Protein 2CK0 (pdb70)

Structure (mmCIF, N/CA/C/O backbone):
data_2CK0
#
_entry.id   2CK0
#
_cell.length_a   84.220
_cell.length_b   84.220
_cell.length_c   142.310
_cell.angle_alpha   90.00
_cell.angle_beta   90.00
_cell.angle_gamma   90.00
#
_symmetry.space_group_name_H-M   'P 43 21 2'
#
loop_
_entity.id
_entity.type
_entity.pdbx_description
1 polymer 'PROTEIN (IMMUNOGLOBULIN; LIGHT CHAIN)'
2 polymer 'PROTEIN (IMMUNOGLOBULIN; HEAVY CHAIN)'
3 polymer 'PROTEIN (11-MER; CYCLIC PEPTIDE)'
4 water water
#
loop_
_atom_site.group_PDB
_atom_site.id
_atom_site.type_symbol
_atom_site.label_atom_id
_atom_site.label_alt_id
_atom_site.label_comp_id
_atom_site.label_asym_id
_atom_site.label_entity_id
_atom_site.label_seq_id
_atom_site.pdbx_PDB_ins_code
_atom_site.Cartn_x
_atom_site.Cartn_y
_atom_site.Cartn_z
_atom_site.occupancy
_atom_site.B_iso_or_equiv
_atom_site.auth_seq_id
_atom_site.auth_comp_id
_atom_site.auth_asym_id
_atom_site.auth_atom_id
_atom_site.pdbx_PDB_model_num
ATOM 1 N N . ASP A 1 1 ? 54.462 -1.094 20.156 1.00 71.56 1 ASP L N 1
ATOM 2 C CA . ASP A 1 1 ? 55.275 0.024 19.692 1.00 67.22 1 ASP L CA 1
ATOM 3 C C . ASP A 1 1 ? 54.572 1.297 20.141 1.00 61.77 1 ASP L C 1
ATOM 4 O O . ASP A 1 1 ? 53.398 1.500 19.837 1.00 60.29 1 ASP L O 1
ATOM 9 N N . ILE A 1 2 ? 55.273 2.111 20.922 1.00 56.52 2 ILE L N 1
ATOM 10 C CA . ILE A 1 2 ? 54.724 3.370 21.421 1.00 48.95 2 ILE L CA 1
ATOM 11 C C . ILE A 1 2 ? 54.801 4.411 20.312 1.00 49.87 2 ILE L C 1
ATOM 12 O O . ILE A 1 2 ? 55.865 4.610 19.726 1.00 50.98 2 ILE L O 1
ATOM 17 N N . GLN A 1 3 ? 53.686 5.065 20.010 1.00 45.57 3 GLN L N 1
ATOM 18 C CA . GLN A 1 3 ? 53.695 6.079 18.973 1.00 42.73 3 GLN L CA 1
ATOM 19 C C . GLN A 1 3 ? 53.603 7.487 19.546 1.00 36.58 3 GLN L C 1
ATOM 20 O O . GLN A 1 3 ? 52.670 7.813 20.275 1.00 38.46 3 GLN L O 1
ATOM 26 N N . LEU A 1 4 ? 54.596 8.309 19.234 1.00 31.22 4 LEU L N 1
ATOM 27 C CA . LEU A 1 4 ? 54.628 9.688 19.699 1.00 30.65 4 LEU L CA 1
ATOM 28 C C . LEU A 1 4 ? 54.068 10.558 18.586 1.00 29.65 4 LEU L C 1
ATOM 29 O O . LEU A 1 4 ? 54.382 10.337 17.421 1.00 35.48 4 LEU L O 1
ATOM 34 N N . THR A 1 5 ? 53.244 11.539 18.929 1.00 29.88 5 THR L N 1
ATOM 35 C CA . THR A 1 5 ? 52.677 12.430 17.924 1.00 32.78 5 THR L CA 1
ATOM 36 C C . THR A 1 5 ? 53.026 13.858 18.330 1.00 33.43 5 THR L C 1
ATOM 37 O O . THR A 1 5 ? 52.868 14.226 19.492 1.00 29.90 5 THR L O 1
ATOM 41 N N . GLN A 1 6 ? 53.522 14.656 17.388 1.00 33.07 6 GLN L N 1
ATOM 42 C CA . GLN A 1 6 ? 53.890 16.040 17.686 1.00 29.31 6 GLN L CA 1
ATOM 43 C C . GLN A 1 6 ? 52.983 17.059 16.994 1.00 32.53 6 GLN L C 1
ATOM 44 O O . GLN A 1 6 ? 52.378 16.771 15.962 1.00 36.72 6 GLN L O 1
ATOM 50 N N . SER A 1 7 ? 52.912 18.255 17.563 1.00 35.96 7 SER L N 1
ATOM 51 C CA . SER A 1 7 ? 52.081 19.325 17.040 1.00 34.54 7 SER L CA 1
ATOM 52 C C . SER A 1 7 ? 52.579 20.661 17.582 1.00 36.78 7 SER L C 1
ATOM 53 O O . SER A 1 7 ? 52.991 20.760 18.744 1.00 32.54 7 SER L O 1
ATOM 56 N N . PRO A 1 8 ? 52.586 21.704 16.738 1.00 39.94 8 PRO L N 1
ATOM 57 C CA . PRO A 1 8 ? 52.167 21.707 15.333 1.00 37.21 8 PRO L CA 1
ATOM 58 C C . PRO A 1 8 ? 53.209 20.982 14.498 1.00 37.06 8 PRO L C 1
ATOM 59 O O . PRO A 1 8 ? 54.236 20.556 15.019 1.00 36.34 8 PRO L O 1
ATOM 63 N N . SER A 1 9 ? 52.945 20.832 13.208 1.00 39.57 9 SER L N 1
ATOM 64 C CA . SER A 1 9 ? 53.901 20.180 12.323 1.00 42.08 9 SER L CA 1
ATOM 65 C C . SER A 1 9 ? 54.929 21.231 11.905 1.00 40.50 9 SER L C 1
ATOM 66 O O . SER A 1 9 ? 56.078 20.919 11.572 1.00 41.61 9 SER L O 1
ATOM 69 N N . SER A 1 10 ? 54.518 22.489 11.982 1.00 38.32 10 SER L N 1
ATOM 70 C CA . SER A 1 10 ? 55.386 23.597 11.636 1.00 37.60 10 SER L CA 1
ATOM 71 C C . SER A 1 10 ? 54.973 24.765 12.523 1.00 32.34 10 SER L C 1
ATOM 72 O O . SER A 1 10 ? 53.830 24.842 12.967 1.00 30.83 10 SER L O 1
ATOM 75 N N . LEU A 1 11 ? 55.918 25.653 12.791 1.00 26.93 11 LEU L N 1
ATOM 76 C CA . LEU A 1 11 ? 55.685 26.817 13.617 1.00 29.47 11 LEU L CA 1
ATOM 77 C C . LEU A 1 11 ? 56.486 27.950 13.034 1.00 27.25 11 LEU L C 1
ATOM 78 O O . LEU A 1 11 ? 57.527 27.729 12.425 1.00 27.57 11 LEU L O 1
ATOM 83 N N . ALA A 1 12 ? 56.009 29.166 13.227 1.00 28.56 12 ALA L N 1
ATOM 84 C CA . ALA A 1 12 ? 56.713 30.331 12.725 1.00 36.13 12 ALA L CA 1
ATOM 85 C C . ALA A 1 12 ? 56.561 31.415 13.772 1.00 37.17 12 ALA L C 1
ATOM 86 O O . ALA A 1 12 ? 55.445 31.835 14.083 1.00 42.30 12 ALA L O 1
ATOM 88 N N . VAL A 1 13 ? 57.673 31.810 14.371 1.00 34.14 13 VAL L N 1
ATOM 89 C CA . VAL A 1 13 ? 57.629 32.837 15.390 1.00 35.34 13 VAL L CA 1
ATOM 90 C C . VAL A 1 13 ? 58.718 33.830 15.068 1.00 34.11 13 VAL L C 1
ATOM 91 O O . VAL A 1 13 ? 59.613 33.537 14.288 1.00 34.51 13 VAL L O 1
ATOM 95 N N . SER A 1 14 ? 58.621 35.016 15.646 1.00 35.41 14 SER L N 1
ATOM 96 C CA . SER A 1 14 ? 59.594 36.059 15.417 1.00 33.63 14 SER L CA 1
ATOM 97 C C . SER A 1 14 ? 60.745 35.953 16.404 1.00 32.98 14 SER L C 1
ATOM 98 O O . SER A 1 14 ? 60.607 35.358 17.468 1.00 35.47 14 SER L O 1
ATOM 101 N N . ALA A 1 15 ? 61.891 36.503 16.030 1.00 35.27 15 ALA L N 1
ATOM 102 C CA . ALA A 1 15 ? 63.057 36.481 16.896 1.00 39.49 15 ALA L CA 1
ATOM 103 C C . ALA A 1 15 ? 62.756 37.263 18.181 1.00 42.56 15 ALA L C 1
ATOM 104 O O . ALA A 1 15 ? 62.197 38.361 18.133 1.00 44.12 15 ALA L O 1
ATOM 106 N N . GLY A 1 16 ? 63.119 36.687 19.323 1.00 44.25 16 GLY L N 1
ATOM 107 C CA . GLY A 1 16 ? 62.872 37.338 20.595 1.00 42.14 16 GLY L CA 1
ATOM 108 C C . GLY A 1 16 ? 61.651 36.762 21.283 1.00 41.57 16 GLY L C 1
ATOM 109 O O . GLY A 1 16 ? 61.539 36.827 22.508 1.00 46.27 16 GLY L O 1
ATOM 110 N N . GLU A 1 17 ? 60.736 36.193 20.503 1.00 39.00 17 GLU L N 1
ATOM 111 C CA . GLU A 1 17 ? 59.525 35.600 21.054 1.00 40.38 17 GLU L CA 1
ATOM 112 C C . GLU A 1 17 ? 59.805 34.252 21.703 1.00 38.68 17 GLU L C 1
ATOM 113 O O . GLU A 1 17 ? 60.925 33.738 21.652 1.00 34.74 17 GLU L O 1
ATOM 119 N N . LYS A 1 18 ? 58.776 33.695 22.329 1.00 40.90 18 LYS L N 1
ATOM 120 C CA . LYS A 1 18 ? 58.870 32.406 22.996 1.00 44.84 18 LYS L CA 1
ATOM 121 C C . LYS A 1 18 ? 57.926 31.485 22.236 1.00 45.37 18 LYS L C 1
ATOM 122 O O . LYS A 1 18 ? 56.871 31.924 21.773 1.00 49.99 18 LYS L O 1
ATOM 128 N N . VAL A 1 19 ? 58.305 30.220 22.099 1.00 45.45 19 VAL L N 1
ATOM 129 C CA . VAL A 1 19 ? 57.499 29.250 21.371 1.00 40.92 19 VAL L CA 1
ATOM 130 C C . VAL A 1 19 ? 57.289 27.977 22.182 1.00 39.05 19 VAL L C 1
ATOM 131 O O . VAL A 1 19 ? 58.152 27.570 22.962 1.00 44.10 19 VAL L O 1
ATOM 135 N N . THR A 1 20 ? 56.148 27.339 21.971 1.00 34.45 20 THR L N 1
ATOM 136 C CA . THR A 1 20 ? 55.812 26.122 22.677 1.00 30.70 20 THR L CA 1
ATOM 137 C C . THR A 1 20 ? 55.287 25.058 21.716 1.00 31.57 20 THR L C 1
ATOM 138 O O . THR A 1 20 ? 54.340 25.302 20.971 1.00 38.35 20 THR L O 1
ATOM 142 N N . MET A 1 21 ? 55.902 23.883 21.729 1.00 31.09 21 MET L N 1
ATOM 143 C CA . MET A 1 21 ? 55.473 22.790 20.863 1.00 33.15 21 MET L CA 1
ATOM 144 C C . MET A 1 21 ? 55.147 21.582 21.733 1.00 33.86 21 MET L C 1
ATOM 145 O O . MET A 1 21 ? 55.679 21.452 22.836 1.00 36.94 21 MET L O 1
ATOM 150 N N . ASN A 1 22 ? 54.286 20.699 21.242 1.00 33.52 22 ASN L N 1
ATOM 151 C CA . ASN A 1 22 ? 53.866 19.543 22.017 1.00 31.73 22 ASN L CA 1
ATOM 152 C C . ASN A 1 22 ? 54.216 18.190 21.431 1.00 32.32 22 ASN L C 1
ATOM 153 O O . ASN A 1 22 ? 54.332 18.030 20.224 1.00 34.41 22 ASN L O 1
ATOM 158 N N . CYS A 1 23 ? 54.276 17.197 22.310 1.00 30.67 23 CYS L N 1
ATOM 159 C CA . CYS A 1 23 ? 54.568 15.820 21.953 1.00 24.40 23 CYS L CA 1
ATOM 160 C C . CYS A 1 23 ? 53.655 14.973 22.836 1.00 29.30 23 CYS L C 1
ATOM 161 O O . CYS A 1 23 ? 53.582 15.200 24.043 1.00 36.67 23 CYS L O 1
ATOM 164 N N . LYS A 1 24 ? 52.914 14.047 22.246 1.00 28.04 24 LYS L N 1
ATOM 165 C CA . LYS A 1 24 ? 52.015 13.203 23.019 1.00 35.90 24 LYS L CA 1
ATOM 166 C C . LYS A 1 24 ? 52.312 11.724 22.797 1.00 35.17 24 LYS L C 1
ATOM 167 O O . LYS A 1 24 ? 52.373 11.257 21.664 1.00 38.49 24 LYS L O 1
ATOM 173 N N . SER A 1 25 ? 52.504 10.999 23.889 1.00 33.09 25 SER L N 1
ATOM 174 C CA . SER A 1 25 ? 52.818 9.585 23.834 1.00 32.41 25 SER L CA 1
ATOM 175 C C . SER A 1 25 ? 51.545 8.755 23.766 1.00 36.90 25 SER L C 1
ATOM 176 O O . SER A 1 25 ? 50.502 9.161 24.286 1.00 40.39 25 SER L O 1
ATOM 179 N N . SER A 1 26 ? 51.627 7.612 23.088 1.00 39.19 26 SER L N 1
ATOM 180 C CA . SER A 1 26 ? 50.496 6.704 22.940 1.00 35.18 26 SER L CA 1
ATOM 181 C C . SER A 1 26 ? 50.403 5.858 24.192 1.00 36.49 26 SER L C 1
ATOM 182 O O . SER A 1 26 ? 49.378 5.240 24.461 1.00 35.51 26 SER L O 1
ATOM 185 N N . GLN A 1 27 ? 51.531 5.730 24.880 1.00 35.57 27 GLN L N 1
ATOM 186 C CA . GLN A 1 27 ? 51.587 4.981 26.121 1.00 38.45 27 GLN L CA 1
ATOM 187 C C . GLN A 1 27 ? 52.205 5.882 27.177 1.00 37.39 27 GLN L C 1
ATOM 188 O O . GLN A 1 27 ? 52.900 6.840 26.850 1.00 34.72 27 GLN L O 1
ATOM 194 N N . ASN A 1 28 ? 51.895 5.610 28.438 1.00 37.33 28 ASN L N 1
ATOM 195 C CA . ASN A 1 28 ? 52.420 6.401 29.541 1.00 31.56 28 ASN L CA 1
ATOM 196 C C . ASN A 1 28 ? 53.911 6.139 29.722 1.00 29.14 28 ASN L C 1
ATOM 197 O O . ASN A 1 28 ? 54.340 4.993 29.853 1.00 32.32 28 ASN L O 1
ATOM 202 N N . LEU A 1 29 ? 54.697 7.207 29.732 1.00 26.71 29 LEU L N 1
ATOM 203 C CA . LEU A 1 29 ? 56.142 7.099 29.867 1.00 25.94 29 LEU L CA 1
ATOM 204 C C . LEU A 1 29 ? 56.688 7.283 31.286 1.00 28.43 29 LEU L C 1
ATOM 205 O O . LEU A 1 29 ? 57.908 7.259 31.485 1.00 34.19 29 LEU L O 1
ATOM 210 N N . LEU A 1 30 ? 55.805 7.496 32.256 1.00 28.84 30 LEU L N 1
ATOM 211 C CA . LEU A 1 30 ? 56.224 7.685 33.639 1.00 28.27 30 LEU L CA 1
ATOM 212 C C . LEU A 1 30 ? 56.501 6.342 34.308 1.00 27.95 30 LEU L C 1
ATOM 213 O O . LEU A 1 30 ? 55.625 5.482 34.392 1.00 26.01 30 LEU L O 1
ATOM 218 N N . HIS A 1 31 ? 57.747 6.146 34.725 1.00 32.38 31 HIS L N 1
ATOM 219 C CA . HIS A 1 31 ? 58.149 4.923 35.408 1.00 39.76 31 HIS L CA 1
ATOM 220 C C . HIS A 1 31 ? 57.709 4.976 36.877 1.00 44.44 31 HIS L C 1
ATOM 221 O O . HIS A 1 31 ? 58.133 5.853 37.639 1.00 44.33 31 HIS L O 1
ATOM 228 N N . SER A 1 32 A 56.895 4.004 37.271 1.00 49.10 31 SER L N 1
ATOM 229 C CA . SER A 1 32 A 56.368 3.908 38.629 1.00 49.22 31 SER L CA 1
ATOM 230 C C . SER A 1 32 A 57.403 3.991 39.748 1.00 46.83 31 SER L C 1
ATOM 231 O O . SER A 1 32 A 57.201 4.711 40.720 1.00 44.86 31 SER L O 1
ATOM 234 N N . ILE A 1 33 B 58.515 3.277 39.590 1.00 46.52 31 ILE L N 1
ATOM 235 C CA . ILE A 1 33 B 59.575 3.248 40.597 1.00 50.18 31 ILE L CA 1
ATOM 236 C C . ILE A 1 33 B 60.404 4.530 40.732 1.00 51.21 31 ILE L C 1
ATOM 237 O O . ILE A 1 33 B 60.394 5.169 41.785 1.00 55.87 31 ILE L O 1
ATOM 242 N N . THR A 1 34 C 61.129 4.900 39.682 1.00 48.48 31 THR L N 1
ATOM 243 C CA . THR A 1 34 C 61.963 6.098 39.727 1.00 41.85 31 THR L CA 1
ATOM 244 C C . THR A 1 34 C 61.166 7.392 39.607 1.00 37.94 31 THR L C 1
ATOM 245 O O . THR A 1 34 C 61.675 8.470 39.905 1.00 30.68 31 THR L O 1
ATOM 249 N N . ARG A 1 35 D 59.914 7.280 39.171 1.00 38.37 31 ARG L N 1
ATOM 250 C CA . ARG A 1 35 D 59.050 8.443 38.998 1.00 39.31 31 ARG L CA 1
ATOM 251 C C . ARG A 1 35 D 59.573 9.341 37.879 1.00 36.71 31 ARG L C 1
ATOM 252 O O . ARG A 1 35 D 59.173 10.499 37.772 1.00 39.41 31 ARG L O 1
ATOM 260 N N . LYS A 1 36 E 60.478 8.802 37.060 1.00 36.06 31 LYS L N 1
ATOM 261 C CA . LYS A 1 36 E 61.055 9.523 35.925 1.00 31.71 31 LYS L CA 1
ATOM 262 C C . LYS A 1 36 E 60.228 9.304 34.669 1.00 28.57 31 LYS L C 1
ATOM 263 O O . LYS A 1 36 E 59.699 8.212 34.451 1.00 24.82 31 LYS L O 1
ATOM 269 N N . ASN A 1 37 F 60.126 10.348 33.853 1.00 28.05 31 ASN L N 1
ATOM 270 C CA . ASN A 1 37 F 59.416 10.287 32.581 1.00 27.73 31 ASN L CA 1
ATOM 271 C C . ASN A 1 37 F 60.474 10.099 31.496 1.00 28.93 31 ASN L C 1
ATOM 272 O O . ASN A 1 37 F 61.302 10.998 31.260 1.00 27.39 31 ASN L O 1
ATOM 277 N N . TYR A 1 38 ? 60.454 8.939 30.844 1.00 21.99 32 TYR L N 1
ATOM 278 C CA . TYR A 1 38 ? 61.433 8.648 29.811 1.00 25.93 32 TYR L CA 1
ATOM 279 C C . TYR A 1 38 ? 61.121 9.278 28.469 1.00 26.57 32 TYR L C 1
ATOM 280 O O . TYR A 1 38 ? 60.709 8.601 27.533 1.00 24.60 32 TYR L O 1
ATOM 289 N N . LEU A 1 39 ? 61.317 10.586 28.395 1.00 28.00 33 LEU L N 1
ATOM 290 C CA . LEU A 1 39 ? 61.088 11.331 27.174 1.00 27.53 33 LEU L CA 1
ATOM 291 C C . LEU A 1 39 ? 62.206 12.350 26.999 1.00 28.42 33 LEU L C 1
ATOM 292 O O . LEU A 1 39 ? 62.543 13.086 27.934 1.00 28.09 33 LEU L O 1
ATOM 297 N N . ALA A 1 40 ? 62.787 12.378 25.803 1.00 26.36 34 ALA L N 1
ATOM 298 C CA . ALA A 1 40 ? 63.874 13.290 25.501 1.00 19.46 34 ALA L CA 1
ATOM 299 C C . ALA A 1 40 ? 63.521 14.171 24.311 1.00 23.05 34 ALA L C 1
ATOM 300 O O . ALA A 1 40 ? 62.603 13.863 23.548 1.00 22.60 34 ALA L O 1
ATOM 302 N N . TRP A 1 41 ? 64.241 15.278 24.169 1.00 19.28 35 TRP L N 1
ATOM 303 C CA . TRP A 1 41 ? 64.017 16.215 23.080 1.00 19.11 35 TRP L CA 1
ATOM 304 C C . TRP A 1 41 ? 65.307 16.433 22.320 1.00 19.26 35 TRP L C 1
ATOM 305 O O . TRP A 1 41 ? 66.375 16.618 22.914 1.00 20.46 35 TRP L O 1
ATOM 316 N N . TYR A 1 42 ? 65.203 16.436 21.000 1.00 19.37 36 TYR L N 1
ATOM 317 C CA . TYR A 1 42 ? 66.359 16.645 20.140 1.00 18.94 36 TYR L CA 1
ATOM 318 C C . TYR A 1 42 ? 65.981 17.640 19.065 1.00 17.94 36 TYR L C 1
ATOM 319 O O . TYR A 1 42 ? 64.804 17.944 18.861 1.00 21.60 36 TYR L O 1
ATOM 328 N N . ARG A 1 43 ? 66.982 18.179 18.400 1.00 16.18 37 ARG L N 1
ATOM 329 C CA . ARG A 1 43 ? 66.718 19.087 17.308 1.00 23.08 37 ARG L CA 1
ATOM 330 C C . ARG A 1 43 ? 67.775 18.835 16.261 1.00 23.97 37 ARG L C 1
ATOM 331 O O . ARG A 1 43 ? 68.878 18.384 16.579 1.00 26.21 37 ARG L O 1
ATOM 339 N N . GLN A 1 44 ? 67.406 19.037 15.004 1.00 27.93 38 GLN L N 1
ATOM 340 C CA . GLN A 1 44 ? 68.333 18.832 13.906 1.00 24.15 38 GLN L CA 1
ATOM 341 C C . GLN A 1 44 ? 68.338 20.066 13.029 1.00 23.47 38 GLN L C 1
ATOM 342 O O . GLN A 1 44 ? 67.306 20.449 12.481 1.00 20.73 38 GLN L O 1
ATOM 348 N N . LYS A 1 45 ? 69.477 20.745 12.989 1.00 29.52 39 LYS L N 1
ATOM 349 C CA . LYS A 1 45 ? 69.624 21.932 12.158 1.00 38.35 39 LYS L CA 1
ATOM 350 C C . LYS A 1 45 ? 69.844 21.498 10.704 1.00 43.06 39 LYS L C 1
ATOM 351 O O . LYS A 1 45 ? 70.336 20.393 10.450 1.00 42.31 39 LYS L O 1
ATOM 357 N N . PRO A 1 46 ? 69.481 22.359 9.731 1.00 46.80 40 PRO L N 1
ATOM 358 C CA . PRO A 1 46 ? 69.655 22.017 8.316 1.00 44.27 40 PRO L CA 1
ATOM 359 C C . PRO A 1 46 ? 71.044 21.477 7.996 1.00 42.07 40 PRO L C 1
ATOM 360 O O . PRO A 1 46 ? 72.062 22.146 8.214 1.00 40.09 40 PRO L O 1
ATOM 364 N N . GLY A 1 47 ? 71.064 20.222 7.561 1.00 38.33 41 GLY L N 1
ATOM 365 C CA . GLY A 1 47 ? 72.307 19.572 7.201 1.00 43.42 41 GLY L CA 1
ATOM 366 C C . GLY A 1 47 ? 73.278 19.263 8.325 1.00 46.38 41 GLY L C 1
ATOM 367 O O . GLY A 1 47 ? 74.491 19.311 8.108 1.00 49.57 41 GLY L O 1
ATOM 368 N N . GLN A 1 48 ? 72.762 18.935 9.510 1.00 44.48 42 GLN L N 1
ATOM 369 C CA . GLN A 1 48 ? 73.599 18.592 10.658 1.00 39.31 42 GLN L CA 1
ATOM 370 C C . GLN A 1 48 ? 73.009 17.380 11.371 1.00 38.52 42 GLN L C 1
ATOM 371 O O . GLN A 1 48 ? 71.853 17.022 11.133 1.00 38.19 42 GLN L O 1
ATOM 377 N N . SER A 1 49 ? 73.805 16.729 12.218 1.00 34.62 43 SER L N 1
ATOM 378 C CA . SER A 1 49 ? 73.332 15.573 12.983 1.00 28.21 43 SER L CA 1
ATOM 379 C C . SER A 1 49 ? 72.398 16.078 14.086 1.00 23.59 43 SER L C 1
ATOM 380 O O . SER A 1 49 ? 72.418 17.264 14.434 1.00 21.73 43 SER L O 1
ATOM 383 N N . PRO A 1 50 ? 71.526 15.207 14.606 1.00 19.58 44 PRO L N 1
ATOM 384 C CA . PRO A 1 50 ? 70.611 15.634 15.672 1.00 19.98 44 PRO L CA 1
ATOM 385 C C . PRO A 1 50 ? 71.414 15.932 16.941 1.00 23.21 44 PRO L C 1
ATOM 386 O O . PRO A 1 50 ? 72.512 15.391 17.132 1.00 23.43 44 PRO L O 1
ATOM 390 N N . LYS A 1 51 ? 70.898 16.822 17.782 1.00 27.46 45 LYS L N 1
ATOM 391 C CA . LYS A 1 51 ? 71.580 17.153 19.029 1.00 30.36 45 LYS L CA 1
ATOM 392 C C . LYS A 1 51 ? 70.605 16.983 20.184 1.00 28.36 45 LYS L C 1
ATOM 393 O O . LYS A 1 51 ? 69.416 17.290 20.049 1.00 26.61 45 LYS L O 1
ATOM 399 N N . LEU A 1 52 ? 71.095 16.435 21.293 1.00 26.47 46 LEU L N 1
ATOM 400 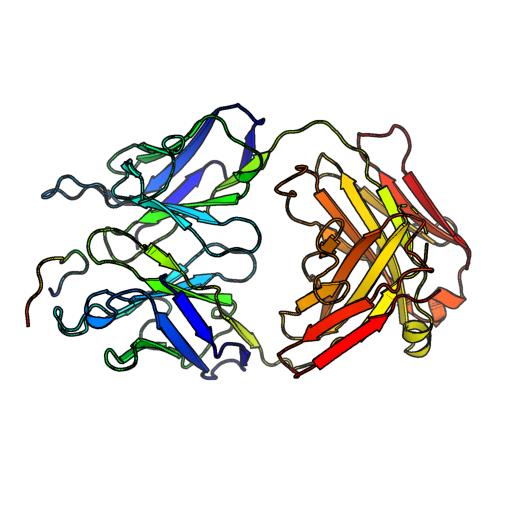C CA . LEU A 1 52 ? 70.256 16.225 22.468 1.00 24.94 46 LEU L CA 1
ATOM 401 C C . LEU A 1 52 ? 70.042 17.553 23.165 1.00 22.81 46 LEU L C 1
ATOM 402 O O . LEU A 1 52 ? 70.983 18.322 23.355 1.00 21.34 46 LEU L O 1
ATOM 407 N N . LEU A 1 53 ? 68.787 17.856 23.464 1.00 22.40 47 LEU L N 1
ATOM 408 C CA . LEU A 1 53 ? 68.459 19.088 24.163 1.00 24.02 47 LEU L CA 1
ATOM 409 C C . LEU A 1 53 ? 68.007 18.824 25.604 1.00 25.27 47 LEU L C 1
ATOM 410 O O . LEU A 1 53 ? 68.460 19.493 26.529 1.00 24.71 47 LEU L O 1
ATOM 415 N N . ILE A 1 54 ? 67.183 17.795 25.793 1.00 25.43 48 ILE L N 1
ATOM 416 C CA . ILE A 1 54 ? 66.600 17.475 27.095 1.00 23.54 48 ILE L CA 1
ATOM 417 C C . ILE A 1 54 ? 66.307 15.991 27.256 1.00 25.78 48 ILE L C 1
ATOM 418 O O . ILE A 1 54 ? 65.969 15.329 26.284 1.00 28.13 48 ILE L O 1
ATOM 423 N N . TYR A 1 55 ? 66.451 15.474 28.479 1.00 31.75 49 TYR L N 1
ATOM 424 C CA . TYR A 1 55 ? 66.124 14.076 28.792 1.00 28.77 49 TYR L CA 1
ATOM 425 C C . TYR A 1 55 ? 65.377 13.995 30.140 1.00 30.49 49 TYR L C 1
ATOM 426 O O . TYR A 1 55 ? 65.370 14.964 30.917 1.00 34.44 49 TYR L O 1
ATOM 435 N N . TRP A 1 56 ? 64.718 12.867 30.395 1.00 25.68 50 TRP L N 1
ATOM 436 C CA . TRP A 1 56 ? 63.917 12.682 31.604 1.00 24.19 50 TRP L CA 1
ATOM 437 C C . TRP A 1 56 ? 62.866 13.786 31.635 1.00 25.19 50 TRP L C 1
ATOM 438 O O . TRP A 1 56 ? 62.486 14.275 32.694 1.00 31.39 50 TRP L O 1
ATOM 449 N N . ALA A 1 57 ? 62.467 14.236 30.453 1.00 22.73 51 ALA L N 1
ATOM 450 C CA . ALA A 1 57 ? 61.446 15.262 30.296 1.00 17.64 51 ALA L CA 1
ATOM 451 C C . ALA A 1 57 ? 61.750 16.684 30.740 1.00 16.89 51 ALA L C 1
ATOM 452 O O . ALA A 1 57 ? 61.062 17.600 30.303 1.00 22.02 51 ALA L O 1
ATOM 454 N N . SER A 1 58 ? 62.767 16.895 31.573 1.00 21.02 52 SER L N 1
ATOM 455 C CA . SER A 1 58 ? 63.071 18.251 32.047 1.00 17.81 52 SER L CA 1
ATOM 456 C C . SER A 1 58 ? 64.552 18.587 32.209 1.00 19.35 52 SER L C 1
ATOM 457 O O . SER A 1 58 ? 64.935 19.762 32.148 1.00 25.53 52 SER L O 1
ATOM 460 N N . THR A 1 59 ? 65.386 17.582 32.452 1.00 15.03 53 THR L N 1
ATOM 461 C CA . THR A 1 59 ? 66.808 17.837 32.649 1.00 13.48 53 THR L CA 1
ATOM 462 C C . THR A 1 59 ? 67.460 18.275 31.344 1.00 16.36 53 THR L C 1
ATOM 463 O O . THR A 1 59 ? 67.438 17.525 30.362 1.00 18.15 53 THR L O 1
ATOM 467 N N . ARG A 1 60 ? 68.005 19.488 31.318 1.00 14.52 54 ARG L N 1
ATOM 468 C CA . ARG A 1 60 ? 68.691 19.971 30.126 1.00 19.38 54 ARG L CA 1
ATOM 469 C C . ARG A 1 60 ? 69.961 19.135 29.990 1.00 19.31 54 ARG L C 1
ATOM 470 O O . ARG A 1 60 ? 70.500 18.651 30.976 1.00 18.39 54 ARG L O 1
ATOM 478 N N . GLY A 1 61 ? 70.388 18.890 28.762 1.00 21.97 55 GLY L N 1
ATOM 479 C CA . GLY A 1 61 ? 71.600 18.130 28.563 1.00 14.74 55 GLY L CA 1
ATOM 480 C C . GLY A 1 61 ? 72.771 19.044 28.846 1.00 16.58 55 GLY L C 1
ATOM 481 O O . GLY A 1 61 ? 72.610 20.257 28.957 1.00 21.26 55 GLY L O 1
ATOM 482 N N . SER A 1 62 ? 73.962 18.471 28.917 1.00 19.72 56 SER L N 1
ATOM 483 C CA . SER A 1 62 ? 75.160 19.233 29.204 1.00 23.26 56 SER L CA 1
ATOM 484 C C . SER A 1 62 ? 75.416 20.323 28.159 1.00 28.84 56 SER L C 1
ATOM 485 O O . SER A 1 62 ? 75.361 20.070 26.954 1.00 35.58 56 SER L O 1
ATOM 488 N N . GLY A 1 63 ? 75.652 21.543 28.625 1.00 32.46 57 GLY L N 1
ATOM 489 C CA . GLY A 1 63 ? 75.933 22.650 27.728 1.00 29.34 57 GLY L CA 1
ATOM 490 C C . GLY A 1 63 ? 74.714 23.324 27.124 1.00 31.19 57 GLY L C 1
ATOM 491 O O . GLY A 1 63 ? 74.823 24.431 26.599 1.00 36.18 57 GLY L O 1
ATOM 492 N N . VAL A 1 64 ? 73.559 22.671 27.179 1.00 27.58 58 VAL L N 1
ATOM 493 C CA . VAL A 1 64 ? 72.337 23.239 26.623 1.00 26.27 58 VAL L CA 1
ATOM 494 C C . VAL A 1 64 ? 71.876 24.416 27.497 1.00 33.51 58 VAL L C 1
ATOM 495 O O . VAL A 1 64 ? 71.622 24.249 28.692 1.00 37.05 58 VAL L O 1
ATOM 499 N N . PRO A 1 65 ? 71.767 25.622 26.912 1.00 37.01 59 PRO L N 1
ATOM 500 C CA . PRO A 1 65 ? 71.344 26.838 27.622 1.00 39.33 59 PRO L CA 1
ATOM 501 C C . PRO A 1 65 ? 69.965 26.743 28.259 1.00 40.63 59 PRO L C 1
ATOM 502 O O . PRO A 1 65 ? 69.109 25.981 27.807 1.00 46.49 59 PRO L O 1
ATOM 506 N N . ASP A 1 66 ? 69.730 27.591 29.255 1.00 41.38 60 ASP L N 1
ATOM 507 C CA . ASP A 1 66 ? 68.470 27.595 29.997 1.00 41.62 60 ASP L CA 1
ATOM 508 C C . ASP A 1 66 ? 67.237 28.057 29.236 1.00 38.63 60 ASP L C 1
ATOM 509 O O . ASP A 1 66 ? 66.138 28.105 29.795 1.00 38.75 60 ASP L O 1
ATOM 514 N N . ARG A 1 67 ? 67.411 28.400 27.966 1.00 33.93 61 ARG L N 1
ATOM 515 C CA . ARG A 1 67 ? 66.286 28.849 27.162 1.00 31.25 61 ARG L CA 1
ATOM 516 C C . ARG A 1 67 ? 65.360 27.665 26.897 1.00 30.04 61 ARG L C 1
ATOM 517 O O . ARG A 1 67 ? 64.139 27.825 26.767 1.00 28.45 61 ARG L O 1
ATOM 525 N N . PHE A 1 68 ? 65.947 26.472 26.863 1.00 22.05 62 PHE L N 1
ATOM 526 C CA . PHE A 1 68 ? 65.194 25.255 26.606 1.00 27.32 62 PHE L CA 1
ATOM 527 C C . PHE A 1 68 ? 64.611 24.660 27.891 1.00 26.59 62 PHE L C 1
ATOM 528 O O . PHE A 1 68 ? 65.341 24.234 28.782 1.00 25.98 62 PHE L O 1
ATOM 536 N N . THR A 1 69 ? 63.289 24.645 27.978 1.00 23.41 63 THR L N 1
ATOM 537 C CA . THR A 1 69 ? 62.594 24.111 29.137 1.00 26.53 63 THR L CA 1
ATOM 538 C C . THR A 1 69 ? 61.673 22.970 28.716 1.00 26.18 63 THR L C 1
ATOM 539 O O . THR A 1 69 ? 60.785 23.154 27.880 1.00 32.08 63 THR L O 1
ATOM 543 N N . GLY A 1 70 ? 61.885 21.791 29.283 1.00 23.67 64 GLY L N 1
ATOM 544 C CA . GLY A 1 70 ? 61.040 20.660 28.955 1.00 24.12 64 GLY L CA 1
ATOM 545 C C . GLY A 1 70 ? 60.101 20.395 30.112 1.00 27.34 64 GLY L C 1
ATOM 546 O O . GLY A 1 70 ? 60.505 20.493 31.276 1.00 28.85 64 GLY L O 1
ATOM 547 N N . SER A 1 71 ? 58.862 20.034 29.815 1.00 26.47 65 SER L N 1
ATOM 548 C CA . SER A 1 71 ? 57.901 19.777 30.870 1.00 26.23 65 SER L CA 1
ATOM 549 C C . SER A 1 71 ? 56.897 18.724 30.501 1.00 26.57 65 SER L C 1
ATOM 550 O O . SER A 1 71 ? 56.995 18.108 29.439 1.00 36.52 65 SER L O 1
ATOM 553 N N . GLY A 1 72 ? 55.949 18.501 31.404 1.00 27.23 66 GLY L N 1
ATOM 554 C CA . GLY A 1 72 ? 54.906 17.515 31.188 1.00 24.45 66 GLY L CA 1
ATOM 555 C C . GLY A 1 72 ? 55.210 16.208 31.896 1.00 20.37 66 GLY L C 1
ATOM 556 O O . GLY A 1 72 ? 56.323 15.998 32.376 1.00 20.95 66 GLY L O 1
ATOM 557 N N . SER A 1 73 ? 54.240 15.308 31.915 1.00 20.34 67 SER L N 1
ATOM 558 C CA . SER A 1 73 ? 54.418 14.030 32.566 1.00 26.40 67 SER L CA 1
ATOM 559 C C . SER A 1 73 ? 53.342 13.081 32.070 1.00 28.66 67 SER L C 1
ATOM 560 O O . SER A 1 73 ? 52.280 13.518 31.621 1.00 28.77 67 SER L O 1
ATOM 563 N N . GLY A 1 74 ? 53.626 11.787 32.130 1.00 26.18 68 GLY L N 1
ATOM 564 C CA . GLY A 1 74 ? 52.652 10.800 31.709 1.00 31.34 68 GLY L CA 1
ATOM 565 C C . GLY A 1 74 ? 52.597 10.489 30.225 1.00 38.06 68 GLY L C 1
ATOM 566 O O . GLY A 1 74 ? 53.231 9.535 29.761 1.00 36.44 68 GLY L O 1
ATOM 567 N N . THR A 1 75 ? 51.779 11.243 29.497 1.00 39.67 69 THR L N 1
ATOM 568 C CA . THR A 1 75 ? 51.615 11.056 28.056 1.00 38.70 69 THR L CA 1
ATOM 569 C C . THR A 1 75 ? 51.684 12.388 27.325 1.00 38.36 69 THR L C 1
ATOM 570 O O . THR A 1 75 ? 51.694 12.430 26.094 1.00 43.67 69 THR L O 1
ATOM 574 N N . ASP A 1 76 ? 51.718 13.477 28.079 1.00 33.30 70 ASP L N 1
ATOM 575 C CA . ASP A 1 76 ? 51.760 14.795 27.479 1.00 32.27 70 ASP L CA 1
ATOM 576 C C . ASP A 1 76 ? 52.993 15.549 27.922 1.00 29.68 70 ASP L C 1
ATOM 577 O O . ASP A 1 76 ? 53.257 15.668 29.126 1.00 33.45 70 ASP L O 1
ATOM 582 N N . PHE A 1 77 ? 53.779 16.004 26.948 1.00 23.18 71 PHE L N 1
ATOM 583 C CA . PHE A 1 77 ? 54.999 16.760 27.220 1.00 20.92 71 PHE L CA 1
ATOM 584 C C . PHE A 1 77 ? 55.097 17.993 26.333 1.00 22.70 71 PHE L C 1
ATOM 585 O O . PHE A 1 77 ? 54.425 18.097 25.301 1.00 23.23 71 PHE L O 1
ATOM 593 N N . THR A 1 78 ? 55.978 18.905 26.713 1.00 24.32 72 THR L N 1
ATOM 594 C CA . THR A 1 78 ? 56.124 20.144 25.988 1.00 23.75 72 THR L CA 1
ATOM 595 C C . THR A 1 78 ? 57.564 20.653 26.024 1.00 26.89 72 THR L C 1
ATOM 596 O O . THR A 1 78 ? 58.337 20.308 26.923 1.00 28.73 72 THR L O 1
ATOM 600 N N . LEU A 1 79 ? 57.948 21.372 24.974 1.00 23.96 73 LEU L N 1
ATOM 601 C CA . LEU A 1 79 ? 59.261 21.982 24.903 1.00 24.06 73 LEU L CA 1
ATOM 602 C C . LEU A 1 79 ? 58.926 23.436 24.676 1.00 26.11 73 LEU L C 1
ATOM 603 O O . LEU A 1 79 ? 58.072 23.758 23.847 1.00 26.23 73 LEU L O 1
ATOM 608 N N . THR A 1 80 ? 59.541 24.296 25.479 1.00 30.48 74 THR L N 1
ATOM 609 C CA . THR A 1 80 ? 59.332 25.731 25.410 1.00 25.64 74 THR L CA 1
ATOM 610 C C . THR A 1 80 ? 60.672 26.390 25.139 1.00 25.16 74 THR L C 1
ATOM 611 O O . THR A 1 80 ? 61.666 26.063 25.788 1.00 28.41 74 THR L O 1
ATOM 615 N N . ILE A 1 81 ? 60.716 27.270 24.144 1.00 24.58 75 ILE L N 1
ATOM 616 C CA . ILE A 1 81 ? 61.944 27.981 23.838 1.00 24.67 75 ILE L CA 1
ATOM 617 C C . ILE A 1 81 ? 61.648 29.456 24.027 1.00 28.02 75 ILE L C 1
ATOM 618 O O . ILE A 1 81 ? 60.615 29.950 23.576 1.00 23.98 75 ILE L O 1
ATOM 623 N N . SER A 1 82 ? 62.516 30.131 24.771 1.00 30.52 76 SER L N 1
ATOM 624 C CA . SER A 1 82 ? 62.361 31.548 25.055 1.00 34.78 76 SER L CA 1
ATOM 625 C C . SER A 1 82 ? 63.504 32.273 24.379 1.00 34.18 76 SER L C 1
ATOM 626 O O . SER A 1 82 ? 64.613 31.741 24.297 1.00 29.99 76 SER L O 1
ATOM 629 N N . SER A 1 83 ? 63.235 33.484 23.901 1.00 33.74 77 SER L N 1
ATOM 630 C CA . SER A 1 83 ? 64.248 34.257 23.202 1.00 37.49 77 SER L CA 1
ATOM 631 C C . SER A 1 83 ? 64.656 33.477 21.935 1.00 37.96 77 SER L C 1
ATOM 632 O O . SER A 1 83 ? 65.854 33.266 21.677 1.00 38.67 77 SER L O 1
ATOM 635 N N . VAL A 1 84 ? 63.656 33.025 21.174 1.00 32.71 78 VAL L N 1
ATOM 636 C CA . VAL A 1 84 ? 63.897 32.271 19.943 1.00 31.87 78 VAL L CA 1
ATOM 637 C C . VAL A 1 84 ? 64.739 33.113 18.992 1.00 34.56 78 VAL L C 1
ATOM 638 O O . VAL A 1 84 ? 64.335 34.204 18.591 1.00 34.83 78 VAL L O 1
ATOM 642 N N . GLN A 1 85 ? 65.920 32.620 18.654 1.00 33.19 79 GLN L N 1
ATOM 643 C CA . GLN A 1 85 ? 66.798 33.348 17.758 1.00 37.67 79 GLN L CA 1
ATOM 644 C C . GLN A 1 85 ? 66.975 32.647 16.413 1.00 36.24 79 GLN L C 1
ATOM 645 O O . GLN A 1 85 ? 66.604 31.487 16.247 1.00 32.17 79 GLN L O 1
ATOM 651 N N . ALA A 1 86 ? 67.554 33.368 15.462 1.00 38.96 80 ALA L N 1
ATOM 652 C CA . ALA A 1 86 ? 67.790 32.873 14.112 1.00 38.06 80 ALA L CA 1
ATOM 653 C C . ALA A 1 86 ? 68.440 31.500 14.100 1.00 39.23 80 ALA L C 1
ATOM 654 O O . ALA A 1 86 ? 68.091 30.638 13.297 1.00 39.65 80 ALA L O 1
ATOM 656 N N . GLU A 1 87 ? 69.334 31.279 15.051 1.00 39.40 81 GLU L N 1
ATOM 657 C CA . GLU A 1 87 ? 70.062 30.026 15.145 1.00 35.94 81 GLU L CA 1
ATOM 658 C C . GLU A 1 87 ? 69.222 28.844 15.608 1.00 32.13 81 GLU L C 1
ATOM 659 O O . GLU A 1 87 ? 69.718 27.729 15.642 1.00 30.28 81 GLU L O 1
ATOM 665 N N . ASP A 1 88 ? 67.960 29.068 15.957 1.00 27.33 82 ASP L N 1
ATOM 666 C CA . ASP A 1 88 ? 67.123 27.974 16.438 1.00 28.98 82 ASP L CA 1
ATOM 667 C C . ASP A 1 88 ? 66.284 27.259 15.400 1.00 32.93 82 ASP L C 1
ATOM 668 O O . ASP A 1 88 ? 65.621 26.270 15.722 1.00 32.09 82 ASP L O 1
ATOM 673 N N . LEU A 1 89 ? 66.277 27.758 14.168 1.00 35.37 83 LEU L N 1
ATOM 674 C CA . LEU A 1 89 ? 65.483 27.109 13.133 1.00 31.87 83 LEU L CA 1
ATOM 675 C C . LEU A 1 89 ? 66.028 25.712 12.882 1.00 28.22 83 LEU L C 1
ATOM 676 O O . LEU A 1 89 ? 67.231 25.517 12.650 1.00 21.47 83 LEU L O 1
ATOM 681 N N . ALA A 1 90 ? 65.136 24.740 13.021 1.00 24.09 84 ALA L N 1
ATOM 682 C CA . ALA A 1 90 ? 65.475 23.341 12.854 1.00 23.04 84 ALA L CA 1
ATOM 683 C C . ALA A 1 90 ? 64.209 22.534 13.066 1.00 21.03 84 ALA L C 1
ATOM 684 O O . ALA A 1 90 ? 63.106 23.074 13.090 1.00 23.13 84 ALA L O 1
ATOM 686 N N . VAL A 1 91 ? 64.366 21.227 13.150 1.00 24.61 85 VAL L N 1
ATOM 687 C CA . VAL A 1 91 ? 63.242 20.340 13.389 1.00 22.27 85 VAL L CA 1
ATOM 688 C C . VAL A 1 91 ? 63.469 19.774 14.800 1.00 24.23 85 VAL L C 1
ATOM 689 O O . VAL A 1 91 ? 64.597 19.395 15.166 1.00 15.44 85 VAL L O 1
ATOM 693 N N . TYR A 1 92 ? 62.417 19.785 15.608 1.00 21.94 86 TYR L N 1
ATOM 694 C CA . TYR A 1 92 ? 62.501 19.296 16.978 1.00 20.86 86 TYR L CA 1
ATOM 695 C C . TYR A 1 92 ? 61.791 17.964 17.130 1.00 18.11 86 TYR L C 1
ATOM 696 O O . TYR A 1 92 ? 60.612 17.853 16.808 1.00 18.90 86 TYR L O 1
ATOM 705 N N . TYR A 1 93 ? 62.513 16.944 17.578 1.00 16.90 87 TYR L N 1
ATOM 706 C CA . TYR A 1 93 ? 61.916 15.624 17.752 1.00 23.88 87 TYR L CA 1
ATOM 707 C C . TYR A 1 93 ? 61.895 15.232 19.217 1.00 29.06 87 TYR L C 1
ATOM 708 O O . TYR A 1 93 ? 62.825 15.543 19.960 1.00 32.84 87 TYR L O 1
ATOM 717 N N . CYS A 1 94 ? 60.814 14.601 19.647 1.00 25.82 88 CYS L N 1
ATOM 718 C CA . CYS A 1 94 ? 60.748 14.105 21.004 1.00 26.05 88 CYS L CA 1
ATOM 719 C C . CYS A 1 94 ? 60.955 12.617 20.780 1.00 26.89 88 CYS L C 1
ATOM 720 O O . CYS A 1 94 ? 60.570 12.085 19.734 1.00 29.65 88 CYS L O 1
ATOM 723 N N . LYS A 1 95 ? 61.641 11.966 21.705 1.00 24.57 89 LYS L N 1
ATOM 724 C CA . LYS A 1 95 ? 61.914 10.547 21.588 1.00 24.77 89 LYS L CA 1
ATOM 725 C C . LYS A 1 95 ? 61.552 9.898 22.912 1.00 27.58 89 LYS L C 1
ATOM 726 O O . LYS A 1 95 ? 61.623 10.551 23.950 1.00 34.25 89 LYS L O 1
ATOM 732 N N . GLN A 1 96 ? 61.163 8.628 22.882 1.00 27.48 90 GLN L N 1
ATOM 733 C CA . GLN A 1 96 ? 60.825 7.914 24.103 1.00 26.57 90 GLN L CA 1
ATOM 734 C C . GLN A 1 96 ? 61.833 6.792 24.341 1.00 28.57 90 GLN L C 1
ATOM 735 O O . GLN A 1 96 ? 62.344 6.196 23.389 1.00 27.68 90 GLN L O 1
ATOM 741 N N . SER A 1 97 ? 62.143 6.531 25.607 1.00 26.79 91 SER L N 1
ATOM 742 C CA . SER A 1 97 ? 63.096 5.481 25.952 1.00 26.04 91 SER L CA 1
ATOM 743 C C . SER A 1 97 ? 62.480 4.444 26.896 1.00 29.99 91 SER L C 1
ATOM 744 O O . SER A 1 97 ? 63.184 3.557 27.393 1.00 32.33 91 SER L O 1
ATOM 747 N N . TYR A 1 98 ? 61.173 4.541 27.134 1.00 30.78 92 TYR L N 1
ATOM 748 C CA . TYR A 1 98 ? 60.509 3.617 28.039 1.00 31.74 92 TYR L CA 1
ATOM 749 C C . TYR A 1 98 ? 60.655 2.160 27.624 1.00 33.68 92 TYR L C 1
ATOM 750 O O . TYR A 1 98 ? 60.779 1.278 28.472 1.00 36.26 92 TYR L O 1
ATOM 759 N N . ASN A 1 99 ? 60.558 1.899 26.328 1.00 31.80 93 ASN L N 1
ATOM 760 C CA . ASN A 1 99 ? 60.721 0.548 25.803 1.00 32.29 93 ASN L CA 1
ATOM 761 C C . ASN A 1 99 ? 61.263 0.717 24.400 1.00 29.02 93 ASN L C 1
ATOM 762 O O . ASN A 1 99 ? 60.576 1.249 23.535 1.00 26.92 93 ASN L O 1
ATOM 767 N N . LEU A 1 100 ? 62.507 0.300 24.191 1.00 29.04 94 LEU L N 1
ATOM 768 C CA . LEU A 1 100 ? 63.170 0.467 22.899 1.00 32.44 94 LEU L CA 1
ATOM 769 C C . LEU A 1 100 ? 63.159 1.981 22.662 1.00 31.97 94 LEU L C 1
ATOM 770 O O . LEU A 1 100 ? 63.073 2.742 23.631 1.00 30.29 94 LEU L O 1
ATOM 775 N N . TYR A 1 101 ? 63.305 2.432 21.421 1.00 23.19 95 TYR L N 1
ATOM 776 C CA . TYR A 1 101 ? 63.260 3.867 21.159 1.00 25.21 95 TYR L CA 1
ATOM 777 C C . TYR A 1 101 ? 62.196 4.184 20.118 1.00 26.36 95 TYR L C 1
ATOM 778 O O . TYR A 1 101 ? 61.837 3.336 19.303 1.00 31.82 95 TYR L O 1
ATOM 787 N N . THR A 1 102 ? 61.700 5.410 20.143 1.00 24.22 96 THR L N 1
ATOM 788 C CA . THR A 1 102 ? 60.687 5.845 19.200 1.00 22.04 96 THR L CA 1
ATOM 789 C C . THR A 1 102 ? 60.674 7.371 19.152 1.00 24.16 96 THR L C 1
ATOM 790 O O . THR A 1 102 ? 60.594 8.023 20.193 1.00 21.14 96 THR L O 1
ATOM 794 N N . PHE A 1 103 ? 60.877 7.932 17.958 1.00 22.32 97 PHE L N 1
ATOM 795 C CA . PHE A 1 103 ? 60.874 9.381 17.788 1.00 17.80 97 PHE L CA 1
ATOM 796 C C . PHE A 1 103 ? 59.509 9.840 17.273 1.00 21.61 97 PHE L C 1
ATOM 797 O O . PHE A 1 103 ? 58.681 9.029 16.844 1.00 22.46 97 PHE L O 1
ATOM 805 N N . GLY A 1 104 ? 59.269 11.142 17.330 1.00 22.37 98 GLY L N 1
ATOM 806 C CA . GLY A 1 104 ? 58.016 11.670 16.828 1.00 27.99 98 GLY L CA 1
ATOM 807 C C . GLY A 1 104 ? 58.238 12.204 15.424 1.00 32.44 98 GLY L C 1
ATOM 808 O O . GLY A 1 104 ? 59.384 12.279 14.963 1.00 36.34 98 GLY L O 1
ATOM 809 N N . GLY A 1 105 ? 57.159 12.606 14.756 1.00 32.01 99 GLY L N 1
ATOM 810 C CA . GLY A 1 105 ? 57.271 13.137 13.407 1.00 34.17 99 GLY L CA 1
ATOM 811 C C . GLY A 1 105 ? 58.115 14.399 13.291 1.00 37.06 99 GLY L C 1
ATOM 812 O O . GLY A 1 105 ? 58.587 14.749 12.210 1.00 42.91 99 GLY L O 1
ATOM 813 N N . GLY A 1 106 ? 58.325 15.075 14.411 1.00 35.04 100 GLY L N 1
ATOM 814 C CA . GLY A 1 106 ? 59.109 16.288 14.387 1.00 28.94 100 GLY L CA 1
ATOM 815 C C . GLY A 1 106 ? 58.218 17.489 14.181 1.00 26.73 100 GLY L C 1
ATOM 816 O O . GLY A 1 106 ? 57.097 17.364 13.689 1.00 30.43 100 GLY L O 1
ATOM 817 N N . THR A 1 107 ? 58.704 18.644 14.620 1.00 24.84 101 THR L N 1
ATOM 818 C CA . THR A 1 107 ? 58.003 19.911 14.486 1.00 21.48 101 THR L CA 1
ATOM 819 C C . THR A 1 107 ? 59.048 20.857 13.909 1.00 24.99 101 THR L C 1
ATOM 820 O O . THR A 1 107 ? 60.174 20.913 14.407 1.00 28.11 101 THR L O 1
ATOM 824 N N . LYS A 1 108 ? 58.711 21.531 12.814 1.00 28.74 102 LYS L N 1
ATOM 825 C CA . LYS A 1 108 ? 59.647 22.452 12.181 1.00 32.13 102 LYS L CA 1
ATOM 826 C C . LYS A 1 108 ? 59.414 23.871 12.670 1.00 28.58 102 LYS L C 1
ATOM 827 O O . LYS A 1 108 ? 58.273 24.311 12.766 1.00 31.05 102 LYS L O 1
ATOM 833 N N . LEU A 1 109 ? 60.495 24.580 12.977 1.00 25.60 103 LEU L N 1
ATOM 834 C CA . LEU A 1 109 ? 60.413 25.960 13.444 1.00 27.93 103 LEU L CA 1
ATOM 835 C C . LEU A 1 109 ? 60.962 26.874 12.366 1.00 28.88 103 LEU L C 1
ATOM 836 O O . LEU A 1 109 ? 62.063 26.659 11.864 1.00 27.09 103 LEU L O 1
ATOM 841 N N . GLU A 1 110 ? 60.209 27.920 12.056 1.00 33.24 104 GLU L N 1
ATOM 842 C CA . GLU A 1 110 ? 60.599 28.890 11.045 1.00 38.96 104 GLU L CA 1
ATOM 843 C C . GLU A 1 110 ? 60.620 30.267 11.692 1.00 36.45 104 GLU L C 1
ATOM 844 O O . GLU A 1 110 ? 59.832 30.552 12.600 1.00 33.03 104 GLU L O 1
ATOM 850 N N . ILE A 1 111 ? 61.516 31.123 11.220 1.00 36.98 105 ILE L N 1
ATOM 851 C CA . ILE A 1 111 ? 61.639 32.466 11.762 1.00 41.36 105 ILE L CA 1
ATOM 852 C C . ILE A 1 111 ? 60.894 33.491 10.913 1.00 39.03 105 ILE L C 1
ATOM 853 O O . ILE A 1 111 ? 61.190 33.674 9.735 1.00 45.58 105 ILE L O 1
ATOM 858 N N . LYS A 1 112 ? 59.904 34.130 11.523 1.00 37.53 106 LYS L N 1
ATOM 859 C CA . LYS A 1 112 ? 59.093 35.151 10.883 1.00 35.36 106 LYS L CA 1
ATOM 860 C C . LYS A 1 112 ? 59.930 36.412 10.815 1.00 34.22 106 LYS L C 1
ATOM 861 O O . LYS A 1 112 ? 60.300 36.952 11.854 1.00 37.57 106 LYS L O 1
ATOM 867 N N . ARG A 1 113 ? 60.253 36.866 9.605 1.00 33.34 107 ARG L N 1
ATOM 868 C CA . ARG A 1 113 ? 61.050 38.080 9.428 1.00 31.18 107 ARG L CA 1
ATOM 869 C C . ARG A 1 113 ? 60.400 39.058 8.466 1.00 28.61 107 ARG L C 1
ATOM 870 O O . ARG A 1 113 ? 59.270 38.849 8.025 1.00 31.34 107 ARG L O 1
ATOM 878 N N . ALA A 1 114 ? 61.119 40.134 8.169 1.00 25.75 108 ALA L N 1
ATOM 879 C CA . ALA A 1 114 ? 60.650 41.172 7.260 1.00 30.90 108 ALA L CA 1
ATOM 880 C C . ALA A 1 114 ? 60.651 40.677 5.816 1.00 34.09 108 ALA L C 1
ATOM 881 O O . ALA A 1 114 ? 61.541 39.923 5.411 1.00 34.87 108 ALA L O 1
ATOM 883 N N . ASP A 1 115 ? 59.676 41.132 5.034 1.00 34.76 109 ASP L N 1
ATOM 884 C CA . ASP A 1 115 ? 59.584 40.733 3.636 1.00 33.48 109 ASP L CA 1
ATOM 885 C C . ASP A 1 115 ? 60.857 41.127 2.906 1.00 33.43 109 ASP L C 1
ATOM 886 O O . ASP A 1 115 ? 61.486 42.129 3.248 1.00 37.78 109 ASP L O 1
ATOM 891 N N . ALA A 1 116 ? 61.236 40.335 1.911 1.00 32.37 110 ALA L N 1
ATOM 892 C CA . ALA A 1 116 ? 62.445 40.593 1.137 1.00 32.43 110 ALA L CA 1
ATOM 893 C C . ALA A 1 116 ? 62.228 40.094 -0.279 1.00 31.26 110 ALA L C 1
ATOM 894 O O . ALA A 1 116 ? 61.820 38.950 -0.484 1.00 31.94 110 ALA L O 1
ATOM 896 N N . ALA A 1 117 ? 62.456 40.963 -1.256 1.00 32.58 111 ALA L N 1
ATOM 897 C CA . ALA A 1 117 ? 62.270 40.588 -2.654 1.00 29.24 111 ALA L CA 1
ATOM 898 C C . ALA A 1 117 ? 63.430 39.724 -3.114 1.00 30.67 111 ALA L C 1
ATOM 899 O O . ALA A 1 117 ? 64.544 39.858 -2.615 1.00 32.65 111 ALA L O 1
ATOM 901 N N . PRO A 1 118 ? 63.185 38.814 -4.065 1.00 32.13 112 PRO L N 1
ATOM 902 C CA . PRO A 1 118 ? 64.286 37.965 -4.531 1.00 33.36 112 PRO L CA 1
ATOM 903 C C . PRO A 1 118 ? 65.226 38.684 -5.493 1.00 36.64 112 PRO L C 1
ATOM 904 O O . PRO A 1 118 ? 64.879 39.722 -6.057 1.00 39.88 112 PRO L O 1
ATOM 908 N N . THR A 1 119 ? 66.434 38.156 -5.635 1.00 36.99 113 THR L N 1
ATOM 909 C CA . THR A 1 119 ? 67.405 38.712 -6.567 1.00 40.41 113 THR L CA 1
ATOM 910 C C . THR A 1 119 ? 67.489 37.704 -7.711 1.00 38.04 113 THR L C 1
ATOM 911 O O . THR A 1 119 ? 68.167 36.684 -7.599 1.00 39.31 113 THR L O 1
ATOM 915 N N . VAL A 1 120 ? 66.750 37.963 -8.786 1.00 37.47 114 VAL L N 1
ATOM 916 C CA . VAL A 1 120 ? 66.717 37.037 -9.916 1.00 40.12 114 VAL L CA 1
ATOM 917 C C . VAL A 1 120 ? 67.968 37.081 -10.800 1.00 40.68 114 VAL L C 1
ATOM 918 O O . VAL A 1 120 ? 68.628 38.119 -10.922 1.00 43.08 114 VAL L O 1
ATOM 922 N N . SER A 1 121 ? 68.315 35.932 -11.368 1.00 36.65 115 SER L N 1
ATOM 923 C CA .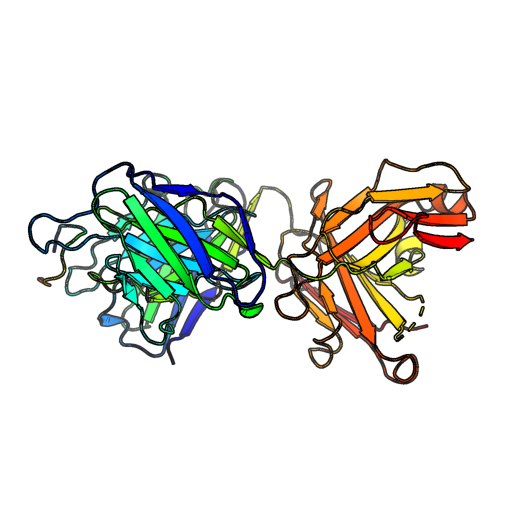 SER A 1 121 ? 69.474 35.812 -12.236 1.00 38.46 115 SER L CA 1
ATOM 924 C C . SER A 1 121 ? 69.238 34.657 -13.206 1.00 40.18 115 SER L C 1
ATOM 925 O O . SER A 1 121 ? 68.992 33.519 -12.786 1.00 36.36 115 SER L O 1
ATOM 928 N N . ILE A 1 122 ? 69.268 34.959 -14.501 1.00 41.31 116 ILE L N 1
ATOM 929 C CA . ILE A 1 122 ? 69.049 33.938 -15.523 1.00 38.90 116 ILE L CA 1
ATOM 930 C C . ILE A 1 122 ? 70.369 33.614 -16.206 1.00 38.41 116 ILE L C 1
ATOM 931 O O . ILE A 1 122 ? 71.164 34.504 -16.479 1.00 45.20 116 ILE L O 1
ATOM 936 N N . PHE A 1 123 ? 70.619 32.331 -16.433 1.00 41.37 117 PHE L N 1
ATOM 937 C CA . PHE A 1 123 ? 71.857 31.879 -17.050 1.00 37.65 117 PHE L CA 1
ATOM 938 C C . PHE A 1 123 ? 71.603 31.089 -18.318 1.00 39.11 117 PHE L C 1
ATOM 939 O O . PHE A 1 123 ? 70.830 30.127 -18.316 1.00 39.42 117 PHE L O 1
ATOM 947 N N . PRO A 1 124 ? 72.237 31.497 -19.426 1.00 38.65 118 PRO L N 1
ATOM 948 C CA . PRO A 1 124 ? 72.093 30.823 -20.716 1.00 37.20 118 PRO L CA 1
ATOM 949 C C . PRO A 1 124 ? 72.841 29.498 -20.608 1.00 39.82 118 PRO L C 1
ATOM 950 O O . PRO A 1 124 ? 73.727 29.351 -19.756 1.00 42.80 118 PRO L O 1
ATOM 954 N N . PRO A 1 125 ? 72.494 28.513 -21.453 1.00 37.99 119 PRO L N 1
ATOM 955 C CA . PRO A 1 125 ? 73.141 27.194 -21.447 1.00 39.04 119 PRO L CA 1
ATOM 956 C C . PRO A 1 125 ? 74.633 27.312 -21.719 1.00 44.44 119 PRO L C 1
ATOM 957 O O . PRO A 1 125 ? 75.050 28.144 -22.520 1.00 51.31 119 PRO L O 1
ATOM 961 N N . SER A 1 126 ? 75.444 26.497 -21.056 1.00 50.09 120 SER L N 1
ATOM 962 C CA . SER A 1 126 ? 76.884 26.558 -21.287 1.00 53.19 120 SER L CA 1
ATOM 963 C C . SER A 1 126 ? 77.221 25.937 -22.640 1.00 53.71 120 SER L C 1
ATOM 964 O O . SER A 1 126 ? 76.518 25.040 -23.127 1.00 51.78 120 SER L O 1
ATOM 967 N N . SER A 1 127 ? 78.302 26.415 -23.242 1.00 54.91 121 SER L N 1
ATOM 968 C CA . SER A 1 127 ? 78.742 25.910 -24.529 1.00 57.11 121 SER L CA 1
ATOM 969 C C . SER A 1 127 ? 79.059 24.424 -24.433 1.00 57.46 121 SER L C 1
ATOM 970 O O . SER A 1 127 ? 78.827 23.674 -25.381 1.00 61.46 121 SER L O 1
ATOM 973 N N . GLU A 1 128 ? 79.551 24.000 -23.271 1.00 57.27 122 GLU L N 1
ATOM 974 C CA . GLU A 1 128 ? 79.887 22.598 -23.034 1.00 52.57 122 GLU L CA 1
ATOM 975 C C . GLU A 1 128 ? 78.642 21.722 -23.030 1.00 48.46 122 GLU L C 1
ATOM 976 O O . GLU A 1 128 ? 78.672 20.584 -23.497 1.00 47.80 122 GLU L O 1
ATOM 982 N N . GLN A 1 129 ? 77.549 22.245 -22.484 1.00 48.05 123 GLN L N 1
ATOM 983 C CA . GLN A 1 129 ? 76.311 21.481 -22.437 1.00 47.80 123 GLN L CA 1
ATOM 984 C C . GLN A 1 129 ? 75.710 21.407 -23.830 1.00 46.48 123 GLN L C 1
ATOM 985 O O . GLN A 1 129 ? 75.212 20.358 -24.243 1.00 47.01 123 GLN L O 1
ATOM 991 N N . LEU A 1 130 ? 75.752 22.522 -24.549 1.00 43.80 124 LEU L N 1
ATOM 992 C CA . LEU A 1 130 ? 75.231 22.556 -25.911 1.00 50.08 124 LEU L CA 1
ATOM 993 C C . LEU A 1 130 ? 75.873 21.426 -26.727 1.00 51.55 124 LEU L C 1
ATOM 994 O O . LEU A 1 130 ? 75.173 20.627 -27.356 1.00 49.40 124 LEU L O 1
ATOM 999 N N . THR A 1 131 ? 77.196 21.310 -26.622 1.00 52.40 125 THR L N 1
ATOM 1000 C CA . THR A 1 131 ? 77.960 20.283 -27.323 1.00 54.50 125 THR L CA 1
ATOM 1001 C C . THR A 1 131 ? 77.527 18.870 -26.921 1.00 54.55 125 THR L C 1
ATOM 1002 O O . THR A 1 131 ? 77.918 17.890 -27.548 1.00 57.33 125 THR L O 1
ATOM 1006 N N . SER A 1 132 ? 76.711 18.768 -25.881 1.00 58.29 126 SER L N 1
ATOM 1007 C CA . SER A 1 132 ? 76.228 17.475 -25.407 1.00 63.44 126 SER L CA 1
ATOM 1008 C C . SER A 1 132 ? 74.858 17.132 -26.000 1.00 60.94 126 SER L C 1
ATOM 1009 O O . SER A 1 132 ? 74.355 16.016 -25.839 1.00 56.66 126 SER L O 1
ATOM 1012 N N . GLY A 1 133 ? 74.264 18.100 -26.689 1.00 60.51 127 GLY L N 1
ATOM 1013 C CA . GLY A 1 133 ? 72.966 17.888 -27.302 1.00 63.49 127 GLY L CA 1
ATOM 1014 C C . GLY A 1 133 ? 71.811 18.422 -26.479 1.00 63.67 127 GLY L C 1
ATOM 1015 O O . GLY A 1 133 ? 70.652 18.380 -26.918 1.00 65.85 127 GLY L O 1
ATOM 1016 N N . GLY A 1 134 ? 72.126 18.962 -25.305 1.00 61.13 128 GLY L N 1
ATOM 1017 C CA . GLY A 1 134 ? 71.097 19.498 -24.436 1.00 51.64 128 GLY L CA 1
ATOM 1018 C C . GLY A 1 134 ? 71.315 20.961 -24.123 1.00 44.81 128 GLY L C 1
ATOM 1019 O O . GLY A 1 134 ? 72.393 21.506 -24.381 1.00 41.50 128 GLY L O 1
ATOM 1020 N N . ALA A 1 135 ? 70.282 21.593 -23.575 1.00 41.99 129 ALA L N 1
ATOM 1021 C CA . ALA A 1 135 ? 70.330 23.000 -23.201 1.00 41.76 129 ALA L CA 1
ATOM 1022 C C . ALA A 1 135 ? 69.484 23.209 -21.947 1.00 39.07 129 ALA L C 1
ATOM 1023 O O . ALA A 1 135 ? 68.304 22.858 -21.933 1.00 38.11 129 ALA L O 1
ATOM 1025 N N . SER A 1 136 ? 70.102 23.730 -20.885 1.00 36.84 130 SER L N 1
ATOM 1026 C CA . SER A 1 136 ? 69.405 23.994 -19.627 1.00 28.97 130 SER L CA 1
ATOM 1027 C C . SER A 1 136 ? 69.534 25.460 -19.247 1.00 28.66 130 SER L C 1
ATOM 1028 O O . SER A 1 136 ? 70.645 25.975 -19.069 1.00 27.30 130 SER L O 1
ATOM 1031 N N . VAL A 1 137 ? 68.406 26.157 -19.205 1.00 27.90 131 VAL L N 1
ATOM 1032 C CA . VAL A 1 137 ? 68.414 27.563 -18.823 1.00 29.28 131 VAL L CA 1
ATOM 1033 C C . VAL A 1 137 ? 68.140 27.533 -17.322 1.00 28.45 131 VAL L C 1
ATOM 1034 O O . VAL A 1 137 ? 67.202 26.863 -16.869 1.00 22.26 131 VAL L O 1
ATOM 1038 N N . VAL A 1 138 ? 68.998 28.190 -16.553 1.00 27.70 132 VAL L N 1
ATOM 1039 C CA . VAL A 1 138 ? 68.861 28.194 -15.102 1.00 34.10 132 VAL L CA 1
ATOM 1040 C C . VAL A 1 138 ? 68.546 29.579 -14.562 1.00 36.31 132 VAL L C 1
ATOM 1041 O O . VAL A 1 138 ? 69.130 30.576 -14.986 1.00 39.04 132 VAL L O 1
ATOM 1045 N N . CYS A 1 139 ? 67.616 29.635 -13.622 1.00 33.64 133 CYS L N 1
ATOM 1046 C CA . CYS A 1 139 ? 67.257 30.892 -13.017 1.00 33.92 133 CYS L CA 1
ATOM 1047 C C . CYS A 1 139 ? 67.423 30.726 -11.504 1.00 35.28 133 CYS L C 1
ATOM 1048 O O . CYS A 1 139 ? 66.956 29.731 -10.941 1.00 38.33 133 CYS L O 1
ATOM 1051 N N . PHE A 1 140 ? 68.161 31.643 -10.873 1.00 30.07 134 PHE L N 1
ATOM 1052 C CA . PHE A 1 140 ? 68.381 31.620 -9.430 1.00 25.99 134 PHE L CA 1
ATOM 1053 C C . PHE A 1 140 ? 67.624 32.790 -8.828 1.00 30.39 134 PHE L C 1
ATOM 1054 O O . PHE A 1 140 ? 67.845 33.935 -9.222 1.00 33.48 134 PHE L O 1
ATOM 1062 N N . LEU A 1 141 ? 66.708 32.505 -7.910 1.00 30.83 135 LEU L N 1
ATOM 1063 C CA . LEU A 1 141 ? 65.948 33.548 -7.217 1.00 32.28 135 LEU L CA 1
ATOM 1064 C C . LEU A 1 141 ? 66.386 33.402 -5.763 1.00 31.71 135 LEU L C 1
ATOM 1065 O O . LEU A 1 141 ? 65.952 32.491 -5.058 1.00 36.10 135 LEU L O 1
ATOM 1070 N N . ASN A 1 142 ? 67.272 34.283 -5.322 1.00 34.93 136 ASN L N 1
ATOM 1071 C CA . ASN A 1 142 ? 67.823 34.198 -3.976 1.00 34.08 136 ASN L CA 1
ATOM 1072 C C . ASN A 1 142 ? 67.497 35.277 -2.961 1.00 30.64 136 ASN L C 1
ATOM 1073 O O . ASN A 1 142 ? 67.250 36.429 -3.304 1.00 33.03 136 ASN L O 1
ATOM 1078 N N . ASN A 1 143 ? 67.558 34.872 -1.697 1.00 29.80 137 ASN L N 1
ATOM 1079 C CA . ASN A 1 143 ? 67.361 35.739 -0.540 1.00 28.26 137 ASN L CA 1
ATOM 1080 C C . ASN A 1 143 ? 66.009 36.420 -0.360 1.00 28.21 137 ASN L C 1
ATOM 1081 O O . ASN A 1 143 ? 65.949 37.598 -0.029 1.00 35.04 137 ASN L O 1
ATOM 1086 N N . PHE A 1 144 ? 64.923 35.668 -0.460 1.00 23.52 138 PHE L N 1
ATOM 1087 C CA . PHE A 1 144 ? 63.612 36.274 -0.306 1.00 22.70 138 PHE L CA 1
ATOM 1088 C C . PHE A 1 144 ? 62.798 35.710 0.868 1.00 24.53 138 PHE L C 1
ATOM 1089 O O . PHE A 1 144 ? 63.106 34.649 1.416 1.00 21.62 138 PHE L O 1
ATOM 1097 N N . TYR A 1 145 ? 61.759 36.446 1.246 1.00 26.31 139 TYR L N 1
ATOM 1098 C CA . TYR A 1 145 ? 60.844 36.071 2.323 1.00 24.14 139 TYR L CA 1
ATOM 1099 C C . TYR A 1 145 ? 59.544 36.846 2.064 1.00 20.46 139 TYR L C 1
ATOM 1100 O O . TYR A 1 145 ? 59.582 38.04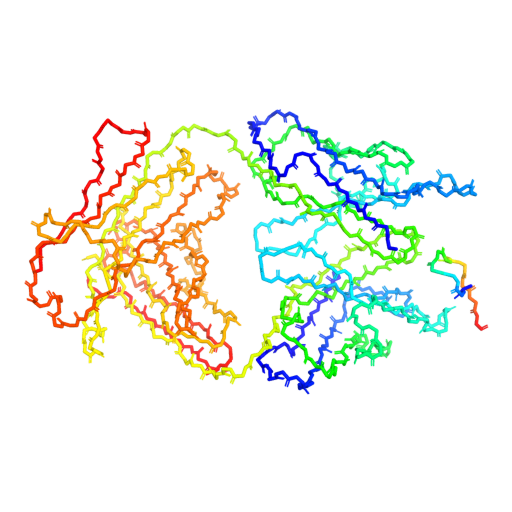1 1.752 1.00 18.47 139 TYR L O 1
ATOM 1109 N N . PRO A 1 146 ? 58.380 36.184 2.168 1.00 17.14 140 PRO L N 1
ATOM 1110 C CA . PRO A 1 146 ? 58.130 34.779 2.502 1.00 15.82 140 PRO L CA 1
ATOM 1111 C C . PRO A 1 146 ? 58.599 33.743 1.486 1.00 22.67 140 PRO L C 1
ATOM 1112 O O . PRO A 1 146 ? 59.112 34.079 0.422 1.00 28.43 140 PRO L O 1
ATOM 1116 N N . LYS A 1 147 ? 58.421 32.481 1.846 1.00 24.38 141 LYS L N 1
ATOM 1117 C CA . LYS A 1 147 ? 58.839 31.351 1.032 1.00 31.14 141 LYS L CA 1
ATOM 1118 C C . LYS A 1 147 ? 58.094 31.232 -0.295 1.00 34.20 141 LYS L C 1
ATOM 1119 O O . LYS A 1 147 ? 58.677 30.822 -1.302 1.00 38.17 141 LYS L O 1
ATOM 1125 N N . ASP A 1 148 ? 56.809 31.573 -0.287 1.00 35.91 142 ASP L N 1
ATOM 1126 C CA . ASP A 1 148 ? 55.973 31.469 -1.478 1.00 33.87 142 ASP L CA 1
ATOM 1127 C C . ASP A 1 148 ? 56.371 32.426 -2.574 1.00 35.11 142 ASP L C 1
ATOM 1128 O O . ASP A 1 148 ? 56.501 33.627 -2.354 1.00 35.25 142 ASP L O 1
ATOM 1133 N N . ILE A 1 149 ? 56.638 31.858 -3.743 1.00 34.59 143 ILE L N 1
ATOM 1134 C CA . ILE A 1 149 ? 57.010 32.619 -4.922 1.00 27.44 143 ILE L CA 1
ATOM 1135 C C . ILE A 1 149 ? 56.600 31.777 -6.115 1.00 27.46 143 ILE L C 1
ATOM 1136 O O . ILE A 1 149 ? 56.613 30.550 -6.045 1.00 30.39 143 ILE L O 1
ATOM 1141 N N . ASN A 1 150 ? 56.150 32.435 -7.174 1.00 29.25 144 ASN L N 1
ATOM 1142 C CA . ASN A 1 150 ? 55.734 31.743 -8.386 1.00 29.88 144 ASN L CA 1
ATOM 1143 C C . ASN A 1 150 ? 56.772 32.057 -9.450 1.00 28.55 144 ASN L C 1
ATOM 1144 O O . ASN A 1 150 ? 57.215 33.201 -9.552 1.00 29.15 144 ASN L O 1
ATOM 1149 N N . VAL A 1 151 ? 57.214 31.047 -10.190 1.00 28.43 145 VAL L N 1
ATOM 1150 C CA . VAL A 1 151 ? 58.189 31.271 -11.257 1.00 27.34 145 VAL L CA 1
ATOM 1151 C C . VAL A 1 151 ? 57.680 30.737 -12.600 1.00 30.08 145 VAL L C 1
ATOM 1152 O O . VAL A 1 151 ? 57.297 29.563 -12.721 1.00 24.40 145 VAL L O 1
ATOM 1156 N N . LYS A 1 152 ? 57.589 31.628 -13.584 1.00 30.78 146 LYS L N 1
ATOM 1157 C CA . LYS A 1 152 ? 57.141 31.253 -14.922 1.00 34.29 146 LYS L CA 1
ATOM 1158 C C . LYS A 1 152 ? 58.303 31.353 -15.893 1.00 32.90 146 LYS L C 1
ATOM 1159 O O . LYS A 1 152 ? 59.151 32.239 -15.767 1.00 30.18 146 LYS L O 1
ATOM 1165 N N . TRP A 1 153 ? 58.365 30.395 -16.812 1.00 37.17 147 TRP L N 1
ATOM 1166 C CA . TRP A 1 153 ? 59.380 30.359 -17.860 1.00 33.89 147 TRP L CA 1
ATOM 1167 C C . TRP A 1 153 ? 58.637 30.733 -19.129 1.00 35.40 147 TRP L C 1
ATOM 1168 O O . TRP A 1 153 ? 57.627 30.105 -19.453 1.00 32.46 147 TRP L O 1
ATOM 1179 N N . LYS A 1 154 ? 59.088 31.785 -19.808 1.00 40.00 148 LYS L N 1
ATOM 1180 C CA . LYS A 1 154 ? 58.455 32.229 -21.056 1.00 43.40 148 LYS L CA 1
ATOM 1181 C C . LYS A 1 154 ? 59.445 32.222 -22.206 1.00 44.54 148 LYS L C 1
ATOM 1182 O O . LYS A 1 154 ? 60.481 32.889 -22.143 1.00 41.48 148 LYS L O 1
ATOM 1188 N N . ILE A 1 155 ? 59.135 31.446 -23.239 1.00 46.29 149 ILE L N 1
ATOM 1189 C CA . ILE A 1 155 ? 59.984 31.362 -24.421 1.00 53.15 149 ILE L CA 1
ATOM 1190 C C . ILE A 1 155 ? 59.341 32.165 -25.557 1.00 53.80 149 ILE L C 1
ATOM 1191 O O . ILE A 1 155 ? 58.319 31.756 -26.116 1.00 50.51 149 ILE L O 1
ATOM 1196 N N . ASP A 1 156 ? 59.925 33.323 -25.865 1.00 56.14 150 ASP L N 1
ATOM 1197 C CA . ASP A 1 156 ? 59.424 34.220 -26.917 1.00 59.01 150 ASP L CA 1
ATOM 1198 C C . ASP A 1 156 ? 58.117 34.921 -26.523 1.00 59.27 150 ASP L C 1
ATOM 1199 O O . ASP A 1 156 ? 57.616 35.778 -27.259 1.00 60.34 150 ASP L O 1
ATOM 1204 N N . GLY A 1 157 ? 57.602 34.596 -25.339 1.00 57.16 151 GLY L N 1
ATOM 1205 C CA . GLY A 1 157 ? 56.359 35.187 -24.871 1.00 51.17 151 GLY L CA 1
ATOM 1206 C C . GLY A 1 157 ? 55.304 34.129 -24.599 1.00 49.41 151 GLY L C 1
ATOM 1207 O O . GLY A 1 157 ? 54.160 34.447 -24.279 1.00 51.76 151 GLY L O 1
ATOM 1208 N N . SER A 1 158 ? 55.675 32.869 -24.785 1.00 46.86 152 SER L N 1
ATOM 1209 C CA . SER A 1 158 ? 54.782 31.747 -24.541 1.00 49.45 152 SER L CA 1
ATOM 1210 C C . SER A 1 158 ? 55.274 31.088 -23.239 1.00 51.97 152 SER L C 1
ATOM 1211 O O . SER A 1 158 ? 56.484 31.028 -22.979 1.00 53.52 152 SER L O 1
ATOM 1214 N N . GLU A 1 159 ? 54.343 30.627 -22.409 1.00 50.09 153 GLU L N 1
ATOM 1215 C CA . GLU A 1 159 ? 54.698 30.009 -21.139 1.00 42.91 153 GLU L CA 1
ATO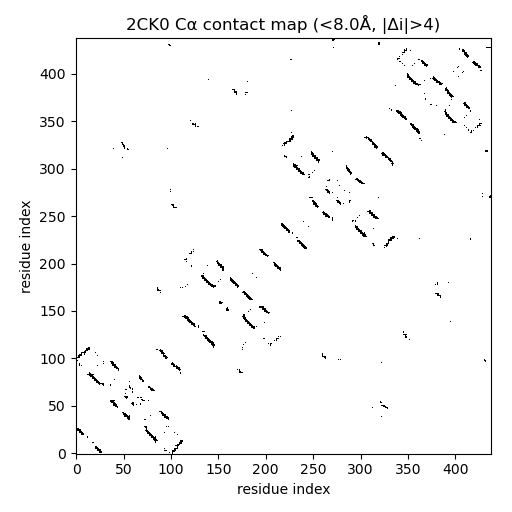M 1216 C C . GLU A 1 159 ? 55.057 28.545 -21.277 1.00 37.64 153 GLU L C 1
ATOM 1217 O O . GLU A 1 159 ? 54.223 27.727 -21.657 1.00 39.50 153 GLU L O 1
ATOM 1223 N N . ARG A 1 160 ? 56.291 28.221 -20.917 1.00 35.10 154 ARG L N 1
ATOM 1224 C CA . ARG A 1 160 ? 56.789 26.856 -20.966 1.00 37.79 154 ARG L CA 1
ATOM 1225 C C . ARG A 1 160 ? 56.723 26.240 -19.571 1.00 37.00 154 ARG L C 1
ATOM 1226 O O . ARG A 1 160 ? 57.469 26.641 -18.686 1.00 43.08 154 ARG L O 1
ATOM 1234 N N . GLN A 1 161 ? 55.815 25.289 -19.368 1.00 38.53 155 GLN L N 1
ATOM 1235 C CA . GLN A 1 161 ? 55.661 24.635 -18.067 1.00 37.06 155 GLN L CA 1
ATOM 1236 C C . GLN A 1 161 ? 56.270 23.247 -17.947 1.00 42.28 155 GLN L C 1
ATOM 1237 O O . GLN A 1 161 ? 56.535 22.792 -16.832 1.00 47.65 155 GLN L O 1
ATOM 1243 N N . ASN A 1 162 ? 56.479 22.565 -19.070 1.00 44.83 156 ASN L N 1
ATOM 1244 C CA . ASN A 1 162 ? 57.068 21.223 -19.040 1.00 48.19 156 ASN L CA 1
ATOM 1245 C C . ASN A 1 162 ? 58.590 21.295 -19.108 1.00 48.37 156 ASN L C 1
ATOM 1246 O O . ASN A 1 162 ? 59.146 22.093 -19.864 1.00 46.24 156 ASN L O 1
ATOM 1251 N N . GLY A 1 163 ? 59.253 20.474 -18.295 1.00 49.71 157 GLY L N 1
ATOM 1252 C CA . GLY A 1 163 ? 60.708 20.451 -18.270 1.00 47.45 157 GLY L CA 1
ATOM 1253 C C . GLY A 1 163 ? 61.327 21.420 -17.277 1.00 46.09 157 GLY L C 1
ATOM 1254 O O . GLY A 1 163 ? 62.472 21.855 -17.443 1.00 43.54 157 GLY L O 1
ATOM 1255 N N . VAL A 1 164 ? 60.566 21.761 -16.243 1.00 48.04 158 VAL L N 1
ATOM 1256 C CA . VAL A 1 164 ? 61.034 22.679 -15.213 1.00 46.52 158 VAL L CA 1
ATOM 1257 C C . VAL A 1 164 ? 61.319 21.924 -13.922 1.00 45.03 158 VAL L C 1
ATOM 1258 O O . VAL A 1 164 ? 60.500 21.131 -13.464 1.00 44.92 158 VAL L O 1
ATOM 1262 N N . LEU A 1 165 ? 62.502 22.155 -13.364 1.00 44.99 159 LEU L N 1
ATOM 1263 C CA . LEU A 1 165 ? 62.923 21.523 -12.121 1.00 41.31 159 LEU L CA 1
ATOM 1264 C C . LEU A 1 165 ? 63.173 22.616 -11.079 1.00 36.36 159 LEU L C 1
ATOM 1265 O O . LEU A 1 165 ? 64.143 23.373 -11.169 1.00 29.52 159 LEU L O 1
ATOM 1270 N N . ASN A 1 166 ? 62.252 22.731 -10.127 1.00 35.90 160 ASN L N 1
ATOM 1271 C CA . ASN A 1 166 ? 62.352 23.733 -9.065 1.00 34.80 160 ASN L CA 1
ATOM 1272 C C . ASN A 1 166 ? 62.925 23.120 -7.785 1.00 34.07 160 ASN L C 1
ATOM 1273 O O . ASN A 1 166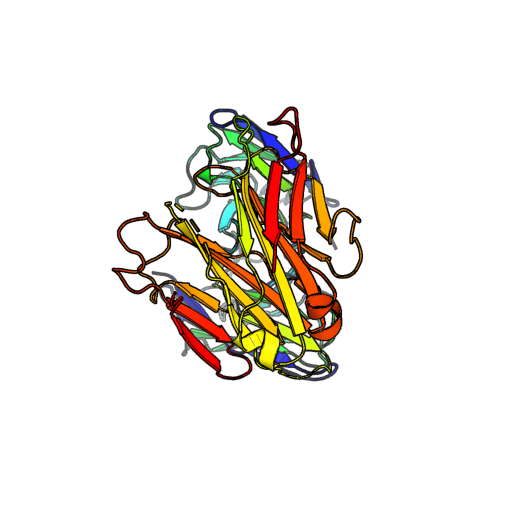 ? 62.703 21.938 -7.505 1.00 33.34 160 ASN L O 1
ATOM 1278 N N . SER A 1 167 ? 63.661 23.912 -7.014 1.00 31.96 161 SER L N 1
ATOM 1279 C CA . SER A 1 167 ? 64.252 23.408 -5.782 1.00 34.63 161 SER L CA 1
ATOM 1280 C C . SER A 1 167 ? 64.576 24.517 -4.790 1.00 34.01 161 SER L C 1
ATOM 1281 O O . SER A 1 167 ? 65.503 25.295 -5.018 1.00 39.74 161 SER L O 1
ATOM 1284 N N . TRP A 1 168 ? 63.810 24.603 -3.701 1.00 34.20 162 TRP L N 1
ATOM 1285 C CA . TRP A 1 168 ? 64.052 25.628 -2.681 1.00 33.84 162 TRP L CA 1
ATOM 1286 C C . TRP A 1 168 ? 65.130 25.208 -1.713 1.00 29.84 162 TRP L C 1
ATOM 1287 O O . TRP A 1 168 ? 65.488 24.044 -1.618 1.00 30.60 162 TRP L O 1
ATOM 1298 N N . THR A 1 169 ? 65.600 26.162 -0.938 1.00 26.41 163 THR L N 1
ATOM 1299 C CA . THR A 1 169 ? 66.576 25.853 0.073 1.00 31.60 163 THR L CA 1
ATOM 1300 C C . THR A 1 169 ? 65.862 25.979 1.425 1.00 34.43 163 THR L C 1
ATOM 1301 O O . THR A 1 169 ? 64.702 26.408 1.495 1.00 32.56 163 THR L O 1
ATOM 1305 N N . ASP A 1 170 ? 66.530 25.548 2.490 1.00 40.67 164 ASP L N 1
ATOM 1306 C CA . ASP A 1 170 ? 65.967 25.683 3.832 1.00 41.95 164 ASP L CA 1
ATOM 1307 C C . ASP A 1 170 ? 66.171 27.147 4.204 1.00 36.87 164 ASP L C 1
ATOM 1308 O O . ASP A 1 170 ? 66.954 27.852 3.547 1.00 35.38 164 ASP L O 1
ATOM 1313 N N . GLN A 1 171 ? 65.458 27.619 5.219 1.00 29.92 165 GLN L N 1
ATOM 1314 C CA . GLN A 1 171 ? 65.615 29.007 5.626 1.00 30.55 165 GLN L CA 1
ATOM 1315 C C . GLN A 1 171 ? 67.046 29.164 6.106 1.00 29.66 165 GLN L C 1
ATOM 1316 O O . GLN A 1 171 ? 67.596 28.266 6.738 1.00 31.13 165 GLN L O 1
ATOM 1322 N N . ASP A 1 172 ? 67.676 30.262 5.729 1.00 32.12 166 ASP L N 1
ATOM 1323 C CA . ASP A 1 172 ? 69.053 30.511 6.117 1.00 41.78 166 ASP L CA 1
ATOM 1324 C C . ASP A 1 172 ? 69.133 30.858 7.596 1.00 46.57 166 ASP L C 1
ATOM 1325 O O . ASP A 1 172 ? 68.481 31.794 8.054 1.00 47.32 166 ASP L O 1
ATOM 1330 N N . SER A 1 173 ? 69.968 30.130 8.327 1.00 52.41 167 SER L N 1
ATOM 1331 C CA . SER A 1 173 ? 70.136 30.346 9.761 1.00 57.95 167 SER L CA 1
ATOM 1332 C C . SER A 1 173 ? 70.606 31.746 10.135 1.00 55.86 167 SER L C 1
ATOM 1333 O O . SER A 1 173 ? 70.435 32.169 11.270 1.00 56.69 167 SER L O 1
ATOM 1336 N N . LYS A 1 174 ? 71.218 32.455 9.193 1.00 58.11 168 LYS L N 1
ATOM 1337 C CA . LYS A 1 174 ? 71.679 33.807 9.474 1.00 60.76 168 LYS L CA 1
ATOM 1338 C C . LYS A 1 174 ? 70.687 34.895 9.064 1.00 59.88 168 LYS L C 1
ATOM 1339 O O . LYS A 1 174 ? 70.140 35.582 9.935 1.00 64.37 168 LYS L O 1
ATOM 1345 N N . ASP A 1 175 ? 70.430 35.046 7.762 1.00 47.61 169 ASP L N 1
ATOM 1346 C CA . ASP A 1 175 ? 69.502 36.084 7.322 1.00 39.85 169 ASP L CA 1
ATOM 1347 C C . ASP A 1 175 ? 68.016 35.724 7.378 1.00 34.64 169 ASP L C 1
ATOM 1348 O O . ASP A 1 175 ? 67.160 36.603 7.324 1.00 23.03 169 ASP L O 1
ATOM 1353 N N . SER A 1 176 ? 67.714 34.437 7.498 1.00 35.43 170 SER L N 1
ATOM 1354 C CA . SER A 1 176 ? 66.328 33.967 7.577 1.00 41.72 170 SER L CA 1
ATOM 1355 C C . SER A 1 176 ? 65.530 34.070 6.268 1.00 40.81 170 SER L C 1
ATOM 1356 O O . SER A 1 176 ? 64.296 34.089 6.290 1.00 38.74 170 SER L O 1
ATOM 1359 N N . THR A 1 177 ? 66.229 34.094 5.135 1.00 41.31 171 THR L N 1
ATOM 1360 C CA . THR A 1 177 ? 65.581 34.193 3.829 1.00 37.09 171 THR L CA 1
ATOM 1361 C C . THR A 1 177 ? 65.739 32.894 3.056 1.00 36.37 171 THR L C 1
ATOM 1362 O O . THR A 1 177 ? 66.699 32.154 3.277 1.00 38.98 171 THR L O 1
ATOM 1366 N N . TYR A 1 178 ? 64.818 32.641 2.129 1.00 33.85 172 TYR L N 1
ATOM 1367 C CA . TYR A 1 178 ? 64.849 31.441 1.301 1.00 32.62 172 TYR L CA 1
ATOM 1368 C C . TYR A 1 178 ? 65.471 31.701 -0.077 1.00 34.47 172 TYR L C 1
ATOM 1369 O O . TYR A 1 178 ? 65.665 32.849 -0.479 1.00 36.27 172 TYR L O 1
ATOM 1378 N N . SER A 1 179 ? 65.816 30.629 -0.779 1.00 35.66 173 SER L N 1
ATOM 1379 C CA . SER A 1 179 ? 66.396 30.716 -2.114 1.00 33.60 173 SER L CA 1
ATOM 1380 C C . SER A 1 179 ? 65.793 29.615 -2.973 1.00 36.95 173 SER L C 1
ATOM 1381 O O . SER A 1 179 ? 65.327 28.587 -2.446 1.00 37.77 173 SER L O 1
ATOM 1384 N N . MET A 1 180 ? 65.790 29.837 -4.286 1.00 31.86 174 MET L N 1
ATOM 1385 C CA . MET A 1 180 ? 65.208 28.883 -5.217 1.00 28.36 174 MET L CA 1
ATOM 1386 C C . MET A 1 180 ? 65.909 28.866 -6.565 1.00 25.26 174 M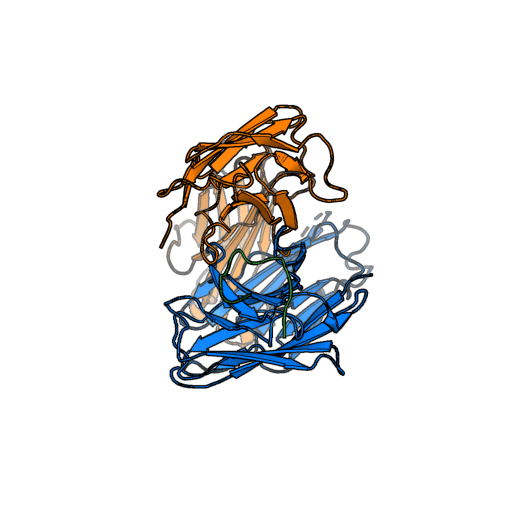ET L C 1
ATOM 1387 O O . MET A 1 180 ? 66.382 29.897 -7.030 1.00 24.17 174 MET L O 1
ATOM 1392 N N . SER A 1 181 ? 66.018 27.683 -7.162 1.00 24.15 175 SER L N 1
ATOM 1393 C CA . SER A 1 181 ? 66.614 27.554 -8.476 1.00 27.08 175 SER L CA 1
ATOM 1394 C C . SER A 1 181 ? 65.590 26.867 -9.366 1.00 29.20 175 SER L C 1
ATOM 1395 O O . SER A 1 181 ? 64.920 25.911 -8.939 1.00 26.13 175 SER L O 1
ATOM 1398 N N . SER A 1 182 ? 65.415 27.418 -10.566 1.00 30.57 176 SER L N 1
ATOM 1399 C CA . SER A 1 182 ? 64.479 26.890 -11.553 1.00 31.16 176 SER L CA 1
ATOM 1400 C C . SER A 1 182 ? 65.328 26.513 -12.757 1.00 33.37 176 SER L C 1
ATOM 1401 O O . SER A 1 182 ? 66.178 27.302 -13.207 1.00 28.75 176 SER L O 1
ATOM 1404 N N . THR A 1 183 ? 65.142 25.287 -13.228 1.00 31.89 177 THR L N 1
ATOM 1405 C CA . THR A 1 183 ? 65.903 24.785 -14.360 1.00 37.60 177 THR L CA 1
ATOM 1406 C C . THR A 1 183 ? 64.994 24.335 -15.488 1.00 35.21 177 THR L C 1
ATOM 1407 O O . THR A 1 183 ? 64.152 23.458 -15.303 1.00 32.43 177 THR L O 1
ATOM 1411 N N . LEU A 1 184 ? 65.132 24.994 -16.635 1.00 38.00 178 LEU L N 1
ATOM 1412 C CA . LEU A 1 184 ? 64.371 24.652 -17.828 1.00 35.50 178 LEU L CA 1
ATOM 1413 C C . LEU A 1 184 ? 65.330 23.880 -18.726 1.00 35.08 178 LEU L C 1
ATOM 1414 O O . LEU A 1 184 ? 66.420 24.364 -19.053 1.00 29.60 178 LEU L O 1
ATOM 1419 N N . THR A 1 185 ? 64.967 22.652 -19.059 1.00 35.80 179 THR L N 1
ATOM 1420 C CA . THR A 1 185 ? 65.815 21.850 -19.920 1.00 46.61 179 THR L CA 1
ATOM 1421 C C . THR A 1 185 ? 65.130 21.494 -21.231 1.00 49.89 179 THR L C 1
ATOM 1422 O O . THR A 1 185 ? 64.067 20.863 -21.246 1.00 54.88 179 THR L O 1
ATOM 1426 N N . LEU A 1 186 ? 65.726 21.961 -22.323 1.00 46.92 180 LEU L N 1
ATOM 1427 C CA . LEU A 1 186 ? 65.229 21.698 -23.661 1.00 45.54 180 LEU L CA 1
ATOM 1428 C C . LEU A 1 186 ? 66.379 21.005 -24.381 1.00 46.58 180 LEU L C 1
ATOM 1429 O O . LEU A 1 186 ? 67.394 20.660 -23.762 1.00 45.98 180 LEU L O 1
ATOM 1434 N N . THR A 1 187 ? 66.219 20.799 -25.684 1.00 48.21 181 THR L N 1
ATOM 1435 C CA . THR A 1 187 ? 67.248 20.160 -26.491 1.00 43.50 181 THR L CA 1
ATOM 1436 C C . THR A 1 187 ? 67.993 21.239 -27.239 1.00 44.36 181 THR L C 1
ATOM 1437 O O . THR A 1 187 ? 67.558 22.394 -27.270 1.00 40.15 181 THR L O 1
ATOM 1441 N N . LYS A 1 188 ? 69.114 20.863 -27.845 1.00 50.06 182 LYS L N 1
ATOM 1442 C CA . LYS A 1 188 ? 69.894 21.810 -28.631 1.00 55.85 182 LYS L CA 1
ATOM 1443 C C . LYS A 1 188 ? 68.945 22.346 -29.711 1.00 56.12 182 LYS L C 1
ATOM 1444 O O . LYS A 1 188 ? 68.876 23.546 -29.956 1.00 51.58 182 LYS L O 1
ATOM 1450 N N . ASP A 1 189 ? 68.154 21.434 -30.273 1.00 60.11 183 ASP L N 1
ATOM 1451 C CA . ASP A 1 189 ? 67.171 21.732 -31.313 1.00 62.70 183 ASP L CA 1
ATOM 1452 C C . ASP A 1 189 ? 66.241 22.860 -30.874 1.00 61.52 183 ASP L C 1
ATOM 1453 O O . ASP A 1 189 ? 66.315 23.978 -31.392 1.00 60.76 183 ASP L O 1
ATOM 1458 N N . GLU A 1 190 ? 65.377 22.559 -29.906 1.00 57.58 184 GLU L N 1
ATOM 1459 C CA . GLU A 1 190 ? 64.421 23.530 -29.390 1.00 55.37 184 GLU L CA 1
ATOM 1460 C C . GLU A 1 190 ? 65.071 24.853 -28.985 1.00 55.39 184 GLU L C 1
ATOM 1461 O O . GLU A 1 190 ? 64.486 25.920 -29.181 1.00 53.44 184 GLU L O 1
ATOM 1467 N N . TYR A 1 191 ? 66.276 24.787 -28.425 1.00 53.34 185 TYR L N 1
ATOM 1468 C CA . TYR A 1 191 ? 66.981 25.993 -28.011 1.00 53.10 185 TYR L CA 1
ATOM 1469 C C . TYR A 1 191 ? 67.310 26.820 -29.252 1.00 55.80 185 TYR L C 1
ATOM 1470 O O . TYR A 1 191 ? 67.115 28.039 -29.273 1.00 54.39 185 TYR L O 1
ATOM 1479 N N . GLU A 1 192 ? 67.764 26.127 -30.294 1.00 59.23 186 GLU L N 1
ATOM 1480 C CA . GLU A 1 192 ? 68.119 26.739 -31.569 1.00 62.46 186 GLU L CA 1
ATOM 1481 C C . GLU A 1 192 ? 66.902 27.404 -32.209 1.00 63.27 186 GLU L C 1
ATOM 1482 O O . GLU A 1 192 ? 67.029 28.399 -32.928 1.00 62.87 186 GLU L O 1
ATOM 1488 N N . ARG A 1 193 ? 65.727 26.832 -31.966 1.00 61.89 187 ARG L N 1
ATOM 1489 C CA . ARG A 1 193 ? 64.490 27.349 -32.536 1.00 60.22 187 ARG L CA 1
ATOM 1490 C C . ARG A 1 193 ? 63.925 28.617 -31.904 1.00 59.75 187 ARG L C 1
ATOM 1491 O O . ARG A 1 193 ? 62.958 29.178 -32.426 1.00 64.96 187 ARG L O 1
ATOM 1499 N N . HIS A 1 194 ? 64.499 29.091 -30.802 1.00 53.82 188 HIS L N 1
ATOM 1500 C CA . HIS A 1 194 ? 63.932 30.271 -30.158 1.00 50.10 188 HIS L CA 1
ATOM 1501 C C . HIS A 1 194 ? 64.920 31.373 -29.877 1.00 49.75 188 HIS L C 1
ATOM 1502 O O . HIS A 1 194 ? 66.121 31.157 -29.912 1.00 53.45 188 HIS L O 1
ATOM 1509 N N . ASN A 1 195 ? 64.404 32.562 -29.592 1.00 50.65 189 ASN L N 1
ATOM 1510 C CA . ASN A 1 195 ? 65.263 33.707 -29.323 1.00 55.94 189 ASN L CA 1
ATOM 1511 C C . ASN A 1 195 ? 65.334 34.154 -27.867 1.00 56.33 189 ASN L C 1
ATOM 1512 O O . ASN A 1 195 ? 66.302 33.856 -27.173 1.00 55.51 189 ASN L O 1
ATOM 1517 N N . SER A 1 196 ? 64.326 34.897 -27.416 1.00 57.35 190 SER L N 1
ATOM 1518 C CA . SER A 1 196 ? 64.308 35.407 -26.050 1.00 58.16 190 SER L CA 1
ATOM 1519 C C . SER A 1 196 ? 63.741 34.455 -25.010 1.00 54.88 190 SER L C 1
ATOM 1520 O O . SER A 1 196 ? 62.677 33.852 -25.203 1.00 53.35 190 SER L O 1
ATOM 1523 N N . TYR A 1 197 ? 64.481 34.329 -23.912 1.00 52.76 191 TYR L N 1
ATOM 1524 C CA . TYR A 1 197 ? 64.111 33.483 -22.787 1.00 47.43 191 TYR L CA 1
ATOM 1525 C C . TYR A 1 197 ? 63.940 34.378 -21.577 1.00 45.29 191 TYR L C 1
ATOM 1526 O O . TYR A 1 197 ? 64.706 35.328 -21.376 1.00 41.34 191 TYR L O 1
ATOM 1535 N N . THR A 1 198 ? 62.913 34.082 -20.791 1.00 46.32 192 THR L N 1
ATOM 1536 C CA . THR A 1 198 ? 62.602 34.876 -19.618 1.00 48.61 192 THR L CA 1
ATOM 1537 C C . THR A 1 198 ? 62.190 34.063 -18.389 1.00 46.63 192 THR L C 1
ATOM 1538 O O . THR A 1 198 ? 61.491 33.043 -18.481 1.00 43.09 192 THR L O 1
ATOM 1542 N N . CYS A 1 199 ? 62.667 34.531 -17.244 1.00 44.07 193 CYS L N 1
ATOM 1543 C CA . CYS A 1 199 ? 62.362 33.950 -15.951 1.00 40.22 193 CYS L CA 1
ATOM 1544 C C . CYS A 1 199 ? 61.488 35.016 -15.291 1.00 38.83 193 CYS L C 1
ATOM 1545 O O . CYS A 1 199 ? 61.952 36.141 -15.029 1.00 34.03 193 CYS L O 1
ATOM 1548 N N . GLU A 1 200 ? 60.212 34.695 -15.112 1.00 32.99 194 GLU L N 1
ATOM 1549 C CA . GLU A 1 200 ? 59.269 35.621 -14.507 1.00 34.86 194 GLU L CA 1
ATOM 1550 C C . GLU A 1 200 ? 58.920 35.169 -13.083 1.00 33.10 194 GLU L C 1
ATOM 1551 O O . GLU A 1 200 ? 58.439 34.052 -12.880 1.00 30.66 194 GLU L O 1
ATOM 1557 N N . ALA A 1 201 ? 59.117 36.056 -12.113 1.00 29.55 195 ALA L N 1
ATOM 1558 C CA . ALA A 1 201 ? 58.856 35.748 -10.711 1.00 28.25 195 ALA L CA 1
ATOM 1559 C C . ALA A 1 201 ? 57.775 36.621 -10.092 1.00 27.26 195 ALA L C 1
ATOM 1560 O O . ALA A 1 201 ? 57.862 37.837 -10.142 1.00 32.44 195 ALA L O 1
ATOM 1562 N N . THR A 1 202 ? 56.755 36.001 -9.513 1.00 27.94 196 THR L N 1
ATOM 1563 C CA . THR A 1 202 ? 55.681 36.743 -8.859 1.00 30.25 196 THR L CA 1
ATOM 1564 C C . THR A 1 202 ? 55.814 36.452 -7.360 1.00 29.97 196 THR L C 1
ATOM 1565 O O . THR A 1 202 ? 55.861 35.288 -6.954 1.00 26.11 196 THR L O 1
ATOM 1569 N N . HIS A 1 203 ? 55.880 37.515 -6.561 1.00 31.65 197 HIS L N 1
ATOM 1570 C CA . HIS A 1 203 ? 56.070 37.443 -5.109 1.00 34.01 197 HIS L CA 1
ATOM 1571 C C . HIS A 1 203 ? 55.407 38.696 -4.529 1.00 38.45 197 HIS L C 1
ATOM 1572 O O . HIS A 1 203 ? 55.464 39.767 -5.141 1.00 44.14 197 HIS L O 1
ATOM 1579 N N . LYS A 1 204 ? 54.858 38.587 -3.322 1.00 40.89 198 LYS L N 1
ATOM 1580 C CA . LYS A 1 204 ? 54.178 39.705 -2.658 1.00 40.47 198 LYS L CA 1
ATOM 1581 C C . LYS A 1 204 ? 55.010 40.962 -2.427 1.00 38.49 198 LYS L C 1
ATOM 1582 O O . LYS A 1 204 ? 54.468 42.012 -2.097 1.00 42.80 198 LYS L O 1
ATOM 1588 N N . THR A 1 205 ? 56.322 40.864 -2.574 1.00 39.02 199 THR L N 1
ATOM 1589 C CA . THR A 1 205 ? 57.175 42.021 -2.357 1.00 39.80 199 THR L CA 1
ATOM 1590 C C . THR A 1 205 ? 57.189 43.008 -3.523 1.00 43.83 199 THR L C 1
ATOM 1591 O O . THR A 1 205 ? 57.854 44.043 -3.461 1.00 45.34 199 THR L O 1
ATOM 1595 N N . SER A 1 206 ? 56.466 42.687 -4.589 1.00 46.99 200 SER L N 1
ATOM 1596 C CA . SER A 1 206 ? 56.400 43.577 -5.734 1.00 47.74 200 SER L CA 1
ATOM 1597 C C . SER A 1 206 ? 55.001 43.579 -6.319 1.00 46.89 200 SER L C 1
ATOM 1598 O O . SER A 1 206 ? 54.260 42.601 -6.191 1.00 42.69 200 SER L O 1
ATOM 1601 N N . THR A 1 207 ? 54.661 44.691 -6.962 1.00 46.17 201 THR L N 1
ATOM 1602 C CA . THR A 1 207 ? 53.361 44.887 -7.585 1.00 47.57 201 THR L CA 1
ATOM 1603 C C . THR A 1 207 ? 53.321 44.172 -8.932 1.00 45.45 201 THR L C 1
ATOM 1604 O O . THR A 1 207 ? 52.311 43.578 -9.313 1.00 46.71 201 THR L O 1
ATOM 1608 N N . SER A 1 208 ? 54.440 44.219 -9.636 1.00 43.80 202 SER L N 1
ATOM 1609 C CA . SER A 1 208 ? 54.547 43.602 -10.942 1.00 44.14 202 SER L CA 1
ATOM 1610 C C . SER A 1 208 ? 55.571 42.488 -10.852 1.00 43.98 202 SER L C 1
ATOM 1611 O O . SER A 1 208 ? 56.509 42.574 -10.064 1.00 47.99 202 SER L O 1
ATOM 1614 N N . PRO A 1 209 ? 55.406 41.422 -11.649 1.00 40.38 203 PRO L N 1
ATOM 1615 C CA . PRO A 1 209 ? 56.350 40.306 -11.629 1.00 39.09 203 PRO L CA 1
ATOM 1616 C C . PRO A 1 209 ? 57.756 40.793 -11.938 1.00 40.54 203 PRO L C 1
ATOM 1617 O O . PRO A 1 209 ? 57.935 41.894 -12.458 1.00 40.58 203 PRO L O 1
ATOM 1621 N N . ILE A 1 210 ? 58.750 39.989 -11.578 1.00 41.73 204 ILE L N 1
ATOM 1622 C CA . ILE A 1 210 ? 60.145 40.311 -11.842 1.00 41.96 204 ILE L CA 1
ATOM 1623 C C . ILE A 1 210 ? 60.470 39.488 -13.085 1.00 44.93 204 ILE L C 1
ATOM 1624 O O . ILE A 1 210 ? 60.190 38.289 -13.135 1.00 40.15 204 ILE L O 1
ATOM 1629 N N . VAL A 1 211 ? 60.996 40.141 -14.112 1.00 49.52 205 VAL L N 1
ATOM 1630 C CA . VAL A 1 211 ? 61.351 39.453 -15.352 1.00 48.63 205 VAL L CA 1
ATOM 1631 C C . VAL A 1 211 ? 62.840 39.592 -15.616 1.00 47.73 205 VAL L C 1
ATOM 1632 O O . VAL A 1 211 ? 63.399 40.688 -15.521 1.00 48.33 205 VAL L O 1
ATOM 1636 N N . LYS A 1 212 ? 63.496 38.469 -15.861 1.00 46.57 206 LYS L N 1
ATOM 1637 C CA . LYS A 1 212 ? 64.918 38.482 -16.155 1.00 50.70 206 LYS L CA 1
ATOM 1638 C C . LYS A 1 212 ? 65.006 37.757 -17.482 1.00 52.79 206 LYS L C 1
ATOM 1639 O O . LYS A 1 212 ? 64.666 36.576 -17.570 1.00 54.58 206 LYS L O 1
ATOM 1645 N N . SER A 1 213 ? 65.430 38.465 -18.521 1.00 56.01 207 SER L N 1
ATOM 1646 C CA . SER A 1 213 ? 65.482 37.865 -19.844 1.00 59.93 207 SER L CA 1
ATOM 1647 C C . SER A 1 213 ? 66.822 37.970 -20.543 1.00 60.58 207 SER L C 1
ATOM 1648 O O . SER A 1 213 ? 67.708 38.715 -20.118 1.00 62.60 207 SER L O 1
ATOM 1651 N N . PHE A 1 214 ? 66.957 37.199 -21.615 1.00 60.34 208 PHE L N 1
ATOM 1652 C CA . PHE A 1 214 ? 68.153 37.201 -22.442 1.00 62.40 208 PHE L CA 1
ATOM 1653 C C . PHE A 1 214 ? 67.718 36.620 -23.778 1.00 65.13 208 PHE L C 1
ATOM 1654 O O . PHE A 1 214 ? 66.974 35.639 -23.812 1.00 64.72 208 PHE L O 1
ATOM 1662 N N . ASN A 1 215 ? 68.079 37.286 -24.870 1.00 69.76 209 ASN L N 1
ATOM 1663 C CA . ASN A 1 215 ? 67.735 36.785 -26.195 1.00 70.67 209 ASN L CA 1
ATOM 1664 C C . ASN A 1 215 ? 68.984 36.055 -26.635 1.00 68.28 209 ASN L C 1
ATOM 1665 O O . ASN A 1 215 ? 70.091 36.538 -26.401 1.00 69.64 209 ASN L O 1
ATOM 1670 N N . ARG A 1 216 ? 68.803 34.883 -27.226 1.00 65.62 210 ARG L N 1
ATOM 1671 C CA . ARG A 1 216 ? 69.908 34.053 -27.678 1.00 69.37 210 ARG L CA 1
ATOM 1672 C C . ARG A 1 216 ? 70.819 34.761 -28.695 1.00 75.49 210 ARG L C 1
ATOM 1673 O O . ARG A 1 216 ? 71.890 35.260 -28.280 1.00 74.89 210 ARG L O 1
ATOM 1682 N N . GLN B 2 1 ? 88.206 15.234 22.343 1.00 64.86 1 GLN H N 1
ATOM 1683 C CA . GLN B 2 1 ? 86.777 15.403 22.100 1.00 62.78 1 GLN H CA 1
ATOM 1684 C C . GLN B 2 1 ? 86.171 14.127 21.524 1.00 61.38 1 GLN H C 1
ATOM 1685 O O . GLN B 2 1 ? 86.845 13.369 20.817 1.00 58.85 1 GLN H O 1
ATOM 1691 N N . VAL B 2 2 ? 84.901 13.893 21.833 1.00 59.74 2 VAL H N 1
ATOM 1692 C CA . VAL B 2 2 ? 84.206 12.712 21.342 1.00 57.63 2 VAL H CA 1
ATOM 1693 C C . VAL B 2 2 ? 84.139 12.829 19.832 1.00 52.70 2 VAL H C 1
ATOM 1694 O O . VAL B 2 2 ? 83.793 13.888 19.303 1.00 51.86 2 VAL H O 1
ATOM 1698 N N . GLN B 2 3 ? 84.480 11.748 19.143 1.00 45.53 3 GLN H N 1
ATOM 1699 C CA . GLN B 2 3 ? 84.481 11.740 17.689 1.00 43.46 3 GLN H CA 1
ATOM 1700 C C . GLN B 2 3 ? 83.972 10.391 17.196 1.00 41.48 3 GLN H C 1
ATOM 1701 O O . GLN B 2 3 ? 84.559 9.349 17.496 1.00 43.80 3 GLN H O 1
ATOM 1707 N N . LEU B 2 4 ? 82.835 10.408 16.513 1.00 37.46 4 LEU H N 1
ATOM 1708 C CA . LEU B 2 4 ? 82.250 9.192 15.961 1.00 34.36 4 LEU H CA 1
ATOM 1709 C C . LEU B 2 4 ? 82.280 9.349 14.437 1.00 34.93 4 LEU H C 1
ATOM 1710 O O . LEU B 2 4 ? 81.581 10.200 13.881 1.00 37.14 4 LEU H O 1
ATOM 1715 N N . GLN B 2 5 ? 83.100 8.554 13.765 1.00 30.13 5 GLN H N 1
ATOM 1716 C CA . GLN B 2 5 ? 83.217 8.647 12.314 1.00 35.18 5 GLN H CA 1
ATOM 1717 C C . GLN B 2 5 ? 82.771 7.372 11.602 1.00 33.36 5 GLN H C 1
ATOM 1718 O O . GLN B 2 5 ? 83.444 6.341 11.670 1.00 33.57 5 GLN H O 1
ATOM 1724 N N . GLU B 2 6 ? 81.630 7.444 10.925 1.00 31.61 6 GLU H N 1
ATOM 1725 C CA . GLU B 2 6 ? 81.098 6.290 10.205 1.00 32.78 6 GLU H CA 1
ATOM 1726 C C . GLU B 2 6 ? 81.544 6.271 8.741 1.00 32.73 6 GLU H C 1
ATOM 1727 O O . GLU B 2 6 ? 81.783 7.319 8.132 1.00 28.41 6 GLU H O 1
ATOM 1733 N N . SER B 2 7 ? 81.713 5.077 8.194 1.00 26.93 7 SER H N 1
ATOM 1734 C CA . SER B 2 7 ? 82.133 4.946 6.812 1.00 29.74 7 SER H CA 1
ATOM 1735 C C . SER B 2 7 ? 81.536 3.664 6.246 1.00 33.81 7 SER H C 1
ATOM 1736 O O . SER B 2 7 ? 81.013 2.840 7.000 1.00 38.04 7 SER H O 1
ATOM 1739 N N . GLY B 2 8 ? 81.524 3.537 4.923 1.00 31.10 8 GLY H N 1
ATOM 1740 C CA . GLY B 2 8 ? 81.012 2.319 4.323 1.00 25.72 8 GLY H CA 1
ATOM 1741 C C . GLY B 2 8 ? 79.662 2.377 3.652 1.00 24.43 8 GLY H C 1
ATOM 1742 O O . GLY B 2 8 ? 79.190 1.357 3.141 1.00 26.26 8 GLY H O 1
ATOM 1743 N N . GLY B 2 9 ? 79.010 3.532 3.683 1.00 18.21 9 GLY H N 1
ATOM 1744 C CA . GLY B 2 9 ? 77.720 3.624 3.027 1.00 24.43 9 GLY H CA 1
ATOM 1745 C C . GLY B 2 9 ? 77.911 3.592 1.521 1.00 28.29 9 GLY H C 1
ATOM 1746 O O . GLY B 2 9 ? 79.045 3.622 1.038 1.00 31.09 9 GLY H O 1
ATOM 1747 N N . GLY B 2 10 ? 76.824 3.544 0.766 1.00 30.37 10 GLY H N 1
ATOM 1748 C CA . GLY B 2 10 ? 76.968 3.515 -0.675 1.00 33.96 10 GLY H CA 1
ATOM 1749 C C . GLY B 2 10 ? 75.786 2.929 -1.412 1.00 37.67 10 GLY H C 1
ATOM 1750 O O . GLY B 2 10 ? 74.721 2.706 -0.830 1.00 40.69 10 GLY H O 1
ATOM 1751 N N . LEU B 2 11 ? 75.970 2.705 -2.709 1.00 36.30 11 LEU H N 1
ATOM 1752 C CA . LEU B 2 11 ? 74.928 2.145 -3.557 1.00 30.71 11 LEU H CA 1
ATOM 1753 C C . LEU B 2 11 ? 74.983 0.627 -3.489 1.00 26.62 11 LEU H C 1
ATOM 1754 O O . LEU B 2 11 ? 76.053 0.027 -3.611 1.00 23.88 11 LEU H O 1
ATOM 1759 N N . VAL B 2 12 ? 73.839 0.012 -3.226 1.00 25.32 12 VAL H N 1
ATOM 1760 C CA . VAL B 2 12 ? 73.758 -1.439 -3.139 1.00 27.35 12 VAL H CA 1
ATOM 1761 C C . VAL B 2 12 ? 72.438 -1.859 -3.768 1.00 30.90 12 VAL H C 1
ATOM 1762 O O . VAL B 2 12 ? 71.451 -1.112 -3.715 1.00 28.27 12 VAL H O 1
ATOM 1766 N N . GLN B 2 13 ? 72.431 -3.032 -4.398 1.00 33.07 13 GLN H N 1
ATOM 1767 C CA . GLN B 2 13 ? 71.223 -3.527 -5.038 1.00 35.24 13 GLN H CA 1
ATOM 1768 C C . GLN B 2 13 ? 70.344 -4.264 -4.042 1.00 31.64 13 GLN H C 1
ATOM 1769 O O . GLN B 2 13 ? 70.833 -4.820 -3.053 1.00 30.72 13 GLN H O 1
ATOM 1775 N N . PRO B 2 14 ? 69.024 -4.215 -4.256 1.00 29.51 14 PRO H N 1
ATOM 1776 C CA . PRO B 2 14 ? 68.037 -4.863 -3.399 1.00 30.50 14 PRO H CA 1
ATOM 1777 C C . PRO B 2 14 ? 68.464 -6.281 -3.111 1.00 33.96 14 PRO H C 1
ATOM 1778 O O . PRO B 2 14 ? 69.088 -6.921 -3.951 1.00 36.05 14 PRO H O 1
ATOM 1782 N N . ARG B 2 15 ? 68.145 -6.755 -1.913 1.00 34.28 15 ARG H N 1
ATOM 1783 C CA . ARG B 2 15 ? 68.508 -8.098 -1.480 1.00 32.42 15 ARG H CA 1
ATOM 1784 C C . ARG B 2 15 ? 70.019 -8.259 -1.333 1.00 28.37 15 ARG H C 1
ATOM 1785 O O . ARG B 2 15 ? 70.512 -9.365 -1.120 1.00 28.89 15 ARG H O 1
ATOM 1793 N N . GLY B 2 16 ? 70.749 -7.153 -1.439 1.00 27.76 16 GLY H N 1
ATOM 1794 C CA . GLY B 2 16 ? 72.196 -7.199 -1.275 1.00 30.95 16 GLY H CA 1
ATOM 1795 C C . GLY B 2 16 ? 72.584 -7.002 0.188 1.00 33.33 16 GLY H C 1
ATOM 1796 O O . GLY B 2 16 ? 71.713 -6.967 1.070 1.00 31.27 16 GLY H O 1
ATOM 1797 N N . SER B 2 17 ? 73.876 -6.826 0.453 1.00 29.70 17 SER H N 1
ATOM 1798 C CA . SER B 2 17 ? 74.337 -6.641 1.816 1.00 27.55 17 SER H CA 1
ATOM 1799 C C . SER B 2 17 ? 75.430 -5.594 1.909 1.00 29.90 17 SER H C 1
ATOM 1800 O O . SER B 2 17 ? 76.281 -5.496 1.029 1.00 35.14 17 SER H O 1
ATOM 1803 N N . LEU B 2 18 ? 75.466 -4.887 3.032 1.00 29.06 18 LEU H N 1
ATOM 1804 C CA . LEU B 2 18 ? 76.462 -3.853 3.253 1.00 24.95 18 LEU H CA 1
ATOM 1805 C C . LEU B 2 18 ? 76.868 -3.828 4.735 1.00 27.34 18 LEU H C 1
ATOM 1806 O O . LEU B 2 18 ? 76.071 -4.169 5.601 1.00 31.79 18 LEU H O 1
ATOM 1811 N N . LYS B 2 19 ? 78.110 -3.455 5.023 1.00 26.84 19 LYS H N 1
ATOM 1812 C CA . LYS B 2 19 ? 78.579 -3.379 6.402 1.00 24.23 19 LYS H CA 1
ATOM 1813 C C . LYS B 2 19 ? 79.088 -1.984 6.722 1.00 19.29 19 LYS H C 1
ATOM 1814 O O . LYS B 2 19 ? 80.031 -1.509 6.104 1.00 26.51 19 LYS H O 1
ATOM 1820 N N . LEU B 2 20 ? 78.451 -1.323 7.678 1.00 23.57 20 LEU H N 1
ATOM 1821 C CA . LEU B 2 20 ? 78.858 0.016 8.097 1.00 22.55 20 LEU H CA 1
ATOM 1822 C C . LEU B 2 20 ? 79.864 -0.096 9.251 1.00 22.45 20 LEU H C 1
ATOM 1823 O O . LEU B 2 20 ? 79.969 -1.139 9.894 1.00 26.67 20 LEU H O 1
ATOM 1828 N N . SER B 2 21 ? 80.621 0.963 9.494 1.00 20.66 21 SER H N 1
ATOM 1829 C CA . SER B 2 21 ? 81.601 0.969 10.564 1.00 22.86 21 SER H CA 1
ATOM 1830 C C . SER B 2 21 ? 81.623 2.318 11.235 1.00 25.90 21 SER H C 1
ATOM 1831 O O . SER B 2 21 ? 81.346 3.340 10.600 1.00 25.62 21 SER H O 1
ATOM 1834 N N . CYS B 2 22 ? 81.989 2.316 12.513 1.00 27.67 22 CYS H N 1
ATOM 1835 C CA . CYS B 2 22 ? 82.058 3.537 13.297 1.00 24.03 22 CYS H CA 1
ATOM 1836 C C . CYS B 2 22 ? 83.304 3.538 14.157 1.00 27.41 22 CYS H C 1
ATOM 1837 O O . CYS B 2 22 ? 83.559 2.593 14.901 1.00 32.58 22 CYS H O 1
ATOM 1840 N N . ALA B 2 23 ? 84.118 4.568 14.001 1.00 26.07 23 ALA H N 1
ATOM 1841 C CA . ALA B 2 23 ? 85.322 4.688 14.788 1.00 27.61 23 ALA H CA 1
ATOM 1842 C C . ALA B 2 23 ? 84.996 5.692 15.880 1.00 30.21 23 ALA H C 1
ATOM 1843 O O . ALA B 2 23 ? 84.609 6.827 15.588 1.00 27.65 23 ALA H O 1
ATOM 1845 N N . ALA B 2 24 ? 85.090 5.255 17.131 1.00 35.20 24 ALA H N 1
ATOM 1846 C CA . ALA B 2 24 ? 84.801 6.121 18.272 1.00 38.73 24 ALA H CA 1
ATOM 1847 C C . ALA B 2 24 ? 86.086 6.695 18.862 1.00 40.56 24 ALA H C 1
ATOM 1848 O O . ALA B 2 24 ? 87.125 6.029 18.864 1.00 41.20 24 ALA H O 1
ATOM 1850 N N . SER B 2 25 ? 86.010 7.936 19.339 1.00 43.07 25 SER H N 1
ATOM 1851 C CA . SER B 2 25 ? 87.153 8.626 19.938 1.00 44.43 25 SER H CA 1
ATOM 1852 C C . SER B 2 25 ? 86.709 9.637 20.985 1.00 43.45 25 SER H C 1
ATOM 1853 O O . SER B 2 25 ? 85.567 10.098 20.969 1.00 42.88 25 SER H O 1
ATOM 1856 N N . GLY B 2 26 ? 87.611 9.939 21.916 1.00 46.65 26 GLY H N 1
ATOM 1857 C CA . GLY B 2 26 ? 87.336 10.914 22.961 1.00 45.78 26 GLY H CA 1
ATOM 1858 C C . GLY B 2 26 ? 86.623 10.474 24.226 1.00 42.21 26 GLY H C 1
ATOM 1859 O O . GLY B 2 26 ? 86.402 11.301 25.104 1.00 45.76 26 GLY H O 1
ATOM 1860 N N . PHE B 2 27 ? 86.257 9.199 24.329 1.00 46.04 27 PHE H N 1
ATOM 1861 C CA . PHE B 2 27 ? 85.563 8.681 25.512 1.00 46.17 27 PHE H CA 1
ATOM 1862 C C . PHE B 2 27 ? 85.845 7.194 25.679 1.00 48.58 27 PHE H C 1
ATOM 1863 O O . PHE B 2 27 ? 86.328 6.535 24.744 1.00 51.55 27 PHE H O 1
ATOM 1871 N N . THR B 2 28 ? 85.539 6.666 26.860 1.00 46.74 28 THR H N 1
ATOM 1872 C CA . THR B 2 28 ? 85.752 5.250 27.135 1.00 46.09 28 THR H CA 1
ATOM 1873 C C . THR B 2 28 ? 84.676 4.391 26.469 1.00 46.35 28 THR H C 1
ATOM 1874 O O . THR B 2 28 ? 83.586 4.170 27.011 1.00 45.23 28 THR H O 1
ATOM 1878 N N . PHE B 2 29 ? 84.996 3.941 25.262 1.00 43.12 29 PHE H N 1
ATOM 1879 C CA . PHE B 2 29 ? 84.107 3.117 24.459 1.00 40.18 29 PHE H CA 1
ATOM 1880 C C . PHE B 2 29 ? 83.678 1.861 25.209 1.00 38.57 29 PHE H C 1
ATOM 1881 O O . PHE B 2 29 ? 82.522 1.462 25.148 1.00 42.18 29 PHE H O 1
ATOM 1889 N N . ASN B 2 30 ? 84.610 1.269 25.948 1.00 39.03 30 ASN H N 1
ATOM 1890 C CA . ASN B 2 30 ? 84.357 0.038 26.698 1.00 40.14 30 ASN H CA 1
ATOM 1891 C C . ASN B 2 30 ? 83.214 0.140 27.709 1.00 34.01 30 ASN H C 1
ATOM 1892 O O . ASN B 2 30 ? 82.671 -0.875 28.151 1.00 35.00 30 ASN H O 1
ATOM 1897 N N . THR B 2 31 ? 82.834 1.352 28.068 1.00 22.32 31 THR H N 1
ATOM 1898 C CA . THR B 2 31 ? 81.782 1.505 29.041 1.00 23.68 31 THR H CA 1
ATOM 1899 C C . THR B 2 31 ? 80.420 1.909 28.524 1.00 26.41 31 THR H C 1
ATOM 1900 O O . THR B 2 31 ? 79.414 1.630 29.169 1.00 28.98 31 THR H O 1
ATOM 1904 N N . ASP B 2 32 ? 80.359 2.522 27.349 1.00 27.42 32 ASP H N 1
ATOM 1905 C CA . ASP B 2 32 ? 79.069 2.962 26.841 1.00 26.16 32 ASP H CA 1
ATOM 1906 C C . ASP B 2 32 ? 78.330 2.012 25.899 1.00 25.96 32 ASP H C 1
ATOM 1907 O O . ASP B 2 32 ? 78.933 1.159 25.248 1.00 24.57 32 ASP H O 1
ATOM 1912 N N . ALA B 2 33 ? 77.007 2.152 25.885 1.00 22.71 33 ALA H N 1
ATOM 1913 C CA . ALA B 2 33 ? 76.138 1.388 25.008 1.00 25.65 33 ALA H CA 1
ATOM 1914 C C . ALA B 2 33 ? 76.154 2.204 23.718 1.00 26.94 33 ALA H C 1
ATOM 1915 O O . ALA B 2 33 ? 76.149 3.441 23.766 1.00 26.14 33 ALA H O 1
ATOM 1917 N N . MET B 2 34 ? 76.166 1.524 22.575 1.00 28.06 34 MET H N 1
ATOM 1918 C CA . MET B 2 34 ? 76.202 2.195 21.273 1.00 22.40 34 MET H CA 1
ATOM 1919 C C . MET B 2 34 ? 74.967 1.902 20.431 1.00 20.29 34 MET H C 1
ATOM 1920 O O . MET B 2 34 ? 74.427 0.795 20.470 1.00 24.31 34 MET H O 1
ATOM 1925 N N . ASN B 2 35 ? 74.538 2.885 19.650 1.00 16.63 35 ASN H N 1
ATOM 1926 C CA . ASN B 2 35 ? 73.357 2.720 18.805 1.00 19.78 35 ASN H CA 1
ATOM 1927 C C . ASN B 2 35 ? 73.546 3.152 17.354 1.00 20.86 35 ASN H C 1
ATOM 1928 O O . ASN B 2 35 ? 74.484 3.867 17.005 1.00 19.88 35 ASN H O 1
ATOM 1933 N N . TRP B 2 36 ? 72.613 2.719 16.522 1.00 18.78 36 TRP H N 1
ATOM 1934 C CA . TRP B 2 36 ? 72.592 3.090 15.129 1.00 14.78 36 TRP H CA 1
ATOM 1935 C C . TRP B 2 36 ? 71.174 3.604 14.894 1.00 17.03 36 TRP H C 1
ATOM 1936 O O . TRP B 2 36 ? 70.183 2.924 15.207 1.00 13.76 36 TRP H O 1
ATOM 1947 N N . VAL B 2 37 ? 71.086 4.847 14.444 1.00 18.03 37 VAL H N 1
ATOM 1948 C CA . VAL B 2 37 ? 69.811 5.477 14.127 1.00 25.82 37 VAL H CA 1
ATOM 1949 C C . VAL B 2 37 ? 69.926 5.817 12.637 1.00 28.73 37 VAL H C 1
ATOM 1950 O O . VAL B 2 37 ? 71.030 6.060 12.149 1.00 27.69 37 VAL H O 1
ATOM 1954 N N . ARG B 2 38 ? 68.813 5.793 11.911 1.00 29.57 38 ARG H N 1
ATOM 1955 C CA . ARG B 2 38 ? 68.841 6.129 10.488 1.00 29.72 38 ARG H CA 1
ATOM 1956 C C . ARG B 2 38 ? 67.760 7.135 10.162 1.00 28.27 38 ARG H C 1
ATOM 1957 O O . ARG B 2 38 ? 66.770 7.262 10.886 1.00 26.26 38 ARG H O 1
ATOM 1965 N N . GLN B 2 39 ? 67.960 7.837 9.057 1.00 26.22 39 GLN H N 1
ATOM 1966 C CA . GLN B 2 39 ? 67.023 8.836 8.605 1.00 21.83 39 GLN H CA 1
ATOM 1967 C C . GLN B 2 39 ? 66.796 8.641 7.102 1.00 29.43 39 GLN H C 1
ATOM 1968 O O . GLN B 2 39 ? 67.732 8.741 6.288 1.00 22.24 39 GLN H O 1
ATOM 1974 N N . ALA B 2 40 ? 65.558 8.282 6.767 1.00 33.88 40 ALA H N 1
ATOM 1975 C CA . ALA B 2 40 ? 65.131 8.053 5.396 1.00 37.12 40 ALA H CA 1
ATOM 1976 C C . ALA B 2 40 ? 65.046 9.392 4.676 1.00 44.96 40 ALA H C 1
ATOM 1977 O O . ALA B 2 40 ? 64.692 10.406 5.283 1.00 44.45 40 ALA H O 1
ATOM 1979 N N . PRO B 2 41 ? 65.334 9.405 3.362 1.00 51.88 41 PRO H N 1
ATOM 1980 C CA . PRO B 2 41 ? 65.313 10.596 2.500 1.00 51.97 41 PRO H CA 1
ATOM 1981 C C . PRO B 2 41 ? 64.131 11.531 2.737 1.00 50.09 41 PRO H C 1
ATOM 1982 O O . PRO B 2 41 ? 63.000 11.230 2.359 1.00 43.26 41 PRO H O 1
ATOM 1986 N N . GLY B 2 42 ? 64.419 12.664 3.372 1.00 52.11 42 GLY H N 1
ATOM 1987 C CA . GLY B 2 42 ? 63.397 13.651 3.675 1.00 55.36 42 GLY H CA 1
ATOM 1988 C C . GLY B 2 42 ? 62.381 13.186 4.704 1.00 57.36 42 GLY H C 1
ATOM 1989 O O . GLY B 2 42 ? 61.207 13.545 4.627 1.00 62.24 42 GLY H O 1
ATOM 1990 N N . LYS B 2 43 ? 62.821 12.401 5.681 1.00 57.28 43 LYS H N 1
ATOM 1991 C CA . LYS B 2 43 ? 61.915 11.898 6.708 1.00 55.13 43 LYS H CA 1
ATOM 1992 C C . LYS B 2 43 ? 62.494 12.120 8.114 1.00 51.37 43 LYS H C 1
ATOM 1993 O O . LYS B 2 43 ? 63.524 12.789 8.280 1.00 45.55 43 LYS H O 1
ATOM 1999 N N . GLY B 2 44 ? 61.807 11.576 9.120 1.00 47.59 44 GLY H N 1
ATOM 2000 C CA . GLY B 2 44 ? 62.267 11.687 10.492 1.00 40.91 44 GLY H CA 1
ATOM 2001 C C . GLY B 2 44 ? 63.276 10.597 10.814 1.00 36.47 44 GLY H C 1
ATOM 2002 O O . GLY B 2 44 ? 63.666 9.822 9.940 1.00 39.55 44 GLY H O 1
ATOM 2003 N N . LEU B 2 45 ? 63.675 10.509 12.079 1.00 32.96 45 LEU H N 1
ATOM 2004 C CA . LEU B 2 45 ? 64.648 9.515 12.518 1.00 20.65 45 LEU H CA 1
ATOM 2005 C C . LEU B 2 45 ? 63.986 8.212 12.972 1.00 18.41 45 LEU H C 1
ATOM 2006 O O . LEU B 2 45 ? 62.858 8.207 13.474 1.00 20.10 45 LEU H O 1
ATOM 2011 N N . GLU B 2 46 ? 64.678 7.103 12.763 1.00 14.79 46 GLU H N 1
ATOM 2012 C CA . GLU B 2 46 ? 64.178 5.801 13.172 1.00 17.57 46 GLU H CA 1
ATOM 2013 C C . GLU B 2 46 ? 65.331 5.056 13.831 1.00 19.96 46 GLU H C 1
ATOM 2014 O O . GLU B 2 46 ? 66.370 4.843 13.207 1.00 24.51 46 GLU H O 1
ATOM 2020 N N . TRP B 2 47 ? 65.198 4.754 15.121 1.00 23.20 47 TRP H N 1
ATOM 2021 C CA . TRP B 2 47 ? 66.243 4.022 15.831 1.00 17.44 47 TRP H CA 1
ATOM 2022 C C . TRP B 2 47 ? 66.324 2.628 15.202 1.00 18.68 47 TRP H C 1
ATOM 2023 O O . TRP B 2 47 ? 65.298 1.986 14.977 1.00 18.13 47 TRP H O 1
ATOM 2034 N N . VAL B 2 48 ? 67.543 2.162 14.949 1.00 18.32 48 VAL H N 1
ATOM 2035 C CA . VAL B 2 48 ? 67.756 0.869 14.305 1.00 24.00 48 VAL H CA 1
ATOM 2036 C C . VAL B 2 48 ? 68.214 -0.275 15.205 1.00 28.79 48 VAL H C 1
ATOM 2037 O O . VAL B 2 48 ? 67.562 -1.322 15.272 1.00 31.26 48 VAL H O 1
ATOM 2041 N N . ALA B 2 49 ? 69.373 -0.106 15.835 1.00 30.28 49 ALA H N 1
ATOM 2042 C CA . ALA B 2 49 ? 69.917 -1.147 16.691 1.00 32.54 49 ALA H CA 1
ATOM 2043 C C . ALA B 2 49 ? 70.617 -0.560 17.906 1.00 35.71 49 ALA H C 1
ATOM 2044 O O . ALA B 2 49 ? 70.928 0.640 17.939 1.00 40.74 49 ALA H O 1
ATOM 2046 N N . ARG B 2 50 ? 70.864 -1.413 18.900 1.00 36.16 50 ARG H N 1
ATOM 2047 C CA . ARG B 2 50 ? 71.533 -1.009 20.138 1.00 27.37 50 ARG H CA 1
ATOM 2048 C C . ARG B 2 50 ? 72.348 -2.164 20.710 1.00 19.19 50 ARG H C 1
ATOM 2049 O O . ARG B 2 50 ? 71.876 -3.304 20.738 1.00 20.04 50 ARG H O 1
ATOM 2057 N N . ILE B 2 51 ? 73.581 -1.883 21.115 1.00 13.91 51 ILE H N 1
ATOM 2058 C CA . ILE B 2 51 ? 74.426 -2.903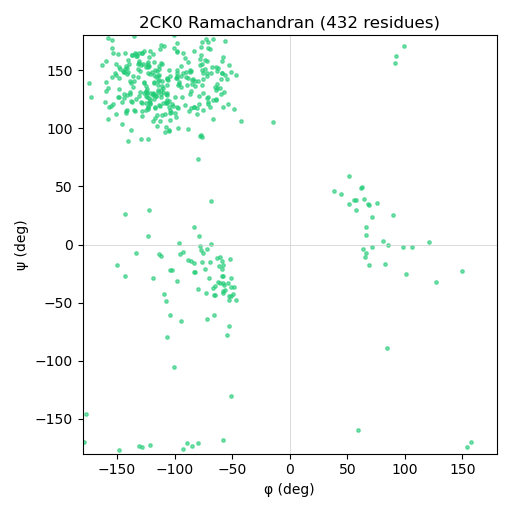 21.730 1.00 17.29 51 ILE H CA 1
ATOM 2059 C C . ILE B 2 51 ? 75.008 -2.401 23.068 1.00 18.70 51 ILE H C 1
ATOM 2060 O O . ILE B 2 51 ? 75.807 -1.466 23.106 1.00 20.58 51 ILE H O 1
ATOM 2065 N N . ARG B 2 52 ? 74.540 -2.982 24.167 1.00 21.23 52 ARG H N 1
ATOM 2066 C CA . ARG B 2 52 ? 74.990 -2.601 25.507 1.00 19.62 52 ARG H CA 1
ATOM 2067 C C . ARG B 2 52 ? 76.435 -3.028 25.749 1.00 22.59 52 ARG H C 1
ATOM 2068 O O . ARG B 2 52 ? 76.983 -3.818 24.986 1.00 32.23 52 ARG H O 1
ATOM 2076 N N . SER B 2 53 A 77.037 -2.530 26.823 1.00 23.46 52 SER H N 1
ATOM 2077 C CA . SER B 2 53 A 78.427 -2.835 27.150 1.00 20.87 52 SER H CA 1
ATOM 2078 C C . SER B 2 53 A 78.693 -4.250 27.632 1.00 18.66 52 SER H C 1
ATOM 2079 O O . SER B 2 53 A 77.766 -5.022 27.893 1.00 20.72 52 SER H O 1
ATOM 2082 N N . LYS B 2 54 B 79.975 -4.594 27.721 1.00 19.43 52 LYS H N 1
ATOM 2083 C CA . LYS B 2 54 B 80.409 -5.913 28.186 1.00 26.16 52 LYS H CA 1
ATOM 2084 C C . LYS B 2 54 B 79.864 -6.203 29.591 1.00 30.85 52 LYS H C 1
ATOM 2085 O O . LYS B 2 54 B 79.501 -7.338 29.908 1.00 29.22 52 LYS H O 1
ATOM 2091 N N . GLY B 2 55 C 79.778 -5.154 30.408 1.00 35.07 52 GLY H N 1
ATOM 2092 C CA . GLY B 2 55 C 79.270 -5.288 31.762 1.00 33.81 52 GLY H CA 1
ATOM 2093 C C . GLY B 2 55 C 77.826 -5.733 31.772 1.00 32.58 52 GLY H C 1
ATOM 2094 O O . GLY B 2 55 C 77.267 -6.045 32.819 1.00 34.16 52 GLY H O 1
ATOM 2095 N N . PHE B 2 56 ? 77.199 -5.700 30.604 1.00 30.64 53 PHE H N 1
ATOM 2096 C CA . PHE B 2 56 ? 75.822 -6.133 30.474 1.00 25.93 53 PHE H CA 1
ATOM 2097 C C . PHE B 2 56 ? 75.783 -7.247 29.452 1.00 21.62 53 PHE H C 1
ATOM 2098 O O . PHE B 2 56 ? 74.787 -7.433 28.755 1.00 20.37 53 PHE H O 1
ATOM 2106 N N . ASN B 2 57 ? 76.890 -7.978 29.375 1.00 21.36 54 ASN H N 1
ATOM 2107 C CA . ASN B 2 57 ? 77.046 -9.121 28.477 1.00 26.96 54 ASN H CA 1
ATOM 2108 C C . ASN B 2 57 ? 76.707 -8.899 26.998 1.00 28.35 54 ASN H C 1
ATOM 2109 O O . ASN B 2 57 ? 76.182 -9.798 26.323 1.00 25.62 54 ASN H O 1
ATOM 2114 N N . PHE B 2 58 ? 77.004 -7.694 26.514 1.00 26.17 55 PHE H N 1
ATOM 2115 C CA . PHE B 2 58 ? 76.779 -7.311 25.126 1.00 20.71 55 PHE H CA 1
ATOM 2116 C C . PHE B 2 58 ? 75.348 -7.471 24.624 1.00 24.88 55 PHE H C 1
ATOM 2117 O O . PHE B 2 58 ? 75.131 -7.834 23.469 1.00 33.37 55 PHE H O 1
ATOM 2125 N N . ALA B 2 59 ? 74.371 -7.166 25.462 1.00 21.91 56 ALA H N 1
ATOM 2126 C CA . ALA B 2 59 ? 72.979 -7.287 25.058 1.00 22.94 56 ALA H CA 1
ATOM 2127 C C . ALA B 2 59 ? 72.666 -6.456 23.798 1.00 26.19 56 ALA H C 1
ATOM 2128 O O . ALA B 2 59 ? 73.024 -5.279 23.720 1.00 26.53 56 ALA H O 1
ATOM 2130 N N . THR B 2 60 ? 72.002 -7.077 22.821 1.00 28.70 57 THR H N 1
ATOM 2131 C CA . THR B 2 60 ? 71.621 -6.413 21.564 1.00 26.98 57 THR H CA 1
ATOM 2132 C C . THR B 2 60 ? 70.099 -6.270 21.405 1.00 28.63 57 THR H C 1
ATOM 2133 O O . THR B 2 60 ? 69.332 -7.177 21.751 1.00 29.63 57 THR H O 1
ATOM 2137 N N . TYR B 2 61 ? 69.665 -5.139 20.860 1.00 27.44 58 TYR H N 1
ATOM 2138 C CA . TYR B 2 61 ? 68.247 -4.893 20.629 1.00 23.96 58 TYR H CA 1
ATOM 2139 C C . TYR B 2 61 ? 68.117 -4.390 19.200 1.00 25.03 58 TYR H C 1
ATOM 2140 O O . TYR B 2 61 ? 68.985 -3.654 18.725 1.00 26.17 58 TYR H O 1
ATOM 2149 N N . TYR B 2 62 ? 67.033 -4.774 18.527 1.00 22.68 59 TYR H N 1
ATOM 2150 C CA . TYR B 2 62 ? 66.785 -4.381 17.139 1.00 19.43 59 TYR H CA 1
ATOM 2151 C C . TYR B 2 62 ? 65.347 -3.941 16.911 1.00 18.97 59 TYR H C 1
ATOM 2152 O O . TYR B 2 62 ? 64.419 -4.539 17.449 1.00 20.28 59 TYR H O 1
ATOM 2161 N N . ALA B 2 63 ? 65.157 -2.907 16.098 1.00 19.97 60 ALA H N 1
ATOM 2162 C CA . ALA B 2 63 ? 63.812 -2.449 15.779 1.00 20.28 60 ALA H CA 1
ATOM 2163 C C . ALA B 2 63 ? 63.094 -3.592 15.069 1.00 22.72 60 ALA H C 1
ATOM 2164 O O . ALA B 2 63 ? 63.730 -4.411 14.415 1.00 23.72 60 ALA H O 1
ATOM 2166 N N . ASP B 2 64 ? 61.773 -3.647 15.185 1.00 33.63 61 ASP H N 1
ATOM 2167 C CA . ASP B 2 64 ? 60.997 -4.714 14.552 1.00 40.00 61 ASP H CA 1
ATOM 2168 C C . ASP B 2 64 ? 61.295 -4.867 13.060 1.00 41.36 61 ASP H C 1
ATOM 2169 O O . ASP B 2 64 ? 61.476 -5.980 12.573 1.00 41.00 61 ASP H O 1
ATOM 2174 N N . SER B 2 65 ? 61.371 -3.740 12.357 1.00 39.31 62 SER H N 1
ATOM 2175 C CA . SER B 2 65 ? 61.618 -3.706 10.916 1.00 38.72 62 SER H CA 1
ATOM 2176 C C . SER B 2 65 ? 63.019 -4.115 10.445 1.00 39.68 62 SER H C 1
ATOM 2177 O O . SER B 2 65 ? 63.232 -4.377 9.259 1.00 42.00 62 SER H O 1
ATOM 2180 N N . VAL B 2 66 ? 63.967 -4.172 11.368 1.00 37.54 63 VAL H N 1
ATOM 2181 C CA . VAL B 2 66 ? 65.343 -4.501 11.036 1.00 29.33 63 VAL H CA 1
ATOM 2182 C C . VAL B 2 66 ? 65.788 -5.830 11.638 1.00 31.87 63 VAL H C 1
ATOM 2183 O O . VAL B 2 66 ? 66.848 -6.370 11.291 1.00 32.26 63 VAL H O 1
ATOM 2187 N N . ARG B 2 67 ? 64.943 -6.386 12.496 1.00 35.57 64 ARG H N 1
ATOM 2188 C CA . ARG B 2 67 ? 65.245 -7.636 13.176 1.00 39.01 64 ARG H CA 1
ATOM 2189 C C . ARG B 2 67 ? 65.560 -8.803 12.234 1.00 38.64 64 ARG H C 1
ATOM 2190 O O . ARG B 2 67 ? 65.049 -8.879 11.115 1.00 41.88 64 ARG H O 1
ATOM 2198 N N . ASP B 2 68 ? 66.466 -9.667 12.681 1.00 36.84 65 ASP H N 1
ATOM 2199 C CA . ASP B 2 68 ? 66.883 -10.850 11.942 1.00 32.96 65 ASP H CA 1
ATOM 2200 C C . ASP B 2 68 ? 67.573 -10.586 10.626 1.00 31.88 65 ASP H C 1
ATOM 2201 O O . ASP B 2 68 ? 68.022 -11.526 9.979 1.00 31.66 65 ASP H O 1
ATOM 2206 N N . ARG B 2 69 ? 67.654 -9.319 10.231 1.00 29.97 66 ARG H N 1
ATOM 2207 C CA . ARG B 2 69 ? 68.313 -8.943 8.990 1.00 27.15 66 ARG H CA 1
ATOM 2208 C C . ARG B 2 69 ? 69.642 -8.260 9.259 1.00 26.72 66 ARG H C 1
ATOM 2209 O O . ARG B 2 69 ? 70.651 -8.625 8.666 1.00 29.37 66 ARG H O 1
ATOM 2217 N N . PHE B 2 70 ? 69.649 -7.279 10.160 1.00 28.96 67 PHE H N 1
ATOM 2218 C CA . PHE B 2 70 ? 70.882 -6.562 10.502 1.00 27.07 67 PHE H CA 1
ATOM 2219 C C . PHE B 2 70 ? 71.596 -7.189 11.702 1.00 26.66 67 PHE H C 1
ATOM 2220 O O . PHE B 2 70 ? 71.024 -7.996 12.430 1.00 26.37 67 PHE H O 1
ATOM 2228 N N . THR B 2 71 ? 72.854 -6.829 11.906 1.00 26.92 68 THR H N 1
ATOM 2229 C CA . THR B 2 71 ? 73.603 -7.366 13.027 1.00 26.16 68 THR H CA 1
ATOM 2230 C C . THR B 2 71 ? 74.595 -6.385 13.617 1.00 27.26 68 THR H C 1
ATOM 2231 O O . THR B 2 71 ? 75.664 -6.136 13.049 1.00 28.99 68 THR H O 1
ATOM 2235 N N . ILE B 2 72 ? 74.228 -5.832 14.767 1.00 24.70 69 ILE H N 1
ATOM 2236 C CA . ILE B 2 72 ? 75.086 -4.884 15.454 1.00 21.10 69 ILE H CA 1
ATOM 2237 C C . ILE B 2 72 ? 76.126 -5.664 16.252 1.00 20.44 69 ILE H C 1
ATOM 2238 O O . ILE B 2 72 ? 75.845 -6.739 16.783 1.00 24.64 69 ILE H O 1
ATOM 2243 N N . SER B 2 73 ? 77.348 -5.162 16.261 1.00 15.86 70 SER H N 1
ATOM 2244 C CA . SER B 2 73 ? 78.418 -5.798 16.991 1.00 13.03 70 SER H CA 1
ATOM 2245 C C . SER B 2 73 ? 79.415 -4.695 17.314 1.00 16.13 70 SER H C 1
ATOM 2246 O O . SER B 2 73 ? 79.230 -3.549 16.898 1.00 11.71 70 SER H O 1
ATOM 2249 N N . ARG B 2 74 ? 80.459 -5.018 18.062 1.00 17.65 71 ARG H N 1
ATOM 2250 C CA . ARG B 2 74 ? 81.433 -4.008 18.432 1.00 16.30 71 ARG H CA 1
ATOM 2251 C C . ARG B 2 74 ? 82.776 -4.651 18.698 1.00 16.90 71 ARG H C 1
ATOM 2252 O O . ARG B 2 74 ? 82.894 -5.873 18.793 1.00 19.89 71 ARG H O 1
ATOM 2260 N N . ASP B 2 75 ? 83.784 -3.806 18.825 1.00 19.05 72 ASP H N 1
ATOM 2261 C CA . ASP B 2 75 ? 85.135 -4.235 19.115 1.00 26.68 72 ASP H CA 1
ATOM 2262 C C . ASP B 2 75 ? 85.693 -3.208 20.104 1.00 31.41 72 ASP H C 1
ATOM 2263 O O . ASP B 2 75 ? 86.254 -2.181 19.706 1.00 32.85 72 ASP H O 1
ATOM 2268 N N . ASP B 2 76 ? 85.486 -3.469 21.391 1.00 33.55 73 ASP H N 1
ATOM 2269 C CA . ASP B 2 76 ? 85.948 -2.579 22.450 1.00 34.56 73 ASP H CA 1
ATOM 2270 C C . ASP B 2 76 ? 87.441 -2.254 22.378 1.00 35.89 73 ASP H C 1
ATOM 2271 O O . ASP B 2 76 ? 87.847 -1.152 22.734 1.00 41.87 73 ASP H O 1
ATOM 2276 N N . SER B 2 77 ? 88.258 -3.199 21.923 1.00 34.06 74 SER H N 1
ATOM 2277 C CA . SER B 2 77 ? 89.697 -2.962 21.841 1.00 41.79 74 SER H CA 1
ATOM 2278 C C . SER B 2 77 ? 90.117 -2.029 20.709 1.00 41.53 74 SER H C 1
ATOM 2279 O O . SER B 2 77 ? 91.219 -1.483 20.733 1.00 41.74 74 SER H O 1
ATOM 2282 N N . GLN B 2 78 ? 89.261 -1.880 19.701 1.00 43.69 75 GLN H N 1
ATOM 2283 C CA . GLN B 2 78 ? 89.558 -1.002 18.571 1.00 43.64 75 GLN H CA 1
ATOM 2284 C C . GLN B 2 78 ? 88.624 0.201 18.570 1.00 43.06 75 GLN H C 1
ATOM 2285 O O . GLN B 2 78 ? 88.826 1.152 17.816 1.00 42.18 75 GLN H O 1
ATOM 2291 N N . SER B 2 79 ? 87.607 0.152 19.429 1.00 41.84 76 SER H N 1
ATOM 2292 C CA . SER B 2 79 ? 86.615 1.218 19.545 1.00 40.49 76 SER H CA 1
ATOM 2293 C C . SER B 2 79 ? 85.811 1.357 18.254 1.00 40.98 76 SER H C 1
ATOM 2294 O O . SER B 2 79 ? 85.468 2.470 17.833 1.00 40.71 76 SER H O 1
ATOM 2297 N N . MET B 2 80 ? 85.498 0.211 17.649 1.00 36.38 77 MET H N 1
ATOM 2298 C CA . MET B 2 80 ? 84.744 0.160 16.405 1.00 28.63 77 MET H CA 1
ATOM 2299 C C . MET B 2 80 ? 83.363 -0.418 16.631 1.00 27.11 77 MET H C 1
ATOM 2300 O O . MET B 2 80 ? 83.207 -1.412 17.339 1.00 30.47 77 MET H O 1
ATOM 2305 N N . LEU B 2 81 ? 82.365 0.212 16.025 1.00 26.98 78 LEU H N 1
ATOM 2306 C CA . LEU B 2 81 ? 80.983 -0.237 16.103 1.00 26.46 78 LEU H CA 1
ATOM 2307 C C . LEU B 2 81 ? 80.598 -0.664 14.670 1.00 29.00 78 LEU H C 1
ATOM 2308 O O . LEU B 2 81 ? 80.880 0.063 13.713 1.00 34.70 78 LEU H O 1
ATOM 2313 N N . TYR B 2 82 ? 79.985 -1.832 14.506 1.00 24.02 79 TYR H N 1
ATOM 2314 C CA . TYR B 2 82 ? 79.615 -2.293 13.164 1.00 24.07 79 TYR H CA 1
ATOM 2315 C C . TYR B 2 82 ? 78.129 -2.578 13.006 1.00 24.61 79 TYR H C 1
ATOM 2316 O O . TYR B 2 82 ? 77.431 -2.837 13.983 1.00 29.00 79 TYR H O 1
ATOM 2325 N N . LEU B 2 83 ? 77.633 -2.464 11.778 1.00 20.40 80 LEU H N 1
ATOM 2326 C CA . LEU B 2 83 ? 76.235 -2.768 11.470 1.00 17.54 80 LEU H CA 1
ATOM 2327 C C . LEU B 2 83 ? 76.272 -3.537 10.155 1.00 22.01 80 LEU H C 1
ATOM 2328 O O . LEU B 2 83 ? 76.508 -2.957 9.098 1.00 24.04 80 LEU H O 1
ATOM 2333 N N . GLN B 2 84 ? 76.197 -4.859 10.256 1.00 20.46 81 GLN H N 1
ATOM 2334 C CA . GLN B 2 84 ? 76.202 -5.735 9.093 1.00 17.36 81 GLN H CA 1
ATOM 2335 C C . GLN B 2 84 ? 74.756 -5.822 8.649 1.00 22.51 81 GLN H C 1
ATOM 2336 O O . GLN B 2 84 ? 73.905 -6.286 9.404 1.00 24.52 81 GLN H O 1
ATOM 2342 N N . MET B 2 85 ? 74.480 -5.352 7.438 1.00 20.17 82 MET H N 1
ATOM 2343 C CA . MET B 2 85 ? 73.134 -5.341 6.891 1.00 17.38 82 MET H CA 1
ATOM 2344 C C . MET B 2 85 ? 72.988 -6.419 5.825 1.00 19.38 82 MET H C 1
ATOM 2345 O O . MET B 2 85 ? 73.807 -6.520 4.925 1.00 22.50 82 MET H O 1
ATOM 2350 N N . ASN B 2 86 ? 71.940 -7.220 5.924 1.00 22.41 83 ASN H N 1
ATOM 2351 C CA . ASN B 2 86 ? 71.695 -8.289 4.960 1.00 23.79 83 ASN H CA 1
ATOM 2352 C C . ASN B 2 86 ? 70.278 -8.172 4.433 1.00 24.45 83 ASN H C 1
ATOM 2353 O O . ASN B 2 86 ? 69.458 -7.443 5.005 1.00 23.92 83 ASN H O 1
ATOM 2358 N N . ASN B 2 87 ? 70.001 -8.865 3.331 1.00 24.90 84 ASN H N 1
ATOM 2359 C CA . ASN B 2 87 ? 68.681 -8.836 2.703 1.00 26.46 84 ASN H CA 1
ATOM 2360 C C . ASN B 2 87 ? 68.142 -7.420 2.622 1.00 25.68 84 ASN H C 1
ATOM 2361 O O . ASN B 2 87 ? 66.969 -7.164 2.896 1.00 25.27 84 ASN H O 1
ATOM 2366 N N . LEU B 2 88 ? 69.024 -6.504 2.232 1.00 29.52 85 LEU H N 1
ATOM 2367 C CA . LEU B 2 88 ? 68.686 -5.097 2.112 1.00 29.60 85 LEU H CA 1
ATOM 2368 C C . LEU B 2 88 ? 67.444 -4.888 1.280 1.00 32.71 85 LEU H C 1
ATOM 2369 O O . LEU B 2 88 ? 67.162 -5.648 0.355 1.00 37.06 85 LEU H O 1
ATOM 2374 N N . LYS B 2 89 ? 66.707 -3.843 1.612 1.00 34.65 86 LYS H N 1
ATOM 2375 C CA . LYS B 2 89 ? 65.472 -3.515 0.931 1.00 36.22 86 LYS H CA 1
ATOM 2376 C C . LYS B 2 89 ? 65.503 -2.028 0.630 1.00 39.97 86 LYS H C 1
ATOM 2377 O O . LYS B 2 89 ? 66.291 -1.295 1.219 1.00 42.08 86 LYS H O 1
ATOM 2383 N N . THR B 2 90 ? 64.668 -1.574 -0.295 1.00 44.59 87 THR H N 1
ATOM 2384 C CA . THR B 2 90 ? 64.650 -0.160 -0.661 1.00 48.24 87 THR H CA 1
ATOM 2385 C C . THR B 2 90 ? 64.371 0.732 0.548 1.00 47.40 87 THR H C 1
ATOM 2386 O O . THR B 2 90 ? 64.929 1.820 0.669 1.00 48.95 87 THR H O 1
ATOM 2390 N N . GLU B 2 91 ? 63.564 0.224 1.472 1.00 43.36 88 GLU H N 1
ATOM 2391 C CA . GLU B 2 91 ? 63.185 0.952 2.680 1.00 42.27 88 GLU H CA 1
ATOM 2392 C C . GLU B 2 91 ? 64.398 1.358 3.503 1.00 38.68 88 GLU H C 1
ATOM 2393 O O . GLU B 2 91 ? 64.358 2.350 4.227 1.00 44.18 88 GLU H O 1
ATOM 2399 N N . ASP B 2 92 ? 65.480 0.596 3.375 1.00 33.36 89 ASP H N 1
ATOM 2400 C CA . ASP B 2 92 ? 66.710 0.854 4.115 1.00 27.78 89 ASP H CA 1
ATOM 2401 C C . ASP B 2 92 ? 67.562 1.969 3.549 1.00 25.33 89 ASP H C 1
ATOM 2402 O O . ASP B 2 92 ? 68.688 2.160 3.978 1.00 26.77 89 ASP H O 1
ATOM 2407 N N . THR B 2 93 ? 67.051 2.680 2.561 1.00 22.06 90 THR H N 1
ATOM 2408 C CA . THR B 2 93 ? 67.804 3.770 1.983 1.00 26.78 90 THR H CA 1
ATOM 2409 C C . THR B 2 93 ? 67.734 4.926 2.963 1.00 25.28 90 THR H C 1
ATOM 2410 O O . THR B 2 93 ? 66.681 5.176 3.550 1.00 28.31 90 THR H O 1
ATOM 2414 N N . GLY B 2 94 ? 68.861 5.596 3.170 1.00 23.47 91 GLY H N 1
ATOM 2415 C CA . GLY B 2 94 ? 68.898 6.732 4.071 1.00 21.31 91 GLY H CA 1
ATOM 2416 C C . GLY B 2 94 ? 70.281 6.959 4.649 1.00 22.06 91 GLY H C 1
ATOM 2417 O O . GLY B 2 94 ? 71.248 6.324 4.214 1.00 18.54 91 GLY H O 1
ATOM 2418 N N . ILE B 2 95 ? 70.388 7.902 5.586 1.00 25.98 92 ILE H N 1
ATOM 2419 C CA . ILE B 2 95 ? 71.657 8.174 6.255 1.00 24.43 92 ILE H CA 1
ATOM 2420 C C . ILE B 2 95 ? 71.637 7.380 7.558 1.00 22.27 92 ILE H C 1
ATOM 2421 O O . ILE B 2 95 ? 70.598 7.266 8.213 1.00 23.63 92 ILE H O 1
ATOM 2426 N N . TYR B 2 96 ? 72.772 6.790 7.899 1.00 22.82 93 TYR H N 1
ATOM 2427 C CA . TYR B 2 96 ? 72.896 6.002 9.107 1.00 19.80 93 TYR H CA 1
ATOM 2428 C C . TYR B 2 96 ? 73.832 6.709 10.048 1.00 26.28 93 TYR H C 1
ATOM 2429 O O . TYR B 2 96 ? 74.972 7.033 9.691 1.00 29.13 93 TYR H O 1
ATOM 2438 N N . TYR B 2 97 ? 73.299 7.033 11.218 1.00 26.99 94 TYR H N 1
ATOM 2439 C CA . TYR B 2 97 ? 74.032 7.728 12.263 1.00 23.01 94 TYR H CA 1
ATOM 2440 C C . TYR B 2 97 ? 74.545 6.763 13.300 1.00 20.02 94 TYR H C 1
ATOM 2441 O O . TYR B 2 97 ? 73.888 5.777 13.634 1.00 22.25 94 TYR H O 1
ATOM 2450 N N . CYS B 2 98 ? 75.734 7.059 13.799 1.00 24.46 95 CYS H N 1
ATOM 2451 C CA . CYS B 2 98 ? 76.378 6.269 14.839 1.00 25.05 95 CYS H CA 1
ATOM 2452 C C . CYS B 2 98 ? 76.165 7.117 16.102 1.00 23.68 95 CYS H C 1
ATOM 2453 O O . CYS B 2 98 ? 76.659 8.248 16.194 1.00 23.72 95 CYS H O 1
ATOM 2456 N N . VAL B 2 99 ? 75.387 6.592 17.042 1.00 21.35 96 VAL H N 1
ATOM 2457 C CA . VAL B 2 99 ? 75.043 7.311 18.267 1.00 21.75 96 VAL H CA 1
ATOM 2458 C C . VAL B 2 99 ? 75.554 6.694 19.574 1.00 23.86 96 VAL H C 1
ATOM 2459 O O . VAL B 2 99 ? 75.323 5.508 19.837 1.00 27.71 96 VAL H O 1
ATOM 2463 N N . ARG B 2 100 ? 76.240 7.490 20.392 1.00 22.20 97 ARG H N 1
ATOM 2464 C CA . ARG B 2 100 ? 76.714 7.027 21.703 1.00 27.52 97 ARG H CA 1
ATOM 2465 C C . ARG B 2 100 ? 75.505 7.197 22.635 1.00 27.67 97 ARG H C 1
ATOM 2466 O O . ARG B 2 100 ? 75.018 8.315 22.810 1.00 29.27 97 ARG H O 1
ATOM 2474 N N . GLY B 2 101 ? 74.999 6.114 23.214 1.00 31.27 98 GLY H N 1
ATOM 2475 C CA . GLY B 2 101 ? 73.819 6.246 24.060 1.00 44.50 98 GLY H CA 1
ATOM 2476 C C . GLY B 2 101 ? 73.880 5.625 25.443 1.00 54.58 98 GLY H C 1
ATOM 2477 O O . GLY B 2 101 ? 73.496 4.466 25.627 1.00 56.46 98 GLY H O 1
ATOM 2478 N N . ARG B 2 102 ? 74.319 6.413 26.424 1.00 64.70 99 ARG H N 1
ATOM 2479 C CA . ARG B 2 102 ? 74.436 5.967 27.817 1.00 70.80 99 ARG H CA 1
ATOM 2480 C C . ARG B 2 102 ? 73.126 5.369 28.342 1.00 73.09 99 ARG H C 1
ATOM 2481 O O . ARG B 2 102 ? 72.084 6.033 28.354 1.00 74.87 99 ARG H O 1
ATOM 2489 N N . ASP B 2 103 ? 73.188 4.113 28.771 1.00 74.75 100 ASP H N 1
ATOM 2490 C CA . ASP B 2 103 ? 72.017 3.410 29.293 1.00 77.01 100 ASP H CA 1
ATOM 2491 C C . ASP B 2 103 ? 71.496 3.984 30.614 1.00 73.31 100 ASP H C 1
ATOM 2492 O O . ASP B 2 103 ? 72.119 3.837 31.668 1.00 69.04 100 ASP H O 1
ATOM 2497 N N . GLY B 2 104 ? 70.351 4.654 30.526 1.00 74.89 101 GLY H N 1
ATOM 2498 C CA . GLY B 2 104 ? 69.732 5.277 31.683 1.00 74.86 101 GLY H CA 1
ATOM 2499 C C . GLY B 2 104 ? 69.434 6.746 31.419 1.00 73.93 101 GLY H C 1
ATOM 2500 O O . GLY B 2 104 ? 68.437 7.286 31.916 1.00 69.32 101 GLY H O 1
ATOM 2501 N N . GLU B 2 105 ? 70.285 7.373 30.603 1.00 72.53 102 GLU H N 1
ATOM 2502 C CA . GLU B 2 105 ? 70.167 8.787 30.252 1.00 71.72 102 GLU H CA 1
ATOM 2503 C C . GLU B 2 105 ? 69.532 9.016 28.872 1.00 72.02 102 GLU H C 1
ATOM 2504 O O . GLU B 2 105 ? 68.311 8.863 28.717 1.00 71.28 102 GLU H O 1
ATOM 2510 N N . ALA B 2 106 ? 70.353 9.387 27.882 1.00 69.50 103 ALA H N 1
ATOM 2511 C CA . ALA B 2 106 ? 69.891 9.645 26.512 1.00 61.82 103 ALA H CA 1
ATOM 2512 C C . ALA B 2 106 ? 71.019 9.524 25.472 1.00 57.18 103 ALA H C 1
ATOM 2513 O O . ALA B 2 106 ? 72.183 9.276 25.818 1.00 55.11 103 ALA H O 1
ATOM 2515 N N . MET B 2 107 ? 70.665 9.707 24.200 1.00 52.14 104 MET H N 1
ATOM 2516 C CA . MET B 2 107 ? 71.624 9.613 23.102 1.00 47.76 104 MET H CA 1
ATOM 2517 C C . MET B 2 107 ? 72.492 10.860 22.987 1.00 44.26 104 MET H C 1
ATOM 2518 O O . MET B 2 107 ? 72.148 11.854 22.337 1.00 32.94 104 MET H O 1
ATOM 2523 N N . ASP B 2 108 ? 73.638 10.742 23.647 1.00 44.51 105 ASP H N 1
ATOM 2524 C CA . ASP B 2 108 ? 74.661 11.762 23.772 1.00 44.08 105 ASP H CA 1
ATOM 2525 C C . ASP B 2 108 ? 75.204 12.365 22.482 1.00 41.89 105 ASP H C 1
ATOM 2526 O O . ASP B 2 108 ? 74.873 13.495 22.129 1.00 44.24 105 ASP H O 1
ATOM 2531 N N . TYR B 2 109 ? 76.080 11.630 21.809 1.00 38.95 106 TYR H N 1
ATOM 2532 C CA . TYR B 2 109 ? 76.698 12.116 20.584 1.00 37.54 106 TYR H CA 1
ATOM 2533 C C . TYR B 2 109 ? 76.370 11.268 19.372 1.00 31.10 106 TYR H C 1
ATOM 2534 O O . TYR B 2 109 ? 76.349 10.037 19.451 1.00 24.01 106 TYR H O 1
ATOM 2543 N N . TRP B 2 110 ? 76.122 11.941 18.253 1.00 26.71 107 TRP H N 1
ATOM 2544 C CA . TRP B 2 110 ? 75.803 11.280 16.996 1.00 26.33 107 TRP H CA 1
ATOM 2545 C C . TRP B 2 110 ? 76.932 11.550 16.022 1.00 25.03 107 TRP H C 1
ATOM 2546 O O . TRP B 2 110 ? 77.593 12.580 16.102 1.00 29.65 107 TRP H O 1
ATOM 2557 N N . GLY B 2 111 ? 77.156 10.638 15.092 1.00 30.51 108 GLY H N 1
ATOM 2558 C CA . GLY B 2 111 ? 78.205 10.862 14.112 1.00 31.03 108 GLY H CA 1
ATOM 2559 C C . GLY B 2 111 ? 77.697 11.795 13.024 1.00 33.88 108 GLY H C 1
ATOM 2560 O O . GLY B 2 111 ? 76.611 12.370 13.144 1.00 30.41 108 GLY H O 1
ATOM 2561 N N . GLN B 2 112 ? 78.470 11.944 11.951 1.00 36.55 109 GLN H N 1
ATOM 2562 C CA . GLN B 2 112 ? 78.058 12.798 10.841 1.00 36.61 109 GLN H CA 1
ATOM 2563 C C . GLN B 2 112 ? 77.177 12.031 9.859 1.00 33.85 109 GLN H C 1
ATOM 2564 O O . GLN B 2 112 ? 76.504 12.632 9.033 1.00 33.61 109 GLN H O 1
ATOM 2570 N N . GLY B 2 113 ? 77.157 10.707 9.983 1.00 30.98 110 GLY H N 1
ATOM 2571 C CA . GLY B 2 113 ? 76.334 9.882 9.112 1.00 28.70 110 GLY H CA 1
ATOM 2572 C C . GLY B 2 113 ? 77.019 9.364 7.856 1.00 27.70 110 GLY H C 1
ATOM 2573 O O . GLY B 2 113 ? 78.084 9.844 7.459 1.00 27.07 110 GLY H O 1
ATOM 2574 N N . THR B 2 114 ? 76.431 8.336 7.257 1.00 28.83 111 THR H N 1
ATOM 2575 C CA . THR B 2 114 ? 76.957 7.750 6.026 1.00 27.26 111 THR H CA 1
ATOM 2576 C C . THR B 2 114 ? 75.744 7.337 5.205 1.00 26.50 111 THR H C 1
ATOM 2577 O O . THR B 2 114 ? 74.848 6.669 5.718 1.00 22.15 111 THR H O 1
ATOM 2581 N N . THR B 2 115 ? 75.679 7.802 3.958 1.00 34.21 112 THR H N 1
ATOM 2582 C CA . THR B 2 115 ? 74.539 7.504 3.082 1.00 35.79 112 THR H CA 1
ATOM 2583 C C . THR B 2 115 ? 74.533 6.097 2.513 1.00 31.73 112 THR H C 1
ATOM 2584 O O . THR B 2 115 ? 75.575 5.550 2.155 1.00 31.40 112 THR H O 1
ATOM 2588 N N . LEU B 2 116 ? 73.340 5.528 2.423 1.00 24.73 113 LEU H N 1
ATOM 2589 C CA . LEU B 2 116 ? 73.162 4.203 1.889 1.00 27.69 113 LEU H CA 1
ATOM 2590 C C . LEU B 2 116 ? 71.948 4.250 0.973 1.00 29.50 113 LEU H C 1
ATOM 2591 O O . LEU B 2 116 ? 70.867 4.679 1.378 1.00 27.87 113 LEU H O 1
ATOM 2596 N N . THR B 2 117 ? 72.152 3.867 -0.285 1.00 33.45 114 THR H N 1
ATOM 2597 C CA . THR B 2 117 ? 71.083 3.856 -1.274 1.00 29.33 114 THR H CA 1
ATOM 2598 C C . THR B 2 117 ? 70.891 2.427 -1.743 1.00 24.81 114 THR H C 1
ATOM 2599 O O . THR B 2 117 ? 71.864 1.732 -2.057 1.00 21.70 114 THR H O 1
ATOM 2603 N N . VAL B 2 118 ? 69.646 1.970 -1.722 1.00 25.07 115 VAL H N 1
ATOM 2604 C CA . VAL B 2 118 ? 69.331 0.624 -2.171 1.00 28.60 115 VAL H CA 1
ATOM 2605 C C . VAL B 2 118 ? 68.511 0.757 -3.438 1.00 32.40 115 VAL H C 1
ATOM 2606 O O . VAL B 2 118 ? 67.352 1.190 -3.386 1.00 28.73 115 VAL H O 1
ATOM 2610 N N . SER B 2 119 ? 69.155 0.445 -4.570 1.00 37.66 116 SER H N 1
ATOM 2611 C CA . SER B 2 119 ? 68.548 0.511 -5.904 1.00 38.48 116 SER H CA 1
ATOM 2612 C C . SER B 2 119 ? 69.315 -0.343 -6.890 1.00 37.62 116 SER H C 1
ATOM 2613 O O . SER B 2 119 ? 70.502 -0.613 -6.703 1.00 36.47 116 SER H O 1
ATOM 2616 N N . SER B 2 120 ? 68.636 -0.727 -7.965 1.00 42.26 117 SER H N 1
ATOM 2617 C CA . SER B 2 120 ? 69.240 -1.535 -9.019 1.00 41.93 117 SER H CA 1
ATOM 2618 C C . SER B 2 120 ? 69.906 -0.630 -10.063 1.00 41.58 117 SER H C 1
ATOM 2619 O O . SER B 2 120 ? 70.676 -1.102 -10.904 1.00 44.39 117 SER H O 1
ATOM 2622 N N . ALA B 2 121 ? 69.599 0.668 -10.001 1.00 33.97 118 ALA H N 1
ATOM 2623 C CA . ALA B 2 121 ? 70.181 1.648 -10.907 1.00 28.52 118 ALA H CA 1
ATOM 2624 C C . ALA B 2 121 ? 71.707 1.582 -10.807 1.00 33.55 118 ALA H C 1
ATOM 2625 O O . ALA B 2 121 ? 72.250 0.880 -9.949 1.00 33.67 118 ALA H O 1
ATOM 2627 N N . LYS B 2 122 ? 72.402 2.340 -11.652 1.00 37.39 119 LYS H N 1
ATOM 2628 C CA . LYS B 2 122 ? 73.865 2.307 -11.661 1.00 35.91 119 LYS H CA 1
ATOM 2629 C C . LYS B 2 122 ? 74.530 3.655 -11.441 1.00 35.13 119 LYS H C 1
ATOM 2630 O O . LYS B 2 122 ? 73.958 4.714 -11.722 1.00 35.60 119 LYS H O 1
ATOM 2636 N N . THR B 2 123 ? 75.769 3.597 -10.980 1.00 29.78 120 THR H N 1
ATOM 2637 C CA . THR B 2 123 ? 76.530 4.793 -10.721 1.00 35.97 120 THR H CA 1
ATOM 2638 C C . THR B 2 123 ? 76.781 5.551 -12.019 1.00 38.24 120 THR H C 1
ATOM 2639 O O . THR B 2 123 ? 77.290 5.006 -12.997 1.00 43.12 120 THR H O 1
ATOM 2643 N N . THR B 2 124 ? 76.394 6.815 -12.015 1.00 37.09 121 THR H N 1
ATOM 2644 C CA . THR B 2 124 ? 76.536 7.674 -13.166 1.00 34.36 121 THR H CA 1
ATOM 2645 C C . THR B 2 124 ? 77.226 8.956 -12.736 1.00 34.99 121 THR H C 1
ATOM 2646 O O . THR B 2 124 ? 76.776 9.629 -11.809 1.00 39.93 121 THR H O 1
ATOM 2650 N N . PRO B 2 125 ? 78.361 9.281 -13.362 1.00 33.53 122 PRO H N 1
ATOM 2651 C CA . PRO B 2 125 ? 79.113 10.494 -13.036 1.00 35.65 122 PRO H CA 1
ATOM 2652 C C . PRO B 2 125 ? 78.304 11.758 -13.341 1.00 38.94 122 PRO H C 1
ATOM 2653 O O . PRO B 2 125 ? 77.435 11.752 -14.208 1.00 42.19 122 PRO H O 1
ATOM 2657 N N . PRO B 2 126 ? 78.536 12.837 -12.581 1.00 40.32 123 PRO H N 1
ATOM 2658 C CA . PRO B 2 126 ? 77.813 14.088 -12.803 1.00 39.24 123 PRO H CA 1
ATOM 2659 C C . PRO B 2 126 ? 78.501 14.945 -13.852 1.00 41.53 123 PRO H C 1
ATOM 2660 O O . PRO B 2 126 ? 79.730 14.917 -13.991 1.00 39.52 123 PRO H O 1
ATOM 2664 N N . SER B 2 127 ? 77.702 15.732 -14.559 1.00 40.80 124 SER H N 1
ATOM 2665 C CA . SER B 2 127 ? 78.205 16.630 -15.579 1.00 37.67 124 SER H CA 1
ATOM 2666 C C . SER B 2 127 ? 78.173 18.034 -14.993 1.00 33.28 124 SER H C 1
ATOM 2667 O O . SER B 2 127 ? 77.108 18.553 -14.645 1.00 32.93 124 SER H O 1
ATOM 2670 N N . VAL B 2 128 ? 79.346 18.633 -14.843 1.00 30.07 125 VAL H N 1
ATOM 2671 C CA . VAL B 2 128 ? 79.439 19.968 -14.278 1.00 27.85 125 VAL H CA 1
ATOM 2672 C C . VAL B 2 128 ? 79.530 21.024 -15.367 1.00 33.13 125 VAL H C 1
ATOM 2673 O O . VAL B 2 128 ? 80.489 21.033 -16.145 1.00 37.57 125 VAL H O 1
ATOM 2677 N N . TYR B 2 129 ? 78.531 21.905 -15.411 1.00 33.20 126 TYR H N 1
ATOM 2678 C CA . TYR B 2 129 ? 78.453 22.989 -16.390 1.00 32.71 126 TYR H CA 1
ATOM 2679 C C . TYR B 2 129 ? 78.628 24.328 -15.689 1.00 34.79 126 TYR H C 1
ATOM 2680 O O . TYR B 2 129 ? 77.953 24.615 -14.710 1.00 32.60 126 TYR H O 1
ATOM 2689 N N . PRO B 2 130 ? 79.530 25.173 -16.195 1.00 39.43 127 PRO H N 1
ATOM 2690 C CA . PRO B 2 130 ? 79.795 26.487 -15.609 1.00 42.71 127 PRO H CA 1
ATOM 2691 C C . PRO B 2 130 ? 78.757 27.529 -16.017 1.00 45.72 127 PRO H C 1
ATOM 2692 O O . PRO B 2 130 ? 78.704 27.936 -17.179 1.00 52.76 127 PRO H O 1
ATOM 2696 N N . LEU B 2 131 ? 77.956 27.981 -15.060 1.00 43.51 128 LEU H N 1
ATOM 2697 C CA . LEU B 2 131 ? 76.940 28.986 -15.331 1.00 42.63 128 LEU H CA 1
ATOM 2698 C C . LEU B 2 131 ? 77.546 30.370 -15.159 1.00 43.52 128 LEU H C 1
ATOM 2699 O O . LEU B 2 131 ? 77.716 30.853 -14.039 1.00 42.27 128 LEU H O 1
ATOM 2704 N N . ALA B 2 132 ? 77.909 30.987 -16.277 1.00 47.22 129 ALA H N 1
ATOM 2705 C CA . ALA B 2 132 ? 78.500 32.322 -16.269 1.00 49.55 129 ALA H CA 1
ATOM 2706 C C . ALA B 2 132 ? 77.445 33.322 -16.731 1.00 49.50 129 ALA H C 1
ATOM 2707 O O . ALA B 2 132 ? 76.572 32.979 -17.529 1.00 49.92 129 ALA H O 1
ATOM 2709 N N . PRO B 2 133 ? 77.516 34.572 -16.243 1.00 51.04 130 PRO H N 1
ATOM 2710 C CA . PRO B 2 133 ? 76.559 35.625 -16.607 1.00 54.65 130 PRO H CA 1
ATOM 2711 C C . PRO B 2 133 ? 76.375 35.791 -18.120 1.00 57.87 130 PRO H C 1
ATOM 2712 O O . PRO B 2 133 ? 77.240 36.345 -18.808 1.00 61.61 130 PRO H O 1
ATOM 2716 N N . MET B 2 142 ? 78.765 43.183 -7.099 1.00 68.71 139 MET H N 1
ATOM 2717 C CA . MET B 2 142 ? 78.112 41.926 -6.755 1.00 68.07 139 MET H CA 1
ATOM 2718 C C . MET B 2 142 ? 77.518 41.236 -7.977 1.00 65.08 139 MET H C 1
ATOM 2719 O O . MET B 2 142 ? 76.492 41.670 -8.502 1.00 67.18 139 MET H O 1
ATOM 2724 N N . VAL B 2 143 ? 78.174 40.177 -8.439 1.00 60.56 140 VAL H N 1
ATOM 2725 C CA . VAL B 2 143 ? 77.692 39.413 -9.585 1.00 56.68 140 VAL H CA 1
ATOM 2726 C C . VAL B 2 143 ? 77.581 37.940 -9.222 1.00 51.77 140 VAL H C 1
ATOM 2727 O O . VAL B 2 143 ? 78.504 37.358 -8.650 1.00 51.41 140 VAL H O 1
ATOM 2731 N N . THR B 2 144 ? 76.427 37.361 -9.519 1.00 46.90 141 THR H N 1
ATOM 2732 C CA . THR B 2 144 ? 76.164 35.960 -9.231 1.00 44.63 141 THR H CA 1
ATOM 2733 C C . THR B 2 144 ? 76.686 35.047 -10.333 1.00 42.40 141 THR H C 1
ATOM 2734 O O . THR B 2 144 ? 76.572 35.351 -11.521 1.00 44.82 141 THR H O 1
ATOM 2738 N N . LEU B 2 145 ? 77.289 33.944 -9.922 1.00 36.07 142 LEU H N 1
ATOM 2739 C CA . LEU B 2 145 ? 77.812 32.951 -10.841 1.00 37.18 142 LEU H CA 1
ATOM 2740 C C . LEU B 2 145 ? 77.206 31.666 -10.298 1.00 38.13 142 LEU H C 1
ATOM 2741 O O . LEU B 2 145 ? 76.895 31.577 -9.106 1.00 40.71 142 LEU H O 1
ATOM 2746 N N . GLY B 2 146 ? 77.041 30.668 -11.151 1.00 37.03 143 GLY H N 1
ATOM 2747 C CA . GLY B 2 146 ? 76.467 29.421 -10.692 1.00 32.68 143 GLY H CA 1
ATOM 2748 C C . GLY B 2 146 ? 77.237 28.237 -11.215 1.00 30.78 143 GLY H C 1
ATOM 2749 O O . GLY B 2 146 ? 78.230 28.397 -11.926 1.00 29.96 143 GLY H O 1
ATOM 2750 N N . CYS B 2 147 ? 76.791 27.046 -10.845 1.00 30.50 144 CYS H N 1
ATOM 2751 C CA . CYS B 2 147 ? 77.429 25.820 -11.297 1.00 32.34 144 CYS H CA 1
ATOM 2752 C C . CYS B 2 147 ? 76.333 24.776 -11.380 1.00 31.61 144 CYS H C 1
ATOM 2753 O O . CYS B 2 147 ? 75.555 24.605 -10.441 1.00 30.70 144 CYS H O 1
ATOM 2756 N N . LEU B 2 148 ? 76.220 24.135 -12.532 1.00 29.10 145 LEU H N 1
ATOM 2757 C CA . LEU B 2 148 ? 75.192 23.133 -12.739 1.00 31.65 145 LEU H CA 1
ATOM 2758 C C . LEU B 2 148 ? 75.778 21.732 -12.682 1.00 33.71 145 LEU H C 1
ATOM 2759 O O . LEU B 2 148 ? 76.585 21.342 -13.529 1.00 37.53 145 LEU H O 1
ATOM 2764 N N . VAL B 2 149 ? 75.382 20.991 -11.658 1.00 30.38 146 VAL H N 1
ATOM 2765 C CA . VAL B 2 149 ? 75.836 19.629 -11.454 1.00 28.30 146 VAL H CA 1
ATOM 2766 C C . VAL B 2 149 ? 74.621 18.802 -11.793 1.00 32.53 146 VAL H C 1
ATOM 2767 O O . VAL B 2 149 ? 73.708 18.699 -10.975 1.00 39.10 146 VAL H O 1
ATOM 2771 N N . LYS B 2 150 ? 74.572 18.221 -12.986 1.00 34.96 147 LYS H N 1
ATOM 2772 C CA . LYS B 2 150 ? 73.390 17.446 -13.341 1.00 34.45 147 LYS H CA 1
ATOM 2773 C C . LYS B 2 150 ? 73.651 16.079 -13.922 1.00 31.68 147 LYS H C 1
ATOM 2774 O O . LYS B 2 150 ? 74.730 15.810 -14.428 1.00 34.85 147 LYS H O 1
ATOM 2780 N N . GLY B 2 151 ? 72.667 15.203 -13.766 1.00 32.94 148 GLY H N 1
ATOM 2781 C CA . GLY B 2 151 ? 72.740 13.863 -14.313 1.00 33.26 148 GLY H CA 1
ATOM 2782 C C . GLY B 2 151 ? 73.605 12.837 -13.630 1.00 34.61 148 GLY H C 1
ATOM 2783 O O . GLY B 2 151 ? 74.158 11.967 -14.298 1.00 37.50 148 GLY H O 1
ATOM 2784 N N . TYR B 2 152 ? 73.674 12.882 -12.306 1.00 36.77 149 TYR H N 1
ATOM 2785 C CA . TYR B 2 152 ? 74.489 11.921 -11.572 1.00 34.44 149 TYR H CA 1
ATOM 2786 C C . TYR B 2 152 ? 73.642 10.959 -10.749 1.00 33.90 149 TYR H C 1
ATOM 2787 O O . TYR B 2 152 ? 72.423 11.133 -10.623 1.00 35.39 149 TYR H O 1
ATOM 2796 N N . PHE B 2 153 ? 74.300 9.947 -10.191 1.00 30.33 150 PHE H N 1
ATOM 2797 C CA . PHE B 2 153 ? 73.642 8.961 -9.348 1.00 28.71 150 PHE H CA 1
ATOM 2798 C C . PHE B 2 153 ? 74.705 8.049 -8.791 1.00 30.83 150 PHE H C 1
ATOM 2799 O O . PHE B 2 153 ? 75.692 7.782 -9.464 1.00 32.18 150 PHE H O 1
ATOM 2807 N N . PRO B 2 154 ? 74.596 7.685 -7.501 1.00 35.64 151 PRO H N 1
ATOM 2808 C CA . PRO B 2 154 ? 73.525 8.112 -6.594 1.00 32.11 151 PRO H CA 1
ATOM 2809 C C . PRO B 2 154 ? 73.931 9.361 -5.829 1.00 31.88 151 PRO H C 1
ATOM 2810 O O . PRO B 2 154 ? 74.988 9.953 -6.080 1.00 30.68 151 PRO H O 1
ATOM 2814 N N . GLU B 2 155 ? 73.064 9.770 -4.916 1.00 34.26 152 GLU H N 1
ATOM 2815 C CA . GLU B 2 155 ? 73.324 10.908 -4.055 1.00 36.30 152 GLU H CA 1
ATOM 2816 C C . GLU B 2 155 ? 74.312 10.351 -3.014 1.00 37.64 152 GLU H C 1
ATOM 2817 O O . GLU B 2 155 ? 74.309 9.140 -2.739 1.00 39.82 152 GLU H O 1
ATOM 2823 N N . PRO B 2 156 ? 75.134 11.209 -2.387 1.00 34.00 153 PRO H N 1
ATOM 2824 C CA . PRO B 2 156 ? 75.264 12.654 -2.522 1.00 31.82 153 PRO H CA 1
ATOM 2825 C C . PRO B 2 156 ? 76.427 13.120 -3.385 1.00 32.64 153 PRO H C 1
ATOM 2826 O O . PRO B 2 156 ? 77.235 12.318 -3.867 1.00 32.86 153 PRO H O 1
ATOM 2830 N N . VAL B 2 157 ? 76.527 14.440 -3.497 1.00 30.86 154 VAL H N 1
ATOM 2831 C CA . VAL B 2 157 ? 77.562 15.126 -4.256 1.00 32.42 154 VAL H CA 1
ATOM 2832 C C . VAL B 2 157 ? 78.011 16.264 -3.349 1.00 34.73 154 VAL H C 1
ATOM 2833 O O . VAL B 2 157 ? 77.209 16.819 -2.595 1.00 36.25 154 VAL H O 1
ATOM 2837 N N . THR B 2 158 ? 79.291 16.589 -3.395 1.00 32.85 155 THR H N 1
ATOM 2838 C CA . THR B 2 158 ? 79.823 17.640 -2.558 1.00 38.41 155 THR H CA 1
ATOM 2839 C C . THR B 2 158 ? 80.262 18.809 -3.420 1.00 36.59 155 THR H C 1
ATOM 2840 O O . THR B 2 158 ? 81.151 18.660 -4.256 1.00 41.82 155 THR H O 1
ATOM 2844 N N . VAL B 2 159 ? 79.649 19.967 -3.206 1.00 31.24 156 VAL H N 1
ATOM 2845 C CA . VAL B 2 159 ? 79.983 21.159 -3.971 1.00 31.61 156 VAL H CA 1
ATOM 2846 C C . VAL B 2 159 ? 80.609 22.227 -3.079 1.00 33.05 156 VAL H C 1
ATOM 2847 O O . VAL B 2 159 ? 80.079 22.529 -2.013 1.00 32.87 156 VAL H O 1
ATOM 2851 N N . THR B 2 160 ? 81.735 22.787 -3.516 1.00 34.16 157 THR H N 1
ATOM 2852 C CA . THR B 2 160 ? 82.423 23.846 -2.782 1.00 37.77 157 THR H CA 1
ATOM 2853 C C . THR B 2 160 ? 82.938 24.865 -3.789 1.00 38.16 157 THR H C 1
ATOM 2854 O O . THR B 2 160 ? 83.065 24.559 -4.971 1.00 34.47 157 THR H O 1
ATOM 2858 N N . TRP B 2 161 ? 83.194 26.084 -3.332 1.00 39.98 158 TRP H N 1
ATOM 2859 C CA . TRP B 2 161 ? 83.708 27.126 -4.211 1.00 43.74 158 TRP H CA 1
ATOM 2860 C C . TRP B 2 161 ? 85.108 27.537 -3.758 1.00 46.55 158 TRP H C 1
ATOM 2861 O O . TRP B 2 161 ? 85.323 27.840 -2.578 1.00 50.80 158 TRP H O 1
ATOM 2872 N N . ASN B 2 162 ? 86.060 27.520 -4.691 1.00 46.77 159 ASN H N 1
ATOM 2873 C CA . ASN B 2 162 ? 87.453 27.874 -4.408 1.00 46.39 159 ASN H CA 1
ATOM 2874 C C . ASN B 2 162 ? 88.045 26.998 -3.315 1.00 46.74 159 ASN H C 1
ATOM 2875 O O . ASN B 2 162 ? 88.761 27.476 -2.434 1.00 44.48 159 ASN H O 1
ATOM 2880 N N . SER B 2 163 ? 87.678 25.721 -3.343 1.00 50.88 160 SER H N 1
ATOM 2881 C CA . SER B 2 163 ? 88.160 24.741 -2.376 1.00 54.22 160 SER H CA 1
ATOM 2882 C C . SER B 2 163 ? 87.695 25.005 -0.945 1.00 55.84 160 SER H C 1
ATOM 2883 O O . SER B 2 163 ? 87.848 24.146 -0.076 1.00 59.13 160 SER H O 1
ATOM 2886 N N . GLY B 2 164 ? 87.114 26.178 -0.703 1.00 58.02 161 GLY H N 1
ATOM 2887 C CA . GLY B 2 164 ? 86.637 26.509 0.626 1.00 58.45 161 GLY H CA 1
ATOM 2888 C C . GLY B 2 164 ? 86.672 27.989 0.958 1.00 58.75 161 GLY H C 1
ATOM 2889 O O . GLY B 2 164 ? 85.929 28.444 1.831 1.00 57.43 161 GLY H O 1
ATOM 2890 N N . SER B 2 165 ? 87.514 28.752 0.265 1.00 58.12 162 SER H N 1
ATOM 2891 C CA . SER B 2 165 ? 87.607 30.182 0.540 1.00 62.73 162 SER H CA 1
ATOM 2892 C C . SER B 2 165 ? 86.266 30.890 0.342 1.00 62.42 162 SER H C 1
ATOM 2893 O O . SER B 2 165 ? 85.991 31.915 0.972 1.00 65.47 162 SER H O 1
ATOM 2896 N N . LEU B 2 166 ? 85.428 30.333 -0.525 1.00 63.12 163 LEU H N 1
ATOM 2897 C CA . LEU B 2 166 ? 84.116 30.902 -0.787 1.00 60.66 163 LEU H CA 1
ATOM 2898 C C . LEU B 2 166 ? 83.040 30.079 -0.106 1.00 60.95 163 LEU H C 1
ATOM 2899 O O . LEU B 2 166 ? 82.638 29.026 -0.614 1.00 59.85 163 LEU H O 1
ATOM 2904 N N . SER B 2 167 ? 82.617 30.543 1.065 1.00 60.95 164 SER H N 1
ATOM 2905 C CA . SER B 2 167 ? 81.572 29.877 1.837 1.00 65.58 164 SER H CA 1
ATOM 2906 C C . SER B 2 167 ? 80.376 30.811 2.018 1.00 66.68 164 SER H C 1
ATOM 2907 O O . SER B 2 167 ? 79.237 30.360 2.140 1.00 67.32 164 SER H O 1
ATOM 2910 N N . SER B 2 168 ? 80.639 32.114 2.038 1.00 66.82 165 SER H N 1
ATOM 2911 C CA . SER B 2 168 ? 79.580 33.103 2.189 1.00 69.38 165 SER H CA 1
ATOM 2912 C C . SER B 2 168 ? 79.026 33.480 0.819 1.00 66.55 165 SER H C 1
ATOM 2913 O O . SER B 2 168 ? 79.767 33.531 -0.162 1.00 70.12 165 SER H O 1
ATOM 2916 N N . GLY B 2 169 ? 77.719 33.716 0.752 1.00 61.20 166 GLY H N 1
ATOM 2917 C CA . GLY B 2 169 ? 77.094 34.082 -0.507 1.00 54.90 166 GLY H CA 1
ATOM 2918 C C . GLY B 2 169 ? 76.803 32.877 -1.381 1.00 49.53 166 GLY H C 1
ATOM 2919 O O . GLY B 2 169 ? 76.306 33.013 -2.503 1.00 52.92 166 GLY H O 1
ATOM 2920 N N . VAL B 2 170 ? 77.094 31.695 -0.853 1.00 40.13 167 VAL H N 1
ATOM 2921 C CA . VAL B 2 170 ? 76.874 30.451 -1.563 1.00 34.38 167 VAL H CA 1
ATOM 2922 C C . VAL B 2 170 ? 75.517 29.865 -1.178 1.00 36.92 167 VAL H C 1
ATOM 2923 O O . VAL B 2 170 ? 75.046 30.071 -0.062 1.00 43.15 167 VAL H O 1
ATOM 2927 N N . HIS B 2 171 ? 74.853 29.221 -2.135 1.00 37.70 168 HIS H N 1
ATOM 2928 C CA . HIS B 2 171 ? 73.559 28.571 -1.920 1.00 30.74 168 HIS H CA 1
ATOM 2929 C C . HIS B 2 171 ? 73.595 27.298 -2.734 1.00 32.30 168 HIS H C 1
ATOM 2930 O O . HIS B 2 171 ? 73.681 27.354 -3.958 1.00 39.91 168 HIS H O 1
ATOM 2937 N N . THR B 2 172 ? 73.587 26.154 -2.074 1.00 27.75 169 THR H N 1
ATOM 2938 C CA . THR B 2 172 ? 73.571 24.895 -2.788 1.00 24.09 169 THR H CA 1
ATOM 2939 C C . THR B 2 172 ? 72.172 24.334 -2.583 1.00 29.19 169 THR H C 1
ATOM 2940 O O . THR B 2 172 ? 71.770 24.023 -1.462 1.00 36.89 169 THR H O 1
ATOM 2944 N N . PHE B 2 173 ? 71.409 24.270 -3.664 1.00 24.29 170 PHE H N 1
ATOM 2945 C CA . PHE B 2 173 ? 70.036 23.798 -3.601 1.00 27.36 170 PHE H CA 1
ATOM 2946 C C . PHE B 2 173 ? 69.984 22.284 -3.549 1.00 28.76 170 PHE H C 1
ATOM 2947 O O . PHE B 2 173 ? 70.797 21.599 -4.173 1.00 33.48 170 PHE H O 1
ATOM 2955 N N . PRO B 2 174 ? 69.074 21.735 -2.740 1.00 25.96 171 PRO H N 1
ATOM 2956 C CA . PRO B 2 174 ? 68.955 20.279 -2.642 1.00 26.05 171 PRO H CA 1
ATOM 2957 C C . PRO B 2 174 ? 68.761 19.664 -4.023 1.00 29.93 171 PRO H C 1
ATOM 2958 O O . PRO B 2 174 ? 68.105 20.248 -4.882 1.00 31.20 171 PRO H O 1
ATOM 2962 N N . ALA B 2 175 ? 69.370 18.504 -4.239 1.00 32.55 172 ALA H N 1
ATOM 2963 C CA . ALA B 2 175 ? 69.258 17.807 -5.506 1.00 30.20 172 ALA H CA 1
ATOM 2964 C C . ALA B 2 175 ? 67.807 17.398 -5.722 1.00 33.84 172 ALA H C 1
ATOM 2965 O O . ALA B 2 175 ? 67.057 17.260 -4.762 1.00 36.26 172 ALA H O 1
ATOM 2967 N N . VAL B 2 176 ? 67.407 17.266 -6.986 1.00 36.71 173 VAL H N 1
ATOM 2968 C CA . VAL B 2 176 ? 66.050 16.858 -7.352 1.00 33.07 173 VAL H CA 1
ATOM 2969 C C . VAL B 2 176 ? 66.174 15.631 -8.252 1.00 36.72 173 VAL H C 1
ATOM 2970 O O . VAL B 2 176 ? 66.973 15.637 -9.191 1.00 35.12 173 VAL H O 1
ATOM 2974 N N . LEU B 2 177 ? 65.417 14.579 -7.950 1.00 38.30 174 LEU H N 1
ATOM 2975 C CA . LEU B 2 177 ? 65.461 13.351 -8.741 1.00 40.39 174 LEU H CA 1
ATOM 2976 C C . LEU B 2 177 ? 64.582 13.514 -9.973 1.00 44.55 174 LEU H C 1
ATOM 2977 O O . LEU B 2 177 ? 63.477 14.042 -9.894 1.00 45.25 174 LEU H O 1
ATOM 2982 N N . GLN B 2 178 ? 65.080 13.075 -11.119 1.00 50.49 175 GLN H N 1
ATOM 2983 C CA . GLN B 2 178 ? 64.334 13.202 -12.356 1.00 57.15 175 GLN H CA 1
ATOM 2984 C C . GLN B 2 178 ? 64.818 12.176 -13.360 1.00 60.81 175 GLN H C 1
ATOM 2985 O O . GLN B 2 178 ? 65.993 12.161 -13.729 1.00 65.16 175 GLN H O 1
ATOM 2991 N N . SER B 2 179 ? 63.913 11.287 -13.757 1.00 62.86 176 SER H N 1
ATOM 2992 C CA . SER B 2 179 ? 64.214 10.246 -14.729 1.00 61.71 176 SER H CA 1
ATOM 2993 C C . SER B 2 179 ? 65.468 9.475 -14.340 1.00 61.15 176 SER H C 1
ATOM 2994 O O . SER B 2 179 ? 66.454 9.480 -15.073 1.00 65.48 176 SER H O 1
ATOM 2997 N N . ASP B 2 180 ? 65.443 8.867 -13.157 1.00 60.94 177 ASP H N 1
ATOM 2998 C CA . ASP B 2 180 ? 66.571 8.077 -12.650 1.00 60.25 177 ASP H CA 1
ATOM 2999 C C . ASP B 2 180 ? 67.867 8.849 -12.342 1.00 55.10 177 ASP H C 1
ATOM 3000 O O . ASP B 2 180 ? 68.813 8.265 -11.811 1.00 56.20 177 ASP H O 1
ATOM 3005 N N . LEU B 2 181 ? 67.932 10.133 -12.684 1.00 46.75 178 LEU H N 1
ATOM 3006 C CA . LEU B 2 181 ? 69.137 10.916 -12.417 1.00 44.61 178 LEU H CA 1
ATOM 3007 C C . LEU B 2 181 ? 68.873 12.168 -11.567 1.00 42.94 178 LEU H C 1
ATOM 3008 O O . LEU B 2 181 ? 67.774 12.725 -11.584 1.00 39.91 178 LEU H O 1
ATOM 3013 N N . TYR B 2 182 ? 69.894 12.606 -10.834 1.00 39.71 179 TYR H N 1
ATOM 3014 C CA . TYR B 2 182 ? 69.808 13.800 -9.986 1.00 36.19 179 TYR H CA 1
ATOM 3015 C C . TYR B 2 182 ? 70.383 15.030 -10.666 1.00 34.42 179 TYR H C 1
ATOM 3016 O O . TYR B 2 182 ? 71.332 14.939 -11.449 1.00 39.02 179 TYR H O 1
ATOM 3025 N N . THR B 2 183 ? 69.847 16.187 -10.311 1.00 30.77 180 THR H N 1
ATOM 3026 C CA . THR B 2 183 ? 70.318 17.451 -10.849 1.00 33.50 180 THR H CA 1
ATOM 3027 C C . THR B 2 183 ? 70.385 18.376 -9.654 1.00 30.65 180 THR H C 1
ATOM 3028 O O . THR B 2 183 ? 69.466 18.394 -8.832 1.00 29.93 180 THR H O 1
ATOM 3032 N N . LEU B 2 184 ? 71.479 19.126 -9.570 1.00 32.33 181 LEU H N 1
ATOM 3033 C CA . LEU B 2 184 ? 71.741 20.045 -8.471 1.00 32.22 181 LEU H CA 1
ATOM 3034 C C . LEU B 2 184 ? 72.449 21.300 -8.983 1.00 29.03 181 LEU H C 1
ATOM 3035 O O . LEU B 2 184 ? 73.212 21.243 -9.943 1.00 27.60 181 LEU H O 1
ATOM 3040 N N . SER B 2 185 ? 72.192 22.428 -8.336 1.00 26.17 182 SER H N 1
ATOM 3041 C CA . SER B 2 185 ? 72.816 23.687 -8.707 1.00 27.57 182 SER H CA 1
ATOM 3042 C C . SER B 2 185 ? 73.382 24.344 -7.463 1.00 25.15 182 SER H C 1
ATOM 3043 O O . SER B 2 185 ? 72.935 24.065 -6.357 1.00 26.94 182 SER H O 1
ATOM 3046 N N . SER B 2 186 ? 74.374 25.203 -7.658 1.00 29.03 183 SER H N 1
ATOM 3047 C CA . SER B 2 186 ? 75.029 25.936 -6.581 1.00 31.91 183 SER H CA 1
ATOM 3048 C C . SER B 2 186 ? 75.366 27.333 -7.118 1.00 34.48 183 SER H C 1
ATOM 3049 O O . SER B 2 186 ? 75.932 27.466 -8.210 1.00 38.29 183 SER H O 1
ATOM 3052 N N . SER B 2 187 ? 74.994 28.364 -6.370 1.00 33.84 184 SER H N 1
ATOM 3053 C CA . SER B 2 187 ? 75.245 29.737 -6.781 1.00 35.80 184 SER H CA 1
ATOM 3054 C C . SER B 2 187 ? 76.169 30.442 -5.803 1.00 37.93 184 SER H C 1
ATOM 3055 O O . SER B 2 187 ? 76.149 30.157 -4.602 1.00 41.07 184 SER H O 1
ATOM 3058 N N . VAL B 2 188 ? 76.944 31.392 -6.306 1.00 36.02 185 VAL H N 1
ATOM 3059 C CA . VAL B 2 188 ? 77.851 32.145 -5.463 1.00 39.87 185 VAL H CA 1
ATOM 3060 C C . VAL B 2 188 ? 77.799 33.611 -5.866 1.00 42.47 185 VAL H C 1
ATOM 3061 O O . VAL B 2 188 ? 77.705 33.926 -7.048 1.00 46.39 185 VAL H O 1
ATOM 3065 N N . THR B 2 189 ? 77.802 34.503 -4.881 1.00 48.06 186 THR H N 1
ATOM 3066 C CA . THR B 2 189 ? 77.766 35.934 -5.148 1.00 49.54 186 THR H CA 1
ATOM 3067 C C . THR B 2 189 ? 79.031 36.591 -4.628 1.00 53.29 186 THR H C 1
ATOM 3068 O O . THR B 2 189 ? 79.310 36.573 -3.431 1.00 58.68 186 THR H O 1
ATOM 3072 N N . VAL B 2 190 ? 79.797 37.169 -5.542 1.00 58.16 187 VAL H N 1
ATOM 3073 C CA . VAL B 2 190 ? 81.044 37.837 -5.207 1.00 60.13 187 VAL H CA 1
ATOM 3074 C C . VAL B 2 190 ? 80.994 39.275 -5.730 1.00 63.45 187 VAL H C 1
ATOM 3075 O O . VAL B 2 190 ? 80.253 39.572 -6.671 1.00 62.75 187 VAL H O 1
ATOM 3079 N N . PRO B 2 191 ? 81.735 40.200 -5.092 1.00 65.35 188 PRO H N 1
ATOM 3080 C CA . PRO B 2 191 ? 81.744 41.601 -5.528 1.00 66.97 188 PRO H CA 1
ATOM 3081 C C . PRO B 2 191 ? 82.208 41.735 -6.969 1.00 67.47 188 PRO H C 1
ATOM 3082 O O . PRO B 2 191 ? 83.046 40.964 -7.425 1.00 65.41 188 PRO H O 1
ATOM 3086 N N . SER B 2 192 ? 81.668 42.724 -7.670 1.00 71.18 189 SER H N 1
ATOM 3087 C CA . SER B 2 192 ? 82.002 42.960 -9.071 1.00 77.46 189 SER H CA 1
ATOM 3088 C C . SER B 2 192 ? 83.501 43.032 -9.343 1.00 79.93 189 SER H C 1
ATOM 3089 O O . SER B 2 192 ? 83.953 42.703 -10.438 1.00 81.00 189 SER H O 1
ATOM 3092 N N . SER B 2 193 ? 84.268 43.466 -8.348 1.00 80.89 190 SER H N 1
ATOM 3093 C CA . SER B 2 193 ? 85.711 43.588 -8.505 1.00 81.38 190 SER H CA 1
ATOM 3094 C C . SER B 2 193 ? 86.452 42.257 -8.700 1.00 82.22 190 SER H C 1
ATOM 3095 O O . SER B 2 193 ? 87.084 42.057 -9.740 1.00 83.78 190 SER H O 1
ATOM 3098 N N . PRO B 2 194 ? 86.374 41.326 -7.721 1.00 80.20 191 PRO H N 1
ATOM 3099 C CA . PRO B 2 194 ? 87.051 40.027 -7.814 1.00 76.51 191 PRO H CA 1
ATOM 3100 C C . PRO B 2 194 ? 86.552 39.025 -8.854 1.00 74.76 191 PRO H C 1
ATOM 3101 O O . PRO B 2 194 ? 86.539 37.823 -8.599 1.00 74.62 191 PRO H O 1
ATOM 3105 N N . ARG B 2 195 ? 86.161 39.520 -10.023 1.00 73.14 192 ARG H N 1
ATOM 3106 C CA . ARG B 2 195 ? 85.693 38.681 -11.123 1.00 69.72 192 ARG H CA 1
ATOM 3107 C C . ARG B 2 195 ? 85.507 39.585 -12.333 1.00 69.65 192 ARG H C 1
ATOM 3108 O O . ARG B 2 195 ? 84.800 40.585 -12.251 1.00 71.92 192 ARG H O 1
ATOM 3116 N N . PRO B 2 196 ? 86.125 39.238 -13.478 1.00 68.26 193 PRO H N 1
ATOM 3117 C CA . PRO B 2 196 ? 86.975 38.061 -13.698 1.00 68.22 193 PRO H CA 1
ATOM 3118 C C . PRO B 2 196 ? 88.434 38.230 -13.257 1.00 68.47 193 PRO H C 1
ATOM 3119 O O . PRO B 2 196 ? 89.289 37.427 -13.632 1.00 67.04 193 PRO H O 1
ATOM 3123 N N . SER B 2 197 ? 88.713 39.263 -12.466 1.00 68.72 194 SER H N 1
ATOM 3124 C CA . SER B 2 197 ? 90.074 39.526 -12.003 1.00 68.38 194 SER H CA 1
ATOM 3125 C C . SER B 2 197 ? 90.600 38.436 -11.081 1.00 68.08 194 SER H C 1
ATOM 3126 O O . SER B 2 197 ? 91.762 38.043 -11.181 1.00 68.96 194 SER H O 1
ATOM 3129 N N . GLU B 2 198 ? 89.765 37.990 -10.148 1.00 67.94 195 GLU H N 1
ATOM 3130 C CA . GLU B 2 198 ? 90.155 36.929 -9.228 1.00 70.37 195 GLU H CA 1
ATOM 3131 C C . GLU B 2 198 ? 89.433 35.650 -9.638 1.00 67.85 195 GLU H C 1
ATOM 3132 O O . GLU B 2 198 ? 88.223 35.655 -9.846 1.00 72.14 195 GLU H O 1
ATOM 3138 N N . THR B 2 199 ? 90.187 34.569 -9.796 1.00 64.77 196 THR H N 1
ATOM 3139 C CA . THR B 2 199 ? 89.628 33.285 -10.212 1.00 60.75 196 THR H CA 1
ATOM 3140 C C . THR B 2 199 ? 88.586 32.713 -9.264 1.00 57.94 196 THR H C 1
ATOM 3141 O O . THR B 2 199 ? 88.788 32.689 -8.051 1.00 61.54 196 THR H O 1
ATOM 3145 N N . VAL B 2 200 ? 87.484 32.240 -9.835 1.00 52.21 197 VAL H N 1
ATOM 3146 C CA . VAL B 2 200 ? 86.411 31.616 -9.076 1.00 47.49 197 VAL H CA 1
ATOM 3147 C C . VAL B 2 200 ? 86.259 30.219 -9.668 1.00 50.89 197 VAL H C 1
ATOM 3148 O O . VAL B 2 200 ? 86.066 30.075 -10.879 1.00 51.78 197 VAL H O 1
ATOM 3152 N N . THR B 2 201 ? 86.396 29.194 -8.830 1.00 50.27 198 THR H N 1
ATOM 3153 C CA . THR B 2 201 ? 86.277 27.812 -9.286 1.00 47.14 198 THR H CA 1
ATOM 3154 C C . THR B 2 201 ? 85.167 27.077 -8.551 1.00 46.23 198 THR H C 1
ATOM 3155 O O . THR B 2 201 ? 84.887 27.346 -7.382 1.00 49.55 198 THR H O 1
ATOM 3159 N N . CYS B 2 202 ? 84.525 26.170 -9.270 1.00 41.22 199 CYS H N 1
ATOM 3160 C CA . CYS B 2 202 ? 83.456 25.349 -8.743 1.00 41.26 199 CYS H CA 1
ATOM 3161 C C . CYS B 2 202 ? 84.093 23.978 -8.554 1.00 39.90 199 CYS H C 1
ATOM 3162 O O . CYS B 2 202 ? 84.610 23.398 -9.505 1.00 39.99 199 CYS H O 1
ATOM 3165 N N . ASN B 2 203 ? 84.140 23.504 -7.314 1.00 38.82 200 ASN H N 1
ATOM 3166 C CA . ASN B 2 203 ? 84.737 22.205 -7.001 1.00 32.47 200 ASN H CA 1
ATOM 3167 C C . ASN B 2 203 ? 83.604 21.235 -6.731 1.00 30.37 200 ASN H C 1
ATOM 3168 O O . ASN B 2 203 ? 82.762 21.487 -5.876 1.00 29.25 200 ASN H O 1
ATOM 3173 N N . VAL B 2 204 ? 83.572 20.137 -7.477 1.00 34.46 201 VAL H N 1
ATOM 3174 C CA . VAL B 2 204 ? 82.520 19.129 -7.341 1.00 33.59 201 VAL H CA 1
ATOM 3175 C C . VAL B 2 204 ? 83.135 17.747 -7.127 1.00 35.40 201 VAL H C 1
ATOM 3176 O O . VAL B 2 204 ? 84.137 17.403 -7.758 1.00 41.38 201 VAL H O 1
ATOM 3180 N N . ALA B 2 205 ? 82.538 16.965 -6.233 1.00 35.80 202 ALA H N 1
ATOM 3181 C CA . ALA B 2 205 ? 83.027 15.623 -5.928 1.00 34.30 202 ALA H CA 1
ATOM 3182 C C . ALA B 2 205 ? 81.865 14.655 -5.782 1.00 34.07 202 ALA H C 1
ATOM 3183 O O . ALA B 2 205 ? 80.894 14.938 -5.074 1.00 36.02 202 ALA H O 1
ATOM 3185 N N . HIS B 2 206 ? 81.948 13.534 -6.489 1.00 33.93 203 HIS H N 1
ATOM 3186 C CA . HIS B 2 206 ? 80.908 12.508 -6.455 1.00 35.23 203 HIS H CA 1
ATOM 3187 C C . HIS B 2 206 ? 81.611 11.227 -6.029 1.00 41.08 203 HIS H C 1
ATOM 3188 O O . HIS B 2 206 ? 82.093 10.460 -6.860 1.00 42.67 203 HIS H O 1
ATOM 3195 N N . PRO B 2 207 ? 81.655 10.969 -4.717 1.00 46.06 204 PRO H N 1
ATOM 3196 C CA . PRO B 2 207 ? 82.303 9.783 -4.153 1.00 47.25 204 PRO H CA 1
ATOM 3197 C C . PRO B 2 207 ? 81.971 8.459 -4.852 1.00 46.47 204 PRO H C 1
ATOM 3198 O O . PRO B 2 207 ? 82.875 7.709 -5.221 1.00 46.04 204 PRO H O 1
ATOM 3202 N N . ALA B 2 208 ? 80.688 8.219 -5.104 1.00 44.33 205 ALA H N 1
ATOM 3203 C CA . ALA B 2 208 ? 80.229 6.986 -5.744 1.00 46.18 205 ALA H CA 1
ATOM 3204 C C . ALA B 2 208 ? 80.924 6.604 -7.052 1.00 46.68 205 ALA H C 1
ATOM 3205 O O . ALA B 2 208 ? 80.751 5.489 -7.543 1.00 46.30 205 ALA H O 1
ATOM 3207 N N . SER B 2 209 ? 81.689 7.525 -7.622 1.00 46.73 206 SER H N 1
ATOM 3208 C CA . SER B 2 209 ? 82.398 7.258 -8.864 1.00 48.16 206 SER H CA 1
ATOM 3209 C C . SER B 2 209 ? 83.765 7.939 -8.838 1.00 52.15 206 SER H C 1
ATOM 3210 O O . SER B 2 209 ? 84.312 8.288 -9.888 1.00 56.42 206 SER H O 1
ATOM 3213 N N . SER B 2 210 ? 84.296 8.145 -7.634 1.00 52.48 207 SER H N 1
ATOM 3214 C CA . SER B 2 210 ? 85.592 8.796 -7.443 1.00 52.57 207 SER H CA 1
ATOM 3215 C C . SER B 2 210 ? 85.837 9.962 -8.415 1.00 49.76 207 SER H C 1
ATOM 3216 O O . SER B 2 210 ? 86.910 10.084 -9.005 1.00 53.18 207 SER H O 1
ATOM 3219 N N . THR B 2 211 ? 84.829 10.814 -8.562 1.00 44.89 208 THR H N 1
ATOM 3220 C CA . THR B 2 211 ? 84.878 11.967 -9.448 1.00 43.01 208 THR H CA 1
ATOM 3221 C C . THR B 2 211 ? 85.217 13.257 -8.695 1.00 43.60 208 THR H C 1
ATOM 3222 O O . THR B 2 211 ? 84.791 13.452 -7.558 1.00 48.01 208 THR H O 1
ATOM 3226 N N . LYS B 2 212 ? 85.987 14.128 -9.337 1.00 45.05 209 LYS H N 1
ATOM 3227 C CA . LYS B 2 212 ? 86.356 15.426 -8.774 1.00 49.85 209 LYS H CA 1
ATOM 3228 C C . LYS B 2 212 ? 86.677 16.368 -9.937 1.00 51.86 209 LYS H C 1
ATOM 3229 O O . LYS B 2 212 ? 87.583 16.103 -10.728 1.00 54.24 209 LYS H O 1
ATOM 3235 N N . VAL B 2 213 ? 85.918 17.454 -10.050 1.00 51.05 210 VAL H N 1
ATOM 3236 C CA . VAL B 2 213 ? 86.116 18.402 -11.135 1.00 50.38 210 VAL H CA 1
ATOM 3237 C C . VAL B 2 213 ? 86.215 19.831 -10.613 1.00 52.45 210 VAL H C 1
ATOM 3238 O O . VAL B 2 213 ? 85.388 20.259 -9.806 1.00 52.24 210 VAL H O 1
ATOM 3242 N N . ASP B 2 214 ? 87.232 20.558 -11.066 1.00 52.88 211 ASP H N 1
ATOM 3243 C CA . ASP B 2 214 ? 87.419 21.953 -10.685 1.00 55.04 211 ASP H CA 1
ATOM 3244 C C . ASP B 2 214 ? 86.994 22.758 -11.901 1.00 58.10 211 ASP H C 1
ATOM 3245 O O . ASP B 2 214 ? 87.756 22.893 -12.859 1.00 65.12 211 ASP H O 1
ATOM 3250 N N . LYS B 2 215 ? 85.765 23.251 -11.889 1.00 57.48 212 LYS H N 1
ATOM 3251 C CA . LYS B 2 215 ? 85.251 24.025 -13.005 1.00 53.89 212 LYS H CA 1
ATOM 3252 C C . LYS B 2 215 ? 85.369 25.534 -12.764 1.00 52.86 212 LYS H C 1
ATOM 3253 O O . LYS B 2 215 ? 84.574 26.126 -12.037 1.00 51.45 212 LYS H O 1
ATOM 3259 N N . LYS B 2 216 ? 86.394 26.144 -13.347 1.00 54.51 213 LYS H N 1
ATOM 3260 C CA . LYS B 2 216 ? 86.611 27.581 -13.214 1.00 54.77 213 LYS H CA 1
ATOM 3261 C C . LYS B 2 216 ? 85.550 28.334 -14.011 1.00 57.04 213 LYS H C 1
ATOM 3262 O O . LYS B 2 216 ? 85.405 28.125 -15.223 1.00 56.53 213 LYS H O 1
ATOM 3268 N N . ILE B 2 217 ? 84.798 29.195 -13.334 1.00 58.44 214 ILE H N 1
ATOM 3269 C CA . ILE B 2 217 ? 83.769 29.981 -14.004 1.00 58.43 214 ILE H CA 1
ATOM 3270 C C . ILE B 2 217 ? 84.518 31.089 -14.728 1.00 61.79 214 ILE H C 1
ATOM 3271 O O . ILE B 2 217 ? 84.879 32.103 -14.126 1.00 65.30 214 ILE H O 1
ATOM 3276 N N . VAL B 2 218 ? 84.820 30.856 -16.000 1.00 62.62 215 VAL H N 1
ATOM 3277 C CA . VAL B 2 218 ? 85.542 31.832 -16.804 1.00 61.27 215 VAL H CA 1
ATOM 3278 C C . VAL B 2 218 ? 84.611 32.510 -17.800 1.00 61.29 215 VAL H C 1
ATOM 3279 O O . VAL B 2 218 ? 83.684 31.882 -18.315 1.00 60.17 215 VAL H O 1
ATOM 3283 N N . ASN B 2 219 ? 84.853 33.800 -18.017 1.00 62.03 216 ASN H N 1
ATOM 3284 C CA . ASN B 2 219 ? 84.106 34.647 -18.946 1.00 66.13 216 ASN H CA 1
ATOM 3285 C C . ASN B 2 219 ? 84.306 36.067 -18.422 1.00 67.72 216 ASN H C 1
ATOM 3286 O O . ASN B 2 219 ? 83.312 36.793 -18.204 1.00 70.55 216 ASN H O 1
ATOM 3292 N N . CYS C 3 1 ? 70.001 -6.893 34.144 1.00 53.54 1 CYS P N 1
ATOM 3293 C CA . CYS C 3 1 ? 70.711 -6.469 32.944 1.00 51.95 1 CYS P CA 1
ATOM 3294 C C . CYS C 3 1 ? 70.103 -7.128 31.709 1.00 55.68 1 CYS P C 1
ATOM 3295 O O . CYS C 3 1 ? 70.716 -7.159 30.634 1.00 56.91 1 CYS P O 1
ATOM 3298 N N . LYS C 3 2 ? 68.907 -7.684 31.885 1.00 56.93 2 LYS P N 1
ATOM 3299 C CA . LYS C 3 2 ? 68.190 -8.348 30.801 1.00 58.85 2 LYS P CA 1
ATOM 3300 C C . LYS C 3 2 ? 67.174 -7.366 30.221 1.00 57.94 2 LYS P C 1
ATOM 3301 O O . LYS C 3 2 ? 66.857 -7.400 29.028 1.00 55.78 2 LYS P O 1
ATOM 3307 N N . GLU C 3 3 ? 66.667 -6.494 31.083 1.00 55.32 3 GLU P N 1
ATOM 3308 C CA . GLU C 3 3 ? 65.667 -5.524 30.687 1.00 54.34 3 GLU P CA 1
ATOM 3309 C C . GLU C 3 3 ? 66.267 -4.265 30.062 1.00 50.73 3 GLU P C 1
ATOM 3310 O O . GLU C 3 3 ? 67.306 -3.771 30.489 1.00 43.60 3 GLU P O 1
ATOM 3316 N N . TRP C 3 4 ? 65.575 -3.759 29.046 1.00 50.00 4 TRP P N 1
ATOM 3317 C CA . TRP C 3 4 ? 65.952 -2.552 28.311 1.00 48.20 4 TRP P CA 1
ATOM 3318 C C . TRP C 3 4 ? 66.266 -1.387 29.259 1.00 47.25 4 TRP P C 1
ATOM 3319 O O . TRP C 3 4 ? 67.220 -0.633 29.054 1.00 41.67 4 TRP P O 1
ATOM 3330 N N . LEU C 3 5 ? 65.429 -1.243 30.282 1.00 46.90 5 LEU P N 1
ATOM 3331 C CA . LEU C 3 5 ? 65.563 -0.180 31.261 1.00 46.40 5 LEU P CA 1
ATOM 3332 C C . LEU C 3 5 ? 66.668 -0.391 32.300 1.00 49.18 5 LEU P C 1
ATOM 3333 O O . LEU C 3 5 ? 66.929 0.500 33.113 1.00 50.65 5 LEU P O 1
ATOM 3338 N N . SER C 3 6 ? 67.326 -1.549 32.269 1.00 50.43 6 SER P N 1
ATOM 3339 C CA . SER C 3 6 ? 68.402 -1.843 33.217 1.00 53.17 6 SER P CA 1
ATOM 3340 C C . SER C 3 6 ? 69.451 -0.738 33.239 1.00 53.09 6 SER P C 1
ATOM 3341 O O . SER C 3 6 ? 69.603 0.012 32.275 1.00 51.65 6 SER P O 1
ATOM 3344 N N . THR C 3 7 ? 70.146 -0.627 34.364 1.00 56.67 7 THR P N 1
ATOM 3345 C CA . THR C 3 7 ? 71.195 0.371 34.530 1.00 57.62 7 THR P CA 1
ATOM 3346 C C . THR C 3 7 ? 72.244 -0.175 35.493 1.00 56.36 7 THR P C 1
ATOM 3347 O O . THR C 3 7 ? 73.370 0.314 35.551 1.00 58.47 7 THR P O 1
ATOM 3351 N N . ALA C 3 8 ? 71.857 -1.204 36.240 1.00 54.28 8 ALA P N 1
ATOM 3352 C CA . ALA C 3 8 ? 72.750 -1.858 37.179 1.00 54.53 8 ALA P CA 1
ATOM 3353 C C . ALA C 3 8 ? 73.402 -2.990 36.386 1.00 54.76 8 ALA P C 1
ATOM 3354 O O . ALA C 3 8 ? 72.701 -3.845 35.846 1.00 56.11 8 ALA P O 1
ATOM 3356 N N . PRO C 3 9 ? 74.742 -2.976 36.258 1.00 54.13 9 PRO P N 1
ATOM 3357 C CA . PRO C 3 9 ? 75.500 -3.993 35.522 1.00 54.35 9 PRO P CA 1
ATOM 3358 C C . PRO C 3 9 ? 75.303 -5.411 36.038 1.00 56.82 9 PRO P C 1
ATOM 3359 O O . PRO C 3 9 ? 74.412 -5.675 36.844 1.00 56.81 9 PRO P O 1
ATOM 3363 N N . CYS C 3 10 ? 76.152 -6.315 35.561 1.00 61.63 10 CYS P N 1
ATOM 3364 C CA . CYS C 3 10 ? 76.114 -7.721 35.940 1.00 64.68 10 CYS P CA 1
ATOM 3365 C C . CYS C 3 10 ? 77.281 -8.454 35.273 1.00 73.31 10 CYS P C 1
ATOM 3366 O O . CYS C 3 10 ? 78.368 -7.885 35.104 1.00 76.92 10 CYS P O 1
ATOM 3369 N N . GLY C 3 11 ? 77.050 -9.712 34.907 1.00 77.49 11 GLY P N 1
ATOM 3370 C CA . GLY C 3 11 ? 78.065 -10.518 34.260 1.00 80.51 11 GLY P CA 1
ATOM 3371 C C . GLY C 3 11 ? 77.609 -11.965 34.228 1.00 82.47 11 GLY P C 1
ATOM 3372 O O . GLY C 3 11 ? 76.747 -12.334 35.051 1.00 87.32 11 GLY P O 1
#

Secondary structure (DSSP, 8-state):
--EEEEE--EEE-TT--EEEEEEEESS-GGGS-EEEEEE-TTS-EEEEEEE--GGGTT-EEE-TTTTTTEEEEEETTTTEEEEEE-S--GGG-EEEEEEEE-TTS-EEEE---EEEEE-SS--B--EEEEE---EEEEEEEEEEBSS--EEEEGGGTB-TTEEEPPPEEETTEEEEEEEEEE-STTTTSS--EEEEEEGGGTEEEEEE---/---EEEE-SEEEEETT--EEEEEEESS--B-TTT--B-EEEEEE-TTS-EEEEEETTTEEPTT--TTEEEEEETTEEEEEESS--GGG-SEEEEEE-SSS-EE---EEEEEE---B--EEEEEPPPHHHHTTTEEEEEEEEEEEBSS--EEEEEEBTEE--TTEEEEE-PPPTTT--EEEEEEEEEEHHHHHT--EEEEEEE-TT-SS-EEEEEE-/--STT--S---

Solvent-accessible surface area: 19509 Å² total; per-residue (Å²): 151,7,99,4,78,27,57,53,91,45,34,45,12,32,70,58,84,113,6,58,0,67,1,102,4,67,102,78,0,53,36,71,136,65,151,75,14,23,1,2,0,0,20,21,54,52,88,95,21,6,93,19,0,0,32,71,2,58,56,91,7,127,80,13,57,114,49,1,59,4,48,39,62,10,37,76,2,26,0,26,0,44,56,0,72,21,80,0,6,6,36,0,9,0,0,1,15,57,82,39,20,17,13,4,66,11,0,101,3,44,5,101,86,70,76,20,54,13,82,8,16,22,4,46,12,12,83,86,6,39,122,79,38,19,0,0,0,0,0,1,0,7,56,0,27,31,82,115,19,67,22,62,3,52,11,88,65,77,78,72,137,113,45,48,25,56,9,80,17,96,13,46,42,149,42,7,9,11,1,0,1,0,5,0,57,9,69,80,75,43,15,82,172,41,74,36,0,16,0,25,0,58,11,147,42,48,149,70,60,52,85,86,62,35,87,135,180,37,85,11,92,16,55,40,28,29,47,20,123,56,147,17,66,36,111,0,18,0,34,11,59,55,40,94,7,79,83,10,0,0,0,0,0,13,22,32,85,84,131,28,13,71,9,0,0,5,7,1,7,123,30,13,72,81,25,59,38,40,14,92,65,1,106,144,41,4,69,5,45,30,49,40,102,124,29,40,0,51,0,61,0,64,72,1,74,81,111,1,23,0,51,0,13,0,0,14,0,99,27,37,71,7,0,41,98,19,2,145,19,17,40,0,20,3,26,100,39,152,50,30,78,11,46,10,21,21,2,23,90,148,53,23,0,0,0,0,0,44,18,0,16,4,52,55,18,77,23,54,0,42,97,37,95,36,88,98,36,39,34,61,1,72,22,38,96,107,86,104,56,42,9,13,5,0,0,0,38,9,70,69,89,36,21,92,79,98,88,4,21,0,8,0,29,0,86,46,31,113,29,111,40,91,46,100,2,95,123,38,170,115,19,45,19,89,68,90,58,97

Sequence (438 aa):
DIQLTQSPSSLAVSAGEKVTMNCKSSQNLLHSITRKNYLAWYRQKPGQSPKLLIYWASTRGSGVPDRFTGSGSGTDFTLTISSVQAEDLAVYYCKQSYNLYTFGGGTKLEIKRADAAPTVSIFPPSSEQLTSGGASVVCFLNNFYPKDINVKWKIDGSERQNGVLNSWTDQDSKDSTYSMSSTLTLTKDEYERHNSYTCEATHKTSTSPIVKSFNRQVQLQESGGGLVQPRGSLKLSCAASGFTFNTDAMNWVRQAPGKGLEWVARIRSKGFNFATYYADSVRDRFTISRDDSQSMLYLQMNNLKTEDTGIYYCVRGRDGEAMDYWGQGTTLTVSSAKTTPPSVYPLAPMVTLGCLVKGYFPEPVTVTWNSGSLSSGVHTFPAVLQSDLYTLSSSVTVPSSPRPSETVTCNVAHPASSTKVDKKIVNCKEWLSTAPCG

Nearest PDB structures (foldseek):
  3ck0-assembly1_H  TM=9.979E-01  e=8.588E-36  Mus musculus
  6ju0-assembly3_J  TM=9.663E-01  e=4.003E-31  Mus musculus
  5b6f-assembly2_D  TM=9.510E-01  e=2.774E-30  Mus musculus
  5b6f-assembly1_B  TM=9.406E-01  e=4.388E-30  Mus musculus
  8tca-assembly1_H  TM=9.376E-01  e=5.661E-30  Mus musculus

B-factor: mean 39.0, std 15.46, range [2.0, 95.48]

Radius of gyration: 24.37 Å; Cα contacts (8 Å, |Δi|>4): 1136; chains: 3; bounding box: 40×56×73 Å

Foldseek 3Di:
DKAKEKPDQEEEEAAQAKDKIKIFIPFWQQDPVVRFRAKWKWWAAVPGDIDTQGGSQAHGDPPRDPQWGKDDGTGMIMIMGGRDALQPFTWMWMWGDSDPIYIYSTYTYAHDDDFDFWDKDKDWADPVVLVVFKTKIKIKTDFGPDPDKDKFKAFVRHTDDPQKDKDKDDQDSPSRGIMMMIIHMDTNVVLVVTFKIWIW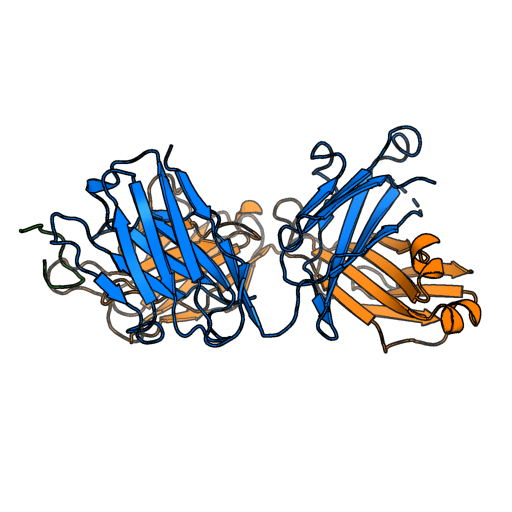MDDPVDPGTDIDMGTD/DWAWAKDWAAEAAAQAKTKMKIQIDDDQLQQFKKFKWWAADPGDIGTAKIFHHVVVVGDIDGDPVQPPFWDWDADSVRRMIMIIGGNHHQRPFTWMWIFTAHPPHGTDDIHPTDGHGYHPDDFDAWDWDWAADCPKTKIKTWFGDDDDKDKDKPNPPFDPQKDKDDWDDDPNITITMMMHNDDPPCPPVPWMWIWMADVNVRDIDTHINHD/DPDPPDDDDDD